Protein 2FCA (pdb70)

Nearest PDB structures (foldseek):
  7nzj-assembly3_E  TM=9.958E-01  e=4.881E-43  Bacillus subtilis subsp. subtilis str. 168
  1yzh-assembly1_A  TM=9.698E-01  e=4.481E-30  Streptococcus pneumoniae
  3dxy-assembly1_A  TM=8.442E-01  e=4.266E-18  Escherichia coli K-12
  3dxz-assembly1_A  TM=8.562E-01  e=1.202E-17  Escherichia coli K-12
  8cti-assembly1_A  TM=8.166E-01  e=6.138E-12  Homo sapiens

CATH classification: 3.40.50.150

Sequence (408 aa):
WDDFLAENADIAISNPADYKGKWNTVFGNDNPIHIEVGTGKGQFISGMAKQNPDINYIGIELFKSVIVTAVQKVKDSEAQNVKLLNIDADTLTDVFEPGEVKRVYLNFSDPWPKKRHEKRRLTYSHFLKKYEEVMGKGGSIHFKTDNRGLFEYSLKSFSEYGLLLTYVSLDLHNSNLEGNIMTEYEEKFSALGQPIYRAEVEWRTDFLAENADIAISNPADYKGKWNTVFGNDNPIHIEVGTGKGQFISGMAKQNPDINYIGIELFKSVIVTAVQKVKDSEAQNVKLLNIDADTLTDVFEPGEVKRVYLNFSDPWPKKRHEKRRLTYSHFLKKYEEVMGKGGSIHFKTDNRGLFEYSLKSFSEYGLLLTYVSLDLHNSNLEGNIMTEYEEKFSALGQPIYRAEVEWRT

GO terms:
  GO:0008176 tRNA (guanine(46)-N7)-methyltransferase activity (F, EXP)

Solvent-accessible surface area: 19656 Å² total; per-residue (Å²): 211,88,105,52,26,77,145,8,43,97,17,11,16,98,59,13,56,90,63,85,35,107,0,63,94,41,23,67,56,122,51,61,9,14,1,3,7,36,7,20,100,0,51,9,2,21,17,17,3,172,81,37,95,100,38,1,5,0,0,2,22,116,130,94,65,24,1,30,51,0,0,65,67,4,93,94,70,132,33,143,17,2,26,0,0,65,24,54,7,61,42,0,26,79,0,1,83,103,26,31,0,92,69,0,10,0,13,34,11,94,47,76,109,123,190,182,47,60,143,132,21,34,1,45,48,79,20,0,97,32,0,40,65,0,4,22,126,62,5,16,1,16,0,5,1,34,50,64,45,5,0,22,37,0,6,68,10,5,14,138,62,24,5,37,17,58,48,7,3,2,35,6,62,112,38,139,60,152,47,42,35,68,13,68,102,0,91,122,17,78,104,101,68,113,35,2,12,18,0,37,2,66,12,100,157,148,67,38,72,154,7,56,94,18,10,17,109,60,11,59,103,68,78,32,126,0,61,98,42,28,63,54,127,45,55,8,9,0,2,8,37,8,20,105,0,51,8,1,11,23,17,1,117,88,39,88,110,38,3,1,0,0,3,16,98,128,112,103,33,1,52,45,0,2,74,57,5,111,110,29,151,13,150,14,2,27,0,0,58,27,61,6,60,51,0,26,77,2,1,76,93,31,26,1,97,67,0,14,0,14,37,10,94,47,97,108,118,182,165,45,59,136,133,17,30,1,43,51,87,21,0,113,36,0,52,61,0,5,14,135,75,5,16,0,16,1,8,1,38,55,67,44,5,0,22,39,0,6,68,10,4,13,138,67,25,4,38,16,59,57,7,3,2,32,3,33,90,36,108,93,158,32,42,29,56,13,62,101,2,118,159,43,43,77,174,53,113,50,1,11,37,0,39,1,66,23,93,181

Radius of gyration: 25.86 Å; Cα contacts (8 Å, |Δi|>4): 798; chains: 2; bounding box: 81×46×46 Å

B-factor: mean 42.4, std 13.37, range [21.97, 92.51]

InterPro domains:
  IPR003358 tRNA (guanine-N-7) methyltransferase, Trmb type [PF02390] (38-207)
  IPR003358 tRNA (guanine-N-7) methyltransferase, Trmb type [PS51625] (1-213)
  IPR003358 tRNA (guanine-N-7) methyltransferase, Trmb type [PTHR23417] (21-208)
  IPR003358 tRNA (guanine-N-7) methyltransferase, Trmb type [TIGR00091] (25-212)
  IPR029063 S-adenosyl-L-methionine-dependent methyltransferase superfamily [G3DSA:3.40.50.150] (1-213)
  IPR029063 S-adenosyl-L-methionine-dependent methyltransferase superfamily [SSF53335] (26-209)
  IPR055361 tRNA (guanine-N(7)-)-methyltransferase TrmB, bacteria [MF_01057] (1-212)

Secondary structure (DSSP, 8-state):
-HHHHHHTTTTB-S-GGGGTT-HHHHHTS---EEEEE--TTSHHHHHHHHH-TTSEEEEE-S-HHHHHHHHHHHHHS--SSEEEE---GGGHHHH--TTS--EEEEES-----SGGGGGGSTTSHHHHHHHHHHHTTS-EEEEEES-HHHHHHHHHHHHHHT-EEEEEESSGGGSS-TTPPP-TTGGGSSSSS---EEEEEE---/-TTTTTTTTB-S-GGGGTT-HHHHHTS-PPEEEEE--TT-HHHHHHHHH-TTSEEEEE-S-HHHHHHHHHHHHHS---SEEEE---GGGGGGT--TTS--EEEEES-----SGGGGGGSTTSHHHHHHHHHHHTTS-EEEEEES-HHHHHHHHHHHHHHT-EEEEEESSGGGS--SSPPP-TTTTTS-SSSS--EEEEEE---

Foldseek 3Di:
DVVLCVVLCLQAPPCLLVCAVPVCVSLVHDAAEAEEAACFLPQQVLLVCVVCVRYAYEYEHQPPVRVSNNSVSCVVVVRSRHHYYNDHLVCLLSRYAAQRHAEYEYEAFDQQLDPVCQVVTCLAPVNVVSVCRRRPQRHKYKYKHLDPNSVVVNVVRCVVNPKDWDDKDFAVLPDPDDSDRDDPVRVVVNPPPRGMIITMIGGDD/DLCVVLCLAEPACLLVCAVPVCVSLVHLAAEAEEEACFLPQQVLLVQVVCVRHAYEYEHQDPVRVSNNSVSCVVDVRSRHHYYNDHLVCVLSRYAQQRHAEYEYEAFDQPPDPVCLVVGCLAPVNVVSVCRRRPQRHKYKYKHLDPNSVVVNVVRCVVNPKDWPDKDFAVLPDDPVPHGDDPVRVPDDSPDGGMIITMIGGDD

Structure (mmCIF, N/CA/C/O backbone):
data_2FCA
#
_entry.id   2FCA
#
_cell.length_a   178.83
_cell.length_b   178.83
_cell.length_c   41.95
_cell.angle_alpha   90
_cell.angle_beta   90
_cell.angle_gamma   120
#
_symmetry.space_group_name_H-M   'H 3'
#
loop_
_entity.id
_entity.type
_entity.pdbx_description
1 polymer 'tRNA (guanine-N(7)-)-methyltransferase'
2 non-polymer 'POTASSIUM ION'
3 water water
#
loop_
_atom_site.group_PDB
_atom_site.id
_atom_site.type_symbol
_atom_site.label_atom_id
_atom_site.label_alt_id
_atom_site.label_comp_id
_atom_site.label_asym_id
_atom_site.label_entity_id
_atom_site.label_seq_id
_atom_site.pdbx_PDB_ins_code
_atom_site.Cartn_x
_atom_site.Cartn_y
_atom_site.Cartn_z
_atom_site.occupancy
_atom_site.B_iso_or_equiv
_atom_site.auth_seq_id
_atom_site.auth_comp_id
_atom_site.auth_asym_id
_atom_site.auth_atom_id
_atom_site.pdbx_PDB_model_num
ATOM 1 N N . TRP A 1 9 ? -48.631 92.834 -0.998 1.00 71.08 9 TRP A N 1
ATOM 2 C CA . TRP A 1 9 ? -49.430 93.857 -0.266 1.00 70.90 9 TRP A CA 1
ATOM 3 C C . TRP A 1 9 ? -49.232 93.797 1.240 1.00 69.69 9 TRP A C 1
ATOM 4 O O . TRP A 1 9 ? -48.879 92.754 1.795 1.00 69.54 9 TRP A O 1
ATOM 15 N N . ASP A 1 10 ? -49.497 94.927 1.890 1.00 68.48 10 ASP A N 1
ATOM 16 C CA . ASP A 1 10 ? -49.385 95.068 3.340 1.00 67.09 10 ASP A CA 1
ATOM 17 C C . ASP A 1 10 ? -50.671 94.576 4.008 1.00 65.76 10 ASP A C 1
ATOM 18 O O . ASP A 1 10 ? -50.669 94.197 5.184 1.00 64.96 10 ASP A O 1
ATOM 23 N N . ASP A 1 11 ? -51.754 94.559 3.224 1.00 64.15 11 ASP A N 1
ATOM 24 C CA . ASP A 1 11 ? -53.077 94.108 3.668 1.00 63.00 11 ASP A CA 1
ATOM 25 C C . ASP A 1 11 ? -53.117 92.585 3.785 1.00 61.21 11 ASP A C 1
ATOM 26 O O . ASP A 1 11 ? -53.769 92.049 4.682 1.00 60.66 11 ASP A O 1
ATOM 31 N N . PHE A 1 12 ? -52.401 91.911 2.879 1.00 59.56 12 PHE A N 1
ATOM 32 C CA . PHE A 1 12 ? -52.316 90.448 2.831 1.00 58.09 12 PHE A CA 1
ATOM 33 C C . PHE A 1 12 ? -51.545 89.899 4.034 1.00 56.42 12 PHE A C 1
ATOM 34 O O . PHE A 1 12 ? -51.965 88.909 4.634 1.00 56.40 12 PHE A O 1
ATOM 42 N N . LEU A 1 13 ? -50.440 90.562 4.385 1.00 54.68 13 LEU A N 1
ATOM 43 C CA . LEU A 1 13 ? -49.591 90.160 5.510 1.00 53.59 13 LEU A CA 1
ATOM 44 C C . LEU A 1 13 ? -50.254 90.379 6.870 1.00 53.22 13 LEU A C 1
ATOM 45 O O . LEU A 1 13 ? -49.982 89.644 7.821 1.00 52.68 13 LEU A O 1
ATOM 50 N N . ALA A 1 14 ? -51.142 91.375 6.937 1.00 52.84 14 ALA A N 1
ATOM 51 C CA . ALA A 1 14 ? -51.884 91.704 8.157 1.00 52.16 14 ALA A CA 1
ATOM 52 C C . ALA A 1 14 ? -53.047 90.724 8.340 1.00 51.44 14 ALA A C 1
ATOM 53 O O . ALA A 1 14 ? -53.449 90.426 9.467 1.00 50.79 14 ALA A O 1
ATOM 55 N N . GLU A 1 15 ? -53.539 90.206 7.211 1.00 51.31 15 GLU A N 1
ATOM 56 C CA . GLU A 1 15 ? -54.638 89.234 7.142 1.00 51.78 15 GLU A CA 1
ATOM 57 C C . GLU A 1 15 ? -54.104 87.841 7.498 1.00 50.15 15 GLU A C 1
ATOM 58 O O . GLU A 1 15 ? -54.826 87.015 8.063 1.00 50.18 15 GLU A O 1
ATOM 64 N N . ASN A 1 16 ? -52.837 87.600 7.152 1.00 47.96 16 ASN A N 1
ATOM 65 C CA . ASN A 1 16 ? -52.174 86.323 7.406 1.00 45.00 16 ASN A CA 1
ATOM 66 C C . ASN A 1 16 ? -51.045 86.459 8.430 1.00 43.46 16 ASN A C 1
ATOM 67 O O . ASN A 1 16 ? -49.958 85.885 8.268 1.00 42.72 16 ASN A O 1
ATOM 72 N N . ALA A 1 17 ? -51.354 87.149 9.527 1.00 41.60 17 ALA A N 1
ATOM 73 C CA . ALA A 1 17 ? -50.402 87.400 10.610 1.00 40.54 17 ALA A CA 1
ATOM 74 C C . ALA A 1 17 ? -50.039 86.170 11.463 1.00 39.72 17 ALA A C 1
ATOM 75 O O . ALA A 1 17 ? -49.165 86.247 12.333 1.00 39.70 17 ALA A O 1
ATOM 77 N N . ASP A 1 18 ? -50.730 85.052 11.225 1.00 38.73 18 ASP A N 1
ATOM 78 C CA . ASP A 1 18 ? -50.467 83.790 11.932 1.00 38.34 18 ASP A CA 1
ATOM 79 C C . ASP A 1 18 ? -49.239 83.079 11.341 1.00 36.73 18 ASP A C 1
ATOM 80 O O . ASP A 1 18 ? -48.616 82.243 11.997 1.00 36.92 18 ASP A O 1
ATOM 85 N N . ILE A 1 19 ? -48.937 83.412 10.084 1.00 34.86 19 ILE A N 1
ATOM 86 C CA . ILE A 1 19 ? -47.791 82.882 9.349 1.00 33.07 19 ILE A CA 1
ATOM 87 C C . ILE A 1 19 ? -46.718 83.979 9.337 1.00 33.95 19 ILE A C 1
ATOM 88 O O . ILE A 1 19 ? -45.575 83.733 9.730 1.00 33.19 19 ILE A O 1
ATOM 93 N N . ALA A 1 20 ? -47.098 85.173 8.877 1.00 32.68 20 ALA A N 1
ATOM 94 C CA . ALA A 1 20 ? -46.193 86.321 8.816 1.00 34.26 20 ALA A CA 1
ATOM 95 C C . ALA A 1 20 ? -46.263 87.108 10.128 1.00 34.82 20 ALA A C 1
ATOM 96 O O . ALA A 1 20 ? -47.011 88.081 10.238 1.00 35.50 20 ALA A O 1
ATOM 98 N N . ILE A 1 21 ? -45.469 86.676 11.112 1.00 35.23 21 ILE A N 1
ATOM 99 C CA . ILE A 1 21 ? -45.419 87.292 12.444 1.00 37.00 21 ILE A CA 1
ATOM 100 C C . ILE A 1 21 ? -44.919 88.748 12.376 1.00 37.59 21 ILE A C 1
ATOM 101 O O . ILE A 1 21 ? -43.752 89.006 12.073 1.00 37.69 21 ILE A O 1
ATOM 106 N N . SER A 1 22 ? -45.823 89.677 12.685 1.00 39.03 22 SER A N 1
ATOM 107 C CA . SER A 1 22 ? -45.563 91.119 12.656 1.00 40.26 22 SER A CA 1
ATOM 108 C C . SER A 1 22 ? -44.718 91.648 13.819 1.00 40.50 22 SER A C 1
ATOM 109 O O . SER A 1 22 ? -44.011 92.653 13.670 1.00 40.95 22 SER A O 1
ATOM 112 N N . ASN A 1 23 ? -44.738 90.920 14.931 1.00 40.23 23 ASN A N 1
ATOM 113 C CA . ASN A 1 23 ? -44.024 91.281 16.161 1.00 40.81 23 ASN A CA 1
ATOM 114 C C . ASN A 1 23 ? -43.081 90.158 16.630 1.00 38.97 23 ASN A C 1
ATOM 115 O O . ASN A 1 23 ? -43.202 89.697 17.777 1.00 39.59 23 ASN A O 1
ATOM 120 N N . PRO A 1 24 ? -42.084 89.786 15.799 1.00 37.48 24 PRO A N 1
ATOM 121 C CA . PRO A 1 24 ? -41.184 88.686 16.223 1.00 36.45 24 PRO A CA 1
ATOM 122 C C . PRO A 1 24 ? -40.375 88.834 17.513 1.00 35.29 24 PRO A C 1
ATOM 123 O O . PRO A 1 24 ? -40.133 87.841 18.213 1.00 33.95 24 PRO A O 1
ATOM 127 N N . ALA A 1 25 ? -40.033 90.081 17.856 1.00 35.15 25 ALA A N 1
ATOM 128 C CA . ALA A 1 25 ? -39.259 90.388 19.059 1.00 36.19 25 ALA A CA 1
ATOM 129 C C . ALA A 1 25 ? -39.972 89.974 20.349 1.00 36.11 25 ALA A C 1
ATOM 130 O O . ALA A 1 25 ? -39.318 89.591 21.315 1.00 36.88 25 ALA A O 1
ATOM 132 N N . ASP A 1 26 ? -41.308 89.991 20.328 1.00 36.86 26 ASP A N 1
ATOM 133 C CA . ASP A 1 26 ? -42.138 89.608 21.479 1.00 37.85 26 ASP A CA 1
ATOM 134 C C . ASP A 1 26 ? -41.991 88.142 21.875 1.00 38.28 26 ASP A C 1
ATOM 135 O O . ASP A 1 26 ? -42.197 87.788 23.044 1.00 37.96 26 ASP A O 1
ATOM 140 N N . TYR A 1 27 ? -41.588 87.308 20.914 1.00 37.07 27 TYR A N 1
ATOM 141 C CA . TYR A 1 27 ? -41.422 85.879 21.175 1.00 36.40 27 TYR A CA 1
ATOM 142 C C . TYR A 1 27 ? -39.997 85.405 21.459 1.00 36.28 27 TYR A C 1
ATOM 143 O O . TYR A 1 27 ? -39.746 84.196 21.481 1.00 35.37 27 TYR A O 1
ATOM 152 N N . LYS A 1 28 ? -39.085 86.345 21.736 1.00 36.80 28 LYS A N 1
ATOM 153 C CA . LYS A 1 28 ? -37.685 86.021 22.051 1.00 37.18 28 LYS A CA 1
ATOM 154 C C . LYS A 1 28 ? -37.607 85.142 23.308 1.00 37.67 28 LYS A C 1
ATOM 155 O O . LYS A 1 28 ? -38.065 85.540 24.379 1.00 37.53 28 LYS A O 1
ATOM 161 N N . GLY A 1 29 ? -37.104 83.918 23.125 1.00 38.01 29 GLY A N 1
ATOM 162 C CA . GLY A 1 29 ? -36.988 82.959 24.216 1.00 37.97 29 GLY A CA 1
ATOM 163 C C . GLY A 1 29 ? -38.243 82.125 24.422 1.00 37.89 29 GLY A C 1
ATOM 164 O O . GLY A 1 29 ? -38.249 81.187 25.221 1.00 38.94 29 GLY A O 1
ATOM 165 N N . LYS A 1 30 ? -39.289 82.451 23.663 1.00 36.56 30 LYS A N 1
ATOM 166 C CA . LYS A 1 30 ? -40.592 81.784 23.750 1.00 36.84 30 LYS A CA 1
ATOM 167 C C . LYS A 1 30 ? -41.054 81.179 22.418 1.00 34.62 30 LYS A C 1
ATOM 168 O O . LYS A 1 30 ? -42.244 80.880 22.268 1.00 34.60 30 LYS A O 1
ATOM 174 N N . TRP A 1 31 ? -40.143 80.972 21.463 1.00 32.30 31 TRP A N 1
ATOM 175 C CA . TRP A 1 31 ? -40.539 80.418 20.158 1.00 31.48 31 TRP A CA 1
ATOM 176 C C . TRP A 1 31 ? -41.137 79.023 20.145 1.00 31.31 31 TRP A C 1
ATOM 177 O O . TRP A 1 31 ? -41.870 78.676 19.216 1.00 31.06 31 TRP A O 1
ATOM 188 N N . ASN A 1 32 ? -40.851 78.242 21.189 1.00 31.24 32 ASN A N 1
ATOM 189 C CA . ASN A 1 32 ? -41.407 76.899 21.321 1.00 32.35 32 ASN A CA 1
ATOM 190 C C . ASN A 1 32 ? -42.929 76.978 21.572 1.00 32.90 32 ASN A C 1
ATOM 191 O O . ASN A 1 32 ? -43.680 76.124 21.099 1.00 32.94 32 ASN A O 1
ATOM 196 N N . THR A 1 33 ? -43.371 78.057 22.230 1.00 33.62 33 THR A N 1
ATOM 197 C CA . THR A 1 33 ? -44.797 78.275 22.521 1.00 34.83 33 THR A CA 1
ATOM 198 C C . THR A 1 33 ? -45.594 78.697 21.275 1.00 34.97 33 THR A C 1
ATOM 199 O O . THR A 1 33 ? -46.812 78.522 21.234 1.00 35.95 33 THR A O 1
ATOM 203 N N . VAL A 1 34 ? -44.897 79.239 20.270 1.00 34.69 34 VAL A N 1
ATOM 204 C CA . VAL A 1 34 ? -45.512 79.654 18.997 1.00 35.62 34 VAL A CA 1
ATOM 205 C C . VAL A 1 34 ? -45.825 78.405 18.162 1.00 34.92 34 VAL A C 1
ATOM 206 O O . VAL A 1 34 ? -46.905 78.282 17.585 1.00 35.77 34 VAL A O 1
ATOM 210 N N . PHE A 1 35 ? -44.874 77.479 18.134 1.00 35.84 35 PHE A N 1
ATOM 211 C CA . PHE A 1 35 ? -45.016 76.227 17.394 1.00 36.35 35 PHE A CA 1
ATOM 212 C C . PHE A 1 35 ? -45.767 75.163 18.174 1.00 35.74 35 PHE A C 1
ATOM 213 O O . PHE A 1 35 ? -46.269 74.203 17.594 1.00 36.38 35 PHE A O 1
ATOM 221 N N . GLY A 1 36 ? -45.821 75.340 19.494 1.00 36.96 36 GLY A N 1
ATOM 222 C CA . GLY A 1 36 ? -46.512 74.406 20.370 1.00 36.54 36 GLY A CA 1
ATOM 223 C C . GLY A 1 36 ? -45.766 73.111 20.645 1.00 36.72 36 GLY A C 1
ATOM 224 O O . GLY A 1 36 ? -46.359 72.134 21.121 1.00 36.65 36 GLY A O 1
ATOM 225 N N . ASN A 1 37 ? -44.467 73.110 20.351 1.00 36.03 37 ASN A N 1
ATOM 226 C CA . ASN A 1 37 ? -43.607 71.942 20.555 1.00 36.94 37 ASN A CA 1
ATOM 227 C C . ASN A 1 37 ? -42.162 72.374 20.804 1.00 37.09 37 ASN A C 1
ATOM 228 O O . ASN A 1 37 ? -41.805 73.532 20.568 1.00 36.44 37 ASN A O 1
ATOM 233 N N . ASP A 1 38 ? -41.335 71.420 21.233 1.00 37.04 38 ASP A N 1
ATOM 234 C CA . ASP A 1 38 ? -39.917 71.661 21.516 1.00 36.95 38 ASP A CA 1
ATOM 235 C C . ASP A 1 38 ? -38.943 71.150 20.453 1.00 36.89 38 ASP A C 1
ATOM 236 O O . ASP A 1 38 ? -37.736 70.981 20.714 1.00 36.92 38 ASP A O 1
ATOM 241 N N . ASN A 1 39 ? -39.454 70.967 19.236 1.00 36.01 39 ASN A N 1
ATOM 242 C CA . ASN A 1 39 ? -38.649 70.502 18.110 1.00 34.77 39 ASN A CA 1
ATOM 243 C C . ASN A 1 39 ? -37.578 71.550 17.728 1.00 34.49 39 ASN A C 1
ATOM 244 O O . ASN A 1 39 ? -37.724 72.734 18.076 1.00 33.75 39 ASN A O 1
ATOM 249 N N . PRO A 1 40 ? -36.450 71.117 17.106 1.00 34.41 40 PRO A N 1
ATOM 250 C CA . PRO A 1 40 ? -35.414 72.091 16.731 1.00 33.18 40 PRO A CA 1
ATOM 251 C C . PRO A 1 40 ? -35.928 73.163 15.769 1.00 32.25 40 PRO A C 1
ATOM 252 O O . PRO A 1 40 ? -36.816 72.900 14.953 1.00 31.98 40 PRO A O 1
ATOM 256 N N . ILE A 1 41 ? -35.422 74.380 15.939 1.00 29.65 41 ILE A N 1
ATOM 257 C CA . ILE A 1 41 ? -35.797 75.507 15.101 1.00 28.97 41 ILE A CA 1
ATOM 258 C C . ILE A 1 41 ? -34.649 75.781 14.132 1.00 29.33 41 ILE A C 1
ATOM 259 O O . ILE A 1 41 ? -33.515 76.001 14.553 1.00 29.20 41 ILE A O 1
ATOM 264 N N . HIS A 1 42 ? -34.946 75.681 12.837 1.00 29.35 42 HIS A N 1
ATOM 265 C CA . HIS A 1 42 ? -33.976 75.933 11.771 1.00 29.39 42 HIS A CA 1
ATOM 266 C C . HIS A 1 42 ? -34.438 77.171 11.006 1.00 30.73 42 HIS A C 1
ATOM 267 O O . HIS A 1 42 ? -35.622 77.310 10.710 1.00 30.68 42 HIS A O 1
ATOM 274 N N . ILE A 1 43 ? -33.517 78.092 10.730 1.00 30.24 43 ILE A N 1
ATOM 275 C CA . ILE A 1 43 ? -33.870 79.306 10.011 1.00 30.08 43 ILE A CA 1
ATOM 276 C C . ILE A 1 43 ? -33.230 79.426 8.626 1.00 30.43 43 ILE A C 1
ATOM 277 O O . ILE A 1 43 ? -32.242 78.748 8.322 1.00 30.80 43 ILE A O 1
ATOM 282 N N . GLU A 1 44 ? -33.846 80.243 7.780 1.00 29.62 44 GLU A N 1
ATOM 283 C CA . GLU A 1 44 ? -33.312 80.535 6.457 1.00 30.04 44 GLU A CA 1
ATOM 284 C C . GLU A 1 44 ? -33.258 82.051 6.334 1.00 29.79 44 GLU A C 1
ATOM 285 O O . GLU A 1 44 ? -34.240 82.743 6.633 1.00 28.99 44 GLU A O 1
ATOM 291 N N . VAL A 1 45 ? -32.086 82.554 5.949 1.00 29.57 45 VAL A N 1
ATOM 292 C CA . VAL A 1 45 ? -31.883 83.983 5.749 1.00 28.30 45 VAL A CA 1
ATOM 293 C C . VAL A 1 45 ? -31.968 84.235 4.245 1.00 28.92 45 VAL A C 1
ATOM 294 O O . VAL A 1 45 ? -31.143 83.733 3.478 1.00 28.20 45 VAL A O 1
ATOM 298 N N . GLY A 1 46 ? -32.989 84.995 3.843 1.00 29.45 46 GLY A N 1
ATOM 299 C CA . GLY A 1 46 ? -33.211 85.307 2.438 1.00 31.16 46 GLY A CA 1
ATOM 300 C C . GLY A 1 46 ? -34.063 84.221 1.803 1.00 32.54 46 GLY A C 1
ATOM 301 O O . GLY A 1 46 ? -33.619 83.534 0.885 1.00 32.54 46 GLY A O 1
ATOM 302 N N . THR A 1 47 ? -35.285 84.075 2.319 1.00 33.63 47 THR A N 1
ATOM 303 C CA . THR A 1 47 ? -36.273 83.086 1.874 1.00 35.43 47 THR A CA 1
ATOM 304 C C . THR A 1 47 ? -36.748 83.219 0.412 1.00 35.40 47 THR A C 1
ATOM 305 O O . THR A 1 47 ? -37.014 82.204 -0.256 1.00 35.04 47 THR A O 1
ATOM 309 N N . GLY A 1 48 ? -36.829 84.458 -0.078 1.00 35.10 48 GLY A N 1
ATOM 310 C CA . GLY A 1 48 ? -37.285 84.702 -1.441 1.00 35.66 48 GLY A CA 1
ATOM 311 C C . GLY A 1 48 ? -38.750 84.327 -1.611 1.00 36.20 48 GLY A C 1
ATOM 312 O O . GLY A 1 48 ? -39.559 84.615 -0.723 1.00 35.87 48 GLY A O 1
ATOM 313 N N . LYS A 1 49 ? -39.060 83.606 -2.693 1.00 37.10 49 LYS A N 1
ATOM 314 C CA . LYS A 1 49 ? -40.430 83.155 -3.005 1.00 38.37 49 LYS A CA 1
ATOM 315 C C . LYS A 1 49 ? -40.897 82.024 -2.082 1.00 37.18 49 LYS A C 1
ATOM 316 O O . LYS A 1 49 ? -42.070 81.645 -2.104 1.00 36.80 49 LYS A O 1
ATOM 322 N N . GLY A 1 50 ? -39.957 81.452 -1.329 1.00 35.83 50 GLY A N 1
ATOM 323 C CA . GLY A 1 50 ? -40.273 80.413 -0.364 1.00 35.18 50 GLY A CA 1
ATOM 324 C C . GLY A 1 50 ? -40.416 78.956 -0.745 1.00 35.55 50 GLY A C 1
ATOM 325 O O . GLY A 1 50 ? -41.001 78.202 0.034 1.00 34.68 50 GLY A O 1
ATOM 326 N N . GLN A 1 51 ? -39.880 78.548 -1.897 1.00 35.84 51 GLN A N 1
ATOM 327 C CA . GLN A 1 51 ? -39.970 77.149 -2.337 1.00 36.64 51 GLN A CA 1
ATOM 328 C C . GLN A 1 51 ? -39.102 76.234 -1.466 1.00 36.09 51 GLN A C 1
ATOM 329 O O . GLN A 1 51 ? -39.536 75.142 -1.086 1.00 36.18 51 GLN A O 1
ATOM 335 N N . PHE A 1 52 ? -37.904 76.711 -1.117 1.00 35.25 52 PHE A N 1
ATOM 336 C CA . PHE A 1 52 ? -36.972 75.952 -0.284 1.00 34.68 52 PHE A CA 1
ATOM 337 C C . PHE A 1 52 ? -37.559 75.659 1.098 1.00 33.81 52 PHE A C 1
ATOM 338 O O . PHE A 1 52 ? -37.587 74.511 1.523 1.00 34.15 52 PHE A O 1
ATOM 346 N N . ILE A 1 53 ? -38.021 76.703 1.781 1.00 34.14 53 ILE A N 1
ATOM 347 C CA . ILE A 1 53 ? -38.555 76.548 3.124 1.00 34.09 53 ILE A CA 1
ATOM 348 C C . ILE A 1 53 ? -39.847 75.723 3.238 1.00 33.66 53 ILE A C 1
ATOM 349 O O . ILE A 1 53 ? -39.981 74.944 4.177 1.00 31.72 53 ILE A O 1
ATOM 354 N N . SER A 1 54 ? -40.745 75.856 2.253 1.00 33.98 54 SER A N 1
ATOM 355 C CA . SER A 1 54 ? -42.004 75.094 2.208 1.00 34.54 54 SER A CA 1
ATOM 356 C C . SER A 1 54 ? -41.691 73.623 1.932 1.00 34.10 54 SER A C 1
ATOM 357 O O . SER A 1 54 ? -42.269 72.734 2.557 1.00 34.63 54 SER A O 1
ATOM 360 N N . GLY A 1 55 ? -40.722 73.391 1.041 1.00 34.47 55 GLY A N 1
ATOM 361 C CA . GLY A 1 55 ? -40.299 72.043 0.686 1.00 35.85 55 GLY A CA 1
ATOM 362 C C . GLY A 1 55 ? -39.628 71.313 1.836 1.00 36.37 55 GLY A C 1
ATOM 363 O O . GLY A 1 55 ? -39.863 70.123 2.039 1.00 36.19 55 GLY A O 1
ATOM 364 N N . MET A 1 56 ? -38.815 72.049 2.599 1.00 35.99 56 MET A N 1
ATOM 365 C CA . MET A 1 56 ? -38.107 71.521 3.765 1.00 36.14 56 MET A CA 1
ATOM 366 C C . MET A 1 56 ? -39.086 71.234 4.905 1.00 35.78 56 MET A C 1
ATOM 367 O O . MET A 1 56 ? -38.907 70.279 5.657 1.00 36.46 56 MET A O 1
ATOM 372 N N . ALA A 1 57 ? -40.114 72.073 5.018 1.00 36.52 57 ALA A N 1
ATOM 373 C CA . ALA A 1 57 ? -41.160 71.947 6.042 1.00 37.25 57 ALA A CA 1
ATOM 374 C C . ALA A 1 57 ? -42.042 70.732 5.809 1.00 38.29 57 ALA A C 1
ATOM 375 O O . ALA A 1 57 ? -42.460 70.055 6.755 1.00 38.11 57 ALA A O 1
ATOM 377 N N . LYS A 1 58 ? -42.288 70.463 4.530 1.00 39.17 58 LYS A N 1
ATOM 378 C CA . LYS A 1 58 ? -43.092 69.335 4.075 1.00 40.87 58 LYS A CA 1
ATOM 379 C C . LYS A 1 58 ? -42.324 68.037 4.318 1.00 39.95 58 LYS A C 1
ATOM 380 O O . LYS A 1 58 ? -42.862 67.086 4.880 1.00 40.01 58 LYS A O 1
ATOM 386 N N . GLN A 1 59 ? -41.042 68.055 3.955 1.00 39.73 59 GLN A N 1
ATOM 387 C CA . GLN A 1 59 ? -40.138 66.918 4.099 1.00 39.97 59 GLN A CA 1
ATOM 388 C C . GLN A 1 59 ? -39.839 66.591 5.564 1.00 38.85 59 GLN A C 1
ATOM 389 O O . GLN A 1 59 ? -39.736 65.421 5.932 1.00 38.21 59 GLN A O 1
ATOM 395 N N . ASN A 1 60 ? -39.709 67.628 6.393 1.00 38.11 60 ASN A N 1
ATOM 396 C CA . ASN A 1 60 ? -39.386 67.451 7.812 1.00 39.18 60 ASN A CA 1
ATOM 397 C C . ASN A 1 60 ? -40.441 68.040 8.747 1.00 39.58 60 ASN A C 1
ATOM 398 O O . ASN A 1 60 ? -40.265 69.159 9.252 1.00 40.34 60 ASN A O 1
ATOM 403 N N . PRO A 1 61 ? -41.537 67.287 9.030 1.00 39.87 61 PRO A N 1
ATOM 404 C CA . PRO A 1 61 ? -42.597 67.782 9.922 1.00 39.70 61 PRO A CA 1
ATOM 405 C C . PRO A 1 61 ? -42.166 67.960 11.379 1.00 39.43 61 PRO A C 1
ATOM 406 O O . PRO A 1 61 ? -42.721 68.799 12.097 1.00 40.00 61 PRO A O 1
ATOM 410 N N . ASP A 1 62 ? -41.141 67.205 11.778 1.00 38.34 62 ASP A N 1
ATOM 411 C CA . ASP A 1 62 ? -40.614 67.245 13.139 1.00 39.02 62 ASP A CA 1
ATOM 412 C C . ASP A 1 62 ? -39.576 68.339 13.385 1.00 37.55 62 ASP A C 1
ATOM 413 O O . ASP A 1 62 ? -38.883 68.320 14.399 1.00 36.34 62 ASP A O 1
ATOM 418 N N . ILE A 1 63 ? -39.421 69.249 12.420 1.00 36.84 63 ILE A N 1
ATOM 419 C CA . ILE A 1 63 ? -38.510 70.384 12.566 1.00 36.42 63 ILE A CA 1
ATOM 420 C C . ILE A 1 63 ? -39.319 71.664 12.319 1.00 35.63 63 ILE A C 1
ATOM 421 O O . ILE A 1 63 ? -40.184 71.705 11.441 1.00 35.73 63 ILE A O 1
ATOM 426 N N . ASN A 1 64 ? -39.061 72.676 13.148 1.00 34.11 64 ASN A N 1
ATOM 427 C CA . ASN A 1 64 ? -39.714 73.980 13.061 1.00 34.37 64 ASN A CA 1
ATOM 428 C C . ASN A 1 64 ? -38.866 74.923 12.210 1.00 33.89 64 ASN A C 1
ATOM 429 O O . ASN A 1 64 ? -37.669 75.076 12.453 1.00 32.96 64 ASN A O 1
ATOM 434 N N . TYR A 1 65 ? -39.498 75.558 11.225 1.00 32.80 65 TYR A N 1
ATOM 435 C CA . TYR A 1 65 ? -38.804 76.461 10.313 1.00 31.44 65 TYR A CA 1
ATOM 436 C C . TYR A 1 65 ? -39.245 77.915 10.377 1.00 31.43 65 TYR A C 1
ATOM 437 O O . TYR A 1 65 ? -40.432 78.215 10.515 1.00 31.63 65 TYR A O 1
ATOM 446 N N . ILE A 1 66 ? -38.267 78.818 10.339 1.00 30.52 66 ILE A N 1
ATOM 447 C CA . ILE A 1 66 ? -38.536 80.253 10.346 1.00 29.88 66 ILE A CA 1
ATOM 448 C C . ILE A 1 66 ? -37.736 80.882 9.215 1.00 29.96 66 ILE A C 1
ATOM 449 O O . ILE A 1 66 ? -36.514 80.806 9.189 1.00 31.19 66 ILE A O 1
ATOM 454 N N . GLY A 1 67 ? -38.436 81.488 8.265 1.00 30.87 67 GLY A N 1
ATOM 455 C CA . GLY A 1 67 ? -37.747 82.126 7.160 1.00 29.53 67 GLY A CA 1
ATOM 456 C C . GLY A 1 67 ? -37.805 83.623 7.272 1.00 30.10 67 GLY A C 1
ATOM 457 O O . GLY A 1 67 ? -38.845 84.169 7.637 1.00 29.14 67 GLY A O 1
ATOM 458 N N . ILE A 1 68 ? -36.659 84.276 7.088 1.00 29.74 68 ILE A N 1
ATOM 459 C CA . ILE A 1 68 ? -36.626 85.728 7.129 1.00 30.39 68 ILE A CA 1
ATOM 460 C C . ILE A 1 68 ? -36.369 86.249 5.715 1.00 30.80 68 ILE A C 1
ATOM 461 O O . ILE A 1 68 ? -35.650 85.622 4.932 1.00 31.42 68 ILE A O 1
ATOM 466 N N . GLU A 1 69 ? -37.049 87.337 5.364 1.00 31.35 69 GLU A N 1
ATOM 467 C CA . GLU A 1 69 ? -36.913 87.941 4.044 1.00 31.99 69 GLU A CA 1
ATOM 468 C C . GLU A 1 69 ? -37.288 89.411 4.149 1.00 32.81 69 GLU A C 1
ATOM 469 O O . GLU A 1 69 ? -38.401 89.743 4.569 1.00 31.80 69 GLU A O 1
ATOM 475 N N . LEU A 1 70 ? -36.351 90.276 3.752 1.00 33.82 70 LEU A N 1
ATOM 476 C CA . LEU A 1 70 ? -36.539 91.725 3.795 1.00 36.22 70 LEU A CA 1
ATOM 477 C C . LEU A 1 70 ? -37.524 92.257 2.772 1.00 37.13 70 LEU A C 1
ATOM 478 O O . LEU A 1 70 ? -38.377 93.061 3.121 1.00 39.39 70 LEU A O 1
ATOM 483 N N . PHE A 1 71 ? -37.424 91.780 1.529 1.00 38.26 71 PHE A N 1
ATOM 484 C CA . PHE A 1 71 ? -38.292 92.210 0.422 1.00 39.48 71 PHE A CA 1
ATOM 485 C C . PHE A 1 71 ? -39.737 91.805 0.671 1.00 40.29 71 PHE A C 1
ATOM 486 O O . PHE A 1 71 ? -40.082 90.635 0.502 1.00 41.54 71 PHE A O 1
ATOM 494 N N . LYS A 1 72 ? -40.552 92.779 1.097 1.00 41.54 72 LYS A N 1
ATOM 495 C CA . LYS A 1 72 ? -41.970 92.545 1.397 1.00 43.13 72 LYS A CA 1
ATOM 496 C C . LYS A 1 72 ? -42.767 92.031 0.194 1.00 43.11 72 LYS A C 1
ATOM 497 O O . LYS A 1 72 ? -43.658 91.203 0.351 1.00 43.57 72 LYS A O 1
ATOM 503 N N . SER A 1 73 ? -42.374 92.465 -1.008 1.00 43.31 73 SER A N 1
ATOM 504 C CA . SER A 1 73 ? -43.029 92.073 -2.261 1.00 43.25 73 SER A CA 1
ATOM 505 C C . SER A 1 73 ? -42.888 90.579 -2.560 1.00 42.31 73 SER A C 1
ATOM 506 O O . SER A 1 73 ? -43.807 89.961 -3.099 1.00 43.44 73 SER A O 1
ATOM 509 N N . VAL A 1 74 ? -41.758 89.997 -2.167 1.00 40.98 74 VAL A N 1
ATOM 510 C CA . VAL A 1 74 ? -41.520 88.583 -2.413 1.00 40.62 74 VAL A CA 1
ATOM 511 C C . VAL A 1 74 ? -41.914 87.671 -1.236 1.00 39.51 74 VAL A C 1
ATOM 512 O O . VAL A 1 74 ? -42.186 86.485 -1.444 1.00 39.42 74 VAL A O 1
ATOM 516 N N . ILE A 1 75 ? -41.978 88.226 -0.019 1.00 37.65 75 ILE A N 1
ATOM 517 C CA . ILE A 1 75 ? -42.370 87.436 1.154 1.00 37.78 75 ILE A CA 1
ATOM 518 C C . ILE A 1 75 ? -43.871 87.090 1.099 1.00 38.17 75 ILE A C 1
ATOM 519 O O . ILE A 1 75 ? -44.299 86.087 1.670 1.00 37.53 75 ILE A O 1
ATOM 524 N N . VAL A 1 76 ? -44.637 87.920 0.376 1.00 38.20 76 VAL A N 1
ATOM 525 C CA . VAL A 1 76 ? -46.081 87.749 0.169 1.00 38.29 76 VAL A CA 1
ATOM 526 C C . VAL A 1 76 ? -46.323 86.409 -0.545 1.00 37.66 76 VAL A C 1
ATOM 527 O O . VAL A 1 76 ? -47.242 85.670 -0.184 1.00 36.92 76 VAL A O 1
ATOM 531 N N . THR A 1 77 ? -45.432 86.084 -1.488 1.00 36.58 77 THR A N 1
ATOM 532 C CA . THR A 1 77 ? -45.484 84.841 -2.267 1.00 37.53 77 THR A CA 1
ATOM 533 C C . THR A 1 77 ? -45.103 83.650 -1.380 1.00 37.20 77 THR A C 1
ATOM 534 O O . THR A 1 77 ? -45.678 82.567 -1.517 1.00 36.32 77 THR A O 1
ATOM 538 N N . ALA A 1 78 ? -44.170 83.878 -0.448 1.00 36.39 78 ALA A N 1
ATOM 539 C CA . ALA A 1 78 ? -43.723 82.839 0.486 1.00 35.96 78 ALA A CA 1
ATOM 540 C C . ALA A 1 78 ? -44.848 82.458 1.440 1.00 35.32 78 ALA A C 1
ATOM 541 O O . ALA A 1 78 ? -45.053 81.268 1.710 1.00 34.56 78 ALA A O 1
ATOM 543 N N . VAL A 1 79 ? -45.600 83.470 1.892 1.00 34.75 79 VAL A N 1
ATOM 544 C CA . VAL A 1 79 ? -46.747 83.292 2.798 1.00 36.45 79 VAL A CA 1
ATOM 545 C C . VAL A 1 79 ? -47.876 82.517 2.105 1.00 37.93 79 VAL A C 1
ATOM 546 O O . VAL A 1 79 ? -48.520 81.679 2.739 1.00 36.93 79 VAL A O 1
ATOM 550 N N . GLN A 1 80 ? -48.050 82.753 0.799 1.00 40.31 80 GLN A N 1
ATOM 551 C CA . GLN A 1 80 ? -49.088 82.083 0.006 1.00 43.47 80 GLN A CA 1
ATOM 552 C C . GLN A 1 80 ? -48.828 80.577 -0.109 1.00 44.29 80 GLN A C 1
ATOM 553 O O . GLN A 1 80 ? -49.766 79.784 -0.061 1.00 44.18 80 GLN A O 1
ATOM 559 N N . LYS A 1 81 ? -47.552 80.194 -0.182 1.00 45.86 81 LYS A N 1
ATOM 560 C CA . LYS A 1 81 ? -47.155 78.784 -0.268 1.00 48.20 81 LYS A CA 1
ATOM 561 C C . LYS A 1 81 ? -47.422 78.027 1.033 1.00 49.41 81 LYS A C 1
ATOM 562 O O . LYS A 1 81 ? -47.724 76.836 1.007 1.00 50.07 81 LYS A O 1
ATOM 568 N N . VA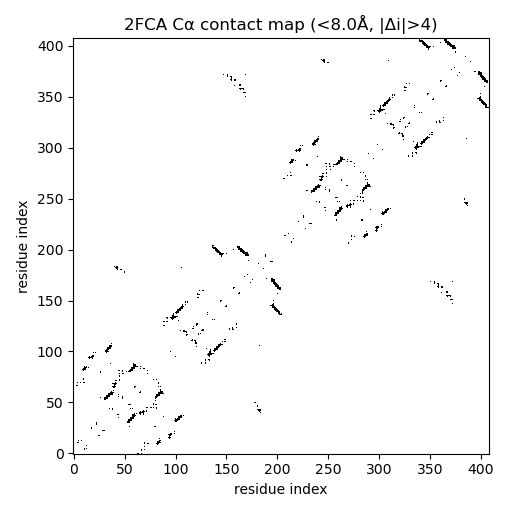L A 1 82 ? -47.333 78.740 2.155 1.00 50.15 82 VAL A N 1
ATOM 569 C CA . VAL A 1 82 ? -47.577 78.171 3.480 1.00 51.51 82 VAL A CA 1
ATOM 570 C C . VAL A 1 82 ? -49.092 78.150 3.742 1.00 53.01 82 VAL A C 1
ATOM 571 O O . VAL A 1 82 ? -49.596 77.217 4.369 1.00 54.20 82 VAL A O 1
ATOM 575 N N . LYS A 1 83 ? -49.805 79.150 3.212 1.00 54.16 83 LYS A N 1
ATOM 576 C CA . LYS A 1 83 ? -51.266 79.274 3.349 1.00 56.05 83 LYS A CA 1
ATOM 577 C C . LYS A 1 83 ? -51.993 78.149 2.604 1.00 57.37 83 LYS A C 1
ATOM 578 O O . LYS A 1 83 ? -52.960 77.582 3.121 1.00 57.58 83 LYS A O 1
ATOM 584 N N . ASP A 1 84 ? -51.485 77.817 1.413 1.00 58.05 84 ASP A N 1
ATOM 585 C CA . ASP A 1 84 ? -52.037 76.762 0.554 1.00 59.10 84 ASP A CA 1
ATOM 586 C C . ASP A 1 84 ? -51.635 75.389 1.069 1.00 60.53 84 ASP A C 1
ATOM 587 O O . ASP A 1 84 ? -52.498 74.575 1.409 1.00 61.07 84 ASP A O 1
ATOM 592 N N . SER A 1 85 ? -50.324 75.138 1.120 1.00 61.92 85 SER A N 1
ATOM 593 C CA . SER A 1 85 ? -49.776 73.872 1.622 1.00 63.10 85 SER A CA 1
ATOM 594 C C . SER A 1 85 ? -49.736 74.028 3.147 1.00 63.02 85 SER A C 1
ATOM 595 O O . SER A 1 85 ? -48.769 74.550 3.720 1.00 63.09 85 SER A O 1
ATOM 598 N N . GLU A 1 86 ? -50.873 73.663 3.745 1.00 62.42 86 GLU A N 1
ATOM 599 C CA . GLU A 1 86 ? -51.211 73.772 5.171 1.00 62.40 86 GLU A CA 1
ATOM 600 C C . GLU A 1 86 ? -50.234 73.466 6.318 1.00 60.62 86 GLU A C 1
ATOM 601 O O . GLU A 1 86 ? -50.673 73.378 7.472 1.00 60.14 86 GLU A O 1
ATOM 607 N N . ALA A 1 87 ? -48.933 73.412 6.026 1.00 58.47 87 ALA A N 1
ATOM 608 C CA . ALA A 1 87 ? -47.908 73.151 7.031 1.00 55.20 87 ALA A CA 1
ATOM 609 C C . ALA A 1 87 ? -47.966 74.120 8.232 1.00 52.61 87 ALA A C 1
ATOM 610 O O . ALA A 1 87 ? -48.098 75.347 8.070 1.00 51.69 87 ALA A O 1
ATOM 612 N N . GLN A 1 88 ? -47.936 73.548 9.435 1.00 50.09 88 GLN A N 1
ATOM 613 C CA . GLN A 1 88 ? -47.996 74.336 10.670 1.00 48.61 88 GLN A CA 1
ATOM 614 C C . GLN A 1 88 ? -46.617 74.584 11.298 1.00 45.61 88 GLN A C 1
ATOM 615 O O . GLN A 1 88 ? -46.506 75.249 12.338 1.00 46.39 88 GLN A O 1
ATOM 621 N N . ASN A 1 89 ? -45.569 74.101 10.635 1.00 41.94 89 ASN A N 1
ATOM 622 C CA . ASN A 1 89 ? -44.198 74.230 11.131 1.00 38.90 89 ASN A CA 1
ATOM 623 C C . ASN A 1 89 ? -43.330 75.263 10.398 1.00 37.55 89 ASN A C 1
ATOM 624 O O . ASN A 1 89 ? -42.111 75.101 10.307 1.00 37.30 89 ASN A O 1
ATOM 629 N N . VAL A 1 90 ? -43.974 76.295 9.840 1.00 36.93 90 VAL A N 1
ATOM 630 C CA . VAL A 1 90 ? -43.279 77.378 9.126 1.00 36.01 90 VAL A CA 1
ATOM 631 C C . VAL A 1 90 ? -43.855 78.748 9.456 1.00 34.51 90 VAL A C 1
ATOM 632 O O . VAL A 1 90 ? -45.060 78.966 9.328 1.00 34.48 90 VAL A O 1
ATOM 636 N N . LYS A 1 91 ? -42.987 79.668 9.875 1.00 33.47 91 LYS A N 1
ATOM 637 C CA . LYS A 1 91 ? -43.376 81.048 10.153 1.00 32.75 91 LYS A CA 1
ATOM 638 C C . LYS A 1 91 ? -42.440 81.895 9.302 1.00 33.57 91 LYS A C 1
ATOM 639 O O . LYS A 1 91 ? -41.335 81.451 8.962 1.00 33.83 91 LYS A O 1
ATOM 645 N N . LEU A 1 92 ? -42.914 83.064 8.865 1.00 31.56 92 LEU A N 1
ATOM 646 C CA . LEU A 1 92 ? -42.112 83.961 8.029 1.00 31.89 92 LEU A CA 1
ATOM 647 C C . LEU A 1 92 ? -41.989 85.358 8.636 1.00 31.81 92 LEU A C 1
ATOM 648 O O . LEU A 1 92 ? -42.958 85.894 9.166 1.00 31.99 92 LEU A O 1
ATOM 653 N N . LEU A 1 93 ? -40.770 85.905 8.639 1.00 31.29 93 LEU A N 1
ATOM 654 C CA . LEU A 1 93 ? -40.504 87.229 9.227 1.00 31.26 93 LEU A CA 1
ATOM 655 C C . LEU A 1 93 ? -39.953 88.228 8.219 1.00 31.89 93 LEU A C 1
ATOM 656 O O . LEU A 1 93 ? -38.998 87.932 7.505 1.00 32.86 93 LEU A O 1
ATOM 661 N N . ASN A 1 94 ? -40.524 89.432 8.209 1.00 32.20 94 ASN A N 1
ATOM 662 C CA . ASN A 1 94 ? -40.126 90.503 7.292 1.00 32.75 94 ASN A CA 1
ATOM 663 C C . ASN A 1 94 ? -39.058 91.390 7.957 1.00 32.66 94 ASN A C 1
ATOM 664 O O . ASN A 1 94 ? -39.284 92.574 8.232 1.00 32.45 94 ASN A O 1
ATOM 669 N N . ILE A 1 95 ? -37.898 90.788 8.230 1.00 31.21 95 ILE A N 1
ATOM 670 C CA . ILE A 1 95 ? -36.774 91.463 8.899 1.00 31.12 95 ILE A CA 1
ATOM 671 C C . ILE A 1 95 ? -35.421 91.154 8.233 1.00 30.27 95 ILE A C 1
ATOM 672 O O . ILE A 1 95 ? -35.339 90.287 7.352 1.00 31.04 95 ILE A O 1
ATOM 677 N N . ASP A 1 96 ? -34.368 91.855 8.663 1.00 29.49 96 ASP A N 1
ATOM 678 C CA . ASP A 1 96 ? -33.019 91.599 8.142 1.00 29.47 96 ASP A CA 1
ATOM 679 C C . ASP A 1 96 ? -32.226 90.685 9.070 1.00 29.26 96 ASP A C 1
ATOM 680 O O . ASP A 1 96 ? -32.679 90.379 10.178 1.00 30.81 96 ASP A O 1
ATOM 685 N N . ALA A 1 97 ? -31.036 90.284 8.630 1.00 29.80 97 ALA A N 1
ATOM 686 C CA . ALA A 1 97 ? -30.172 89.409 9.412 1.00 30.73 97 ALA A CA 1
ATOM 687 C C . ALA A 1 97 ? -29.685 90.036 10.724 1.00 31.71 97 ALA A C 1
ATOM 688 O O . ALA A 1 97 ? -29.496 89.325 11.709 1.00 30.86 97 ALA A O 1
ATOM 690 N N . ASP A 1 98 ? -29.565 91.368 10.752 1.00 32.69 98 ASP A N 1
ATOM 691 C CA . ASP A 1 98 ? -29.123 92.090 11.950 1.00 33.79 98 ASP A CA 1
ATOM 692 C C . ASP A 1 98 ? -30.123 92.040 13.107 1.00 34.65 98 ASP A C 1
ATOM 693 O O . ASP A 1 98 ? -29.732 92.100 14.274 1.00 37.45 98 ASP A O 1
ATOM 698 N N . THR A 1 99 ? -31.400 91.868 12.771 1.00 34.07 99 THR A N 1
ATOM 699 C CA . THR A 1 99 ? -32.484 91.819 13.752 1.00 34.07 99 THR A CA 1
ATOM 700 C C . THR A 1 99 ? -32.675 90.437 14.393 1.00 34.06 99 THR A C 1
ATOM 701 O O . THR A 1 99 ? -33.457 90.297 15.335 1.00 34.94 99 THR A O 1
ATOM 705 N N . LEU A 1 100 ? -31.902 89.443 13.944 1.00 34.05 100 LEU A N 1
ATOM 706 C CA . LEU A 1 100 ? -31.990 88.075 14.484 1.00 33.88 100 LEU A CA 1
ATOM 707 C C . LEU A 1 100 ? -31.723 87.986 15.985 1.00 33.36 100 LEU A C 1
ATOM 708 O O . LEU A 1 100 ? -32.366 87.204 16.685 1.00 32.76 100 LEU A O 1
ATOM 713 N N . THR A 1 101 ? -30.854 88.868 16.477 1.00 33.50 101 THR A N 1
ATOM 714 C CA . THR A 1 101 ? -30.499 88.927 17.893 1.00 34.20 101 THR A CA 1
ATOM 715 C C . THR A 1 101 ? -31.590 89.523 18.794 1.00 34.65 101 THR A C 1
ATOM 716 O O . THR A 1 101 ? -31.540 89.372 20.017 1.00 34.99 101 THR A O 1
ATOM 720 N N . ASP A 1 102 ? -32.569 90.195 18.183 1.00 34.24 102 ASP A N 1
ATOM 721 C CA . ASP A 1 102 ? -33.703 90.776 18.913 1.00 33.92 102 ASP A CA 1
ATOM 722 C C . ASP A 1 102 ? -34.869 89.785 18.940 1.00 33.66 102 ASP A C 1
ATOM 723 O O . ASP A 1 102 ? -35.781 89.897 19.761 1.00 33.57 102 ASP A O 1
ATOM 728 N N . VAL A 1 103 ? -34.812 88.810 18.039 1.00 32.93 103 VAL A N 1
ATOM 729 C CA . VAL A 1 103 ? -35.856 87.802 17.868 1.00 32.06 103 VAL A CA 1
ATOM 730 C C . VAL A 1 103 ? -35.574 86.466 18.563 1.00 32.96 103 VAL A C 1
ATOM 731 O O . VAL A 1 103 ? -36.513 85.799 19.018 1.00 31.31 103 VAL A O 1
ATOM 735 N N . PHE A 1 104 ? -34.299 86.072 18.624 1.00 32.60 104 PHE A N 1
ATOM 736 C CA . PHE A 1 104 ? -33.902 84.802 19.238 1.00 35.21 104 PHE A CA 1
ATOM 737 C C . PHE A 1 104 ? -32.872 84.923 20.360 1.00 36.84 104 PHE A C 1
ATOM 738 O O . PHE A 1 104 ? -32.006 85.797 20.340 1.00 37.85 104 PHE A O 1
ATOM 746 N N . GLU A 1 105 ? -32.974 84.016 21.327 1.00 38.49 105 GLU A N 1
ATOM 747 C CA . GLU A 1 105 ? -32.060 83.931 22.466 1.00 39.45 105 GLU A CA 1
ATOM 748 C C . GLU A 1 105 ? -30.925 82.961 22.080 1.00 39.50 105 GLU A C 1
ATOM 749 O O . GLU A 1 105 ? -31.088 82.199 21.118 1.00 38.58 105 GLU A O 1
ATOM 755 N N . PRO A 1 106 ? -29.739 83.035 22.754 1.00 39.15 106 PRO A N 1
ATOM 756 C CA . PRO A 1 106 ? -28.641 82.112 22.414 1.00 38.36 106 PRO A CA 1
ATOM 757 C C . PRO A 1 106 ? -29.050 80.658 22.630 1.00 37.53 106 PRO A C 1
ATOM 758 O O . PRO A 1 106 ? -29.525 80.293 23.706 1.00 37.51 106 PRO A O 1
ATOM 762 N N . GLY A 1 107 ? -28.973 79.875 21.555 1.00 36.18 107 GLY A N 1
ATOM 763 C CA . GLY A 1 107 ? -29.342 78.474 21.615 1.00 35.10 107 GLY A CA 1
ATOM 764 C C . GLY A 1 107 ? -30.752 78.158 21.160 1.00 34.66 107 GLY A C 1
ATOM 765 O O . GLY A 1 107 ? -31.122 76.987 21.102 1.00 34.38 107 GLY A O 1
ATOM 766 N N . GLU A 1 108 ? -31.528 79.184 20.804 1.00 34.41 108 GLU A N 1
ATOM 767 C CA . GLU A 1 108 ? -32.905 78.978 20.352 1.00 34.30 108 GLU A CA 1
ATOM 768 C C . GLU A 1 108 ? -32.976 78.462 18.908 1.00 33.55 108 GLU A C 1
ATOM 769 O O . GLU A 1 108 ? -33.935 77.798 18.528 1.00 32.95 108 GLU A O 1
ATOM 775 N N . VAL A 1 109 ? -31.957 78.786 18.116 1.00 33.18 109 VAL A N 1
ATOM 776 C CA . VAL A 1 109 ? -31.869 78.342 16.721 1.00 31.87 109 VAL A CA 1
ATOM 777 C C . VAL A 1 109 ? -30.804 77.242 16.660 1.00 32.12 109 VAL A C 1
ATOM 778 O O . VAL A 1 109 ? -29.769 77.346 17.308 1.00 31.77 109 VAL A O 1
ATOM 782 N N . LYS A 1 110 ? -31.086 76.181 15.908 1.00 32.13 110 LYS A N 1
ATOM 783 C CA . LYS A 1 110 ? -30.160 75.061 15.777 1.00 33.42 110 LYS A CA 1
ATOM 784 C C . LYS A 1 110 ? -29.433 75.013 14.439 1.00 33.10 110 LYS A C 1
ATOM 785 O O . LYS A 1 110 ? -28.397 74.356 14.326 1.00 32.9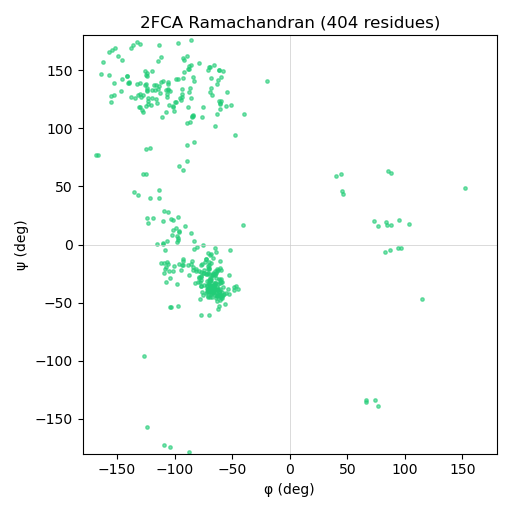7 110 LYS A O 1
ATOM 791 N N . ARG A 1 111 ? -29.947 75.741 13.443 1.00 32.02 111 ARG A N 1
ATOM 792 C CA . ARG A 1 111 ? -29.346 75.746 12.107 1.00 31.32 111 ARG A CA 1
ATOM 793 C C . ARG A 1 111 ? -29.704 76.990 11.309 1.00 30.17 111 ARG A C 1
ATOM 794 O O . ARG A 1 111 ? -30.791 77.547 11.460 1.00 29.68 111 ARG A O 1
ATOM 802 N N . VAL A 1 112 ? -28.751 77.441 10.496 1.00 29.36 112 VAL A N 1
ATOM 803 C CA . VAL A 1 112 ? -28.946 78.589 9.624 1.00 29.70 112 VAL A CA 1
ATOM 804 C C . VAL A 1 112 ? -28.746 78.104 8.189 1.00 30.01 112 VAL A C 1
ATOM 805 O O . VAL A 1 112 ? -27.730 77.479 7.882 1.00 29.81 112 VAL A O 1
ATOM 809 N N . TYR A 1 113 ? -29.742 78.365 7.339 1.00 29.99 113 TYR A N 1
ATOM 810 C CA . TYR A 1 113 ? -29.688 78.003 5.922 1.00 29.43 113 TYR A CA 1
ATOM 811 C C . TYR A 1 113 ? -29.450 79.252 5.090 1.00 29.19 113 TYR A C 1
ATOM 812 O O . TYR A 1 113 ? -30.100 80.284 5.285 1.00 28.62 113 TYR A O 1
ATOM 821 N N . LEU A 1 114 ? -28.502 79.148 4.166 1.00 29.35 114 LEU A N 1
ATOM 822 C CA . LEU A 1 114 ? -28.148 80.244 3.276 1.00 30.63 114 LEU A CA 1
ATOM 823 C C . LEU A 1 114 ? -28.186 79.678 1.861 1.00 30.37 114 LEU A C 1
ATOM 824 O O . LEU A 1 114 ? -27.447 78.749 1.535 1.00 29.43 114 LEU A O 1
ATOM 829 N N . ASN A 1 115 ? -29.101 80.195 1.044 1.00 30.40 115 ASN A N 1
ATOM 830 C CA . ASN A 1 115 ? -29.254 79.711 -0.325 1.00 31.64 115 ASN A CA 1
ATOM 831 C C . ASN A 1 115 ? -29.112 80.809 -1.349 1.00 32.18 115 ASN A C 1
ATOM 832 O O . ASN A 1 115 ? -29.886 81.769 -1.341 1.00 32.89 115 ASN A O 1
ATOM 837 N N . PHE A 1 116 ? -28.130 80.644 -2.241 1.00 32.39 116 PHE A N 1
ATOM 838 C CA . PHE A 1 116 ? -27.844 81.569 -3.353 1.00 32.84 116 PHE A CA 1
ATOM 839 C C . PHE A 1 116 ? -27.854 83.049 -2.948 1.00 32.82 116 PHE A C 1
ATOM 840 O O . PHE A 1 116 ? -28.442 83.903 -3.621 1.00 32.51 116 PHE A O 1
ATOM 848 N N . SER A 1 117 ? -27.190 83.323 -1.824 1.00 32.72 117 SER A N 1
ATOM 849 C CA . SER A 1 117 ? -27.087 84.657 -1.239 1.00 33.39 117 SER A CA 1
ATOM 850 C C . SER A 1 117 ? -26.383 85.649 -2.164 1.00 34.41 117 SER A C 1
ATOM 851 O O . SER A 1 117 ? -25.567 85.242 -2.996 1.00 34.26 117 SER A O 1
ATOM 854 N N . ASP A 1 118 ? -26.755 86.929 -2.052 1.00 35.21 118 ASP A N 1
ATOM 855 C CA . ASP A 1 118 ? -26.184 88.012 -2.862 1.00 36.00 118 ASP A CA 1
ATOM 856 C C . ASP A 1 118 ? -24.655 87.965 -2.800 1.00 35.65 118 ASP A C 1
ATOM 857 O O . ASP A 1 118 ? -24.074 87.990 -1.709 1.00 35.15 118 ASP A O 1
ATOM 862 N N . PRO A 1 119 ? -23.996 87.795 -3.965 1.00 35.32 119 PRO A N 1
ATOM 863 C CA . PRO A 1 119 ? -22.535 87.721 -4.020 1.00 35.15 119 PRO A CA 1
ATOM 864 C C . PRO A 1 119 ? -21.699 88.912 -3.592 1.00 34.90 119 PRO A C 1
ATOM 865 O O . PRO A 1 119 ? -20.655 88.715 -2.965 1.00 33.94 119 PRO A O 1
ATOM 869 N N . TRP A 1 120 ? -22.175 90.128 -3.898 1.00 35.14 120 TRP A N 1
ATOM 870 C CA . TRP A 1 120 ? -21.481 91.402 -3.612 1.00 35.41 120 TRP A CA 1
ATOM 871 C C . TRP A 1 120 ? -19.973 91.288 -3.980 1.00 36.40 120 TRP A C 1
ATOM 872 O O . TRP A 1 120 ? -19.114 91.437 -3.105 1.00 34.24 120 TRP A O 1
ATOM 883 N N . PRO A 1 121 ? -19.647 91.026 -5.278 1.00 38.22 121 PRO A N 1
ATOM 884 C CA . PRO A 1 121 ? -18.277 90.862 -5.809 1.00 40.13 121 PRO A CA 1
ATOM 885 C C . PRO A 1 121 ? -17.222 91.901 -5.450 1.00 41.48 121 PRO A C 1
ATOM 886 O O . PRO A 1 121 ? -16.069 91.548 -5.197 1.00 42.14 121 PRO A O 1
ATOM 890 N N . LYS A 1 122 ? -17.629 93.171 -5.421 1.00 43.02 122 LYS A N 1
ATOM 891 C CA . LYS A 1 122 ? -16.739 94.293 -5.106 1.00 45.13 122 LYS A CA 1
ATOM 892 C C . LYS A 1 122 ? -16.177 94.226 -3.683 1.00 45.57 122 LYS A C 1
ATOM 893 O O . LYS A 1 122 ? -16.903 93.887 -2.742 1.00 44.66 122 LYS A O 1
ATOM 899 N N . LYS A 1 123 ? -14.880 94.530 -3.553 1.00 46.20 123 LYS A N 1
ATOM 900 C CA . LYS A 1 123 ? -14.145 94.501 -2.272 1.00 48.11 123 LYS A CA 1
ATOM 901 C C . LYS A 1 123 ? -14.733 95.407 -1.195 1.00 47.78 123 LYS A C 1
ATOM 902 O O . LYS A 1 123 ? -14.751 95.048 -0.015 1.00 48.30 123 LYS A O 1
ATOM 908 N N . ARG A 1 124 ? -15.238 96.563 -1.628 1.00 47.37 124 ARG A N 1
ATOM 909 C CA . ARG A 1 124 ? -15.858 97.561 -0.753 1.00 47.07 124 ARG A CA 1
ATOM 910 C C . ARG A 1 124 ? -17.208 97.107 -0.185 1.00 45.21 124 ARG A C 1
ATOM 911 O O . ARG A 1 124 ? -17.712 97.694 0.775 1.00 45.62 124 ARG A O 1
ATOM 919 N N . HIS A 1 125 ? -17.768 96.049 -0.776 1.00 43.49 125 HIS A N 1
ATOM 920 C CA . HIS A 1 125 ? -19.051 95.484 -0.350 1.00 42.25 125 HIS A CA 1
ATOM 921 C C . HIS A 1 125 ? -18.916 94.108 0.319 1.00 41.60 125 HIS A C 1
ATOM 922 O O . HIS A 1 125 ? -19.896 93.358 0.429 1.00 41.04 125 HIS A O 1
ATOM 929 N N . GLU A 1 126 ? -17.707 93.805 0.800 1.00 40.86 126 GLU A N 1
ATOM 930 C CA . GLU A 1 126 ? -17.392 92.545 1.486 1.00 39.96 126 GLU A CA 1
ATOM 931 C C . GLU A 1 126 ? -18.250 92.337 2.736 1.00 39.52 126 GLU A C 1
ATOM 932 O O . GLU A 1 126 ? -18.762 91.240 2.980 1.00 37.72 126 GLU A O 1
ATOM 938 N N . LYS A 1 127 ? -18.442 93.427 3.475 1.00 39.42 127 LYS A N 1
ATOM 939 C CA . LYS A 1 127 ? -19.205 93.440 4.717 1.00 40.91 127 LYS A CA 1
ATOM 940 C C . LYS A 1 127 ? -20.704 93.162 4.583 1.00 39.74 127 LYS A C 1
ATOM 941 O O . LYS A 1 127 ? -21.377 92.894 5.573 1.00 39.61 127 LYS A O 1
ATOM 947 N N . ARG A 1 128 ? -21.199 93.175 3.348 1.00 39.19 128 ARG A N 1
ATOM 948 C CA . ARG A 1 128 ? -22.613 92.938 3.051 1.00 39.09 128 ARG A CA 1
ATOM 949 C C . ARG A 1 128 ? -22.928 91.455 2.752 1.00 37.67 128 ARG A C 1
ATOM 950 O O . ARG A 1 128 ? -24.098 91.051 2.742 1.00 37.51 128 ARG A O 1
ATOM 958 N N . ARG A 1 129 ? -21.883 90.657 2.515 1.00 35.18 129 ARG A N 1
ATOM 959 C CA . ARG A 1 129 ? -22.015 89.220 2.228 1.00 33.99 129 ARG A CA 1
ATOM 960 C C . ARG A 1 129 ? -22.466 88.491 3.487 1.00 33.23 129 ARG A C 1
ATOM 961 O O . ARG A 1 129 ? -21.897 88.700 4.565 1.00 31.93 129 ARG A O 1
ATOM 969 N N . LEU A 1 130 ? -23.489 87.644 3.347 1.00 31.45 130 LEU A N 1
ATOM 970 C CA . LEU A 1 130 ? -24.047 86.910 4.481 1.00 30.23 130 LEU A CA 1
ATOM 971 C C . LEU A 1 130 ? -23.120 85.908 5.175 1.00 29.52 130 LEU A C 1
ATOM 972 O O . LEU A 1 130 ? -23.447 85.390 6.244 1.00 28.17 130 LEU A O 1
ATOM 977 N N . THR A 1 131 ? -21.940 85.701 4.594 1.00 29.50 131 THR A N 1
ATOM 978 C CA . THR A 1 131 ? -20.938 84.800 5.157 1.00 30.64 131 THR A CA 1
ATOM 979 C C . THR A 1 131 ? -19.755 85.561 5.783 1.00 30.74 131 THR A C 1
ATOM 980 O O . THR A 1 131 ? -18.799 84.942 6.262 1.00 31.22 131 THR A O 1
ATOM 984 N N . TYR A 1 132 ? -19.822 86.893 5.781 1.00 30.25 132 TYR A N 1
ATOM 985 C CA . TYR A 1 132 ? -18.775 87.744 6.382 1.00 31.90 132 TYR A CA 1
ATOM 986 C C . TYR A 1 132 ? -18.826 87.572 7.914 1.00 30.72 132 TYR A C 1
ATOM 987 O O . TYR A 1 132 ? -19.887 87.257 8.461 1.00 31.08 132 TYR A O 1
ATOM 996 N N . SER A 1 133 ? -17.686 87.780 8.581 1.00 31.55 133 SER A N 1
ATOM 997 C CA . SER A 1 133 ? -17.550 87.633 10.041 1.00 32.28 133 SER A CA 1
ATOM 998 C C . SER A 1 133 ? -18.654 88.242 10.918 1.00 32.01 133 SER A C 1
ATOM 999 O O . SER A 1 133 ? -19.047 87.623 11.905 1.00 33.08 133 SER A O 1
ATOM 1002 N N . HIS A 1 134 ? -19.176 89.413 10.531 1.00 31.59 134 HIS A N 1
ATOM 1003 C CA . HIS A 1 134 ? -20.256 90.091 11.274 1.00 32.18 134 HIS A CA 1
ATOM 1004 C C . HIS A 1 134 ? -21.523 89.242 11.349 1.00 30.80 134 HIS A C 1
ATOM 1005 O O . HIS A 1 134 ? -22.158 89.169 12.400 1.00 30.67 134 HIS A O 1
ATOM 1012 N N . PHE A 1 135 ? -21.891 88.626 10.228 1.00 30.84 135 PHE A N 1
ATOM 1013 C CA . PHE A 1 135 ? -23.088 87.789 10.176 1.00 30.45 135 PHE A CA 1
ATOM 1014 C C . PHE A 1 135 ? -22.857 86.426 10.806 1.00 30.53 135 PHE A C 1
ATOM 1015 O O . PHE A 1 135 ? -23.769 85.857 11.401 1.00 30.71 135 PHE A O 1
ATOM 1023 N N . LEU A 1 136 ? -21.609 85.959 10.765 1.00 29.16 136 LEU A N 1
ATOM 1024 C CA . LEU A 1 136 ? -21.222 84.691 11.386 1.00 30.12 136 LEU A CA 1
ATOM 1025 C C . LEU A 1 136 ? -21.370 84.839 12.904 1.00 31.05 136 LEU A C 1
ATOM 1026 O O . LEU A 1 136 ? -21.814 83.908 13.581 1.00 30.77 136 LEU A O 1
ATOM 1031 N N . LYS A 1 137 ? -21.087 86.051 13.398 1.00 31.12 137 LYS A N 1
ATOM 1032 C CA . LYS A 1 137 ? -21.207 86.392 14.817 1.00 33.26 137 LYS A CA 1
ATOM 1033 C C . LYS A 1 137 ? -22.689 86.459 15.203 1.00 31.94 137 LYS A C 1
ATOM 1034 O O . LYS A 1 137 ? -23.073 85.958 16.256 1.00 32.45 137 LYS A O 1
ATOM 1040 N N . LYS A 1 138 ? -23.514 87.022 14.317 1.00 31.06 138 LYS A N 1
ATOM 1041 C CA . LYS A 1 138 ? -24.965 87.111 14.531 1.00 31.29 138 LYS A CA 1
ATOM 1042 C C . LYS A 1 138 ? -25.563 85.703 14.620 1.00 30.83 138 LYS A C 1
ATOM 1043 O O . LYS A 1 138 ? -26.401 85.443 15.487 1.00 31.51 138 LYS A O 1
ATOM 1049 N N . TYR A 1 139 ? -25.045 84.784 13.792 1.00 30.25 139 TYR A N 1
ATOM 1050 C CA . TYR A 1 139 ? -25.494 83.382 13.777 1.00 30.94 139 TYR A CA 1
ATOM 1051 C C . TYR A 1 139 ? -25.078 82.664 15.064 1.00 32.54 139 TYR A C 1
ATOM 1052 O O . TYR A 1 139 ? -25.833 81.847 15.587 1.00 32.10 139 TYR A O 1
ATOM 1061 N N . GLU A 1 140 ? -23.900 83.011 15.589 1.00 33.35 140 GLU A N 1
ATOM 1062 C CA . GLU A 1 140 ? -23.391 82.430 16.840 1.00 35.53 140 GLU A CA 1
ATOM 1063 C C . GLU A 1 140 ? -24.217 82.944 18.026 1.00 35.22 140 GLU A C 1
ATOM 1064 O O . GLU A 1 140 ? -24.467 82.206 18.975 1.00 35.77 140 GLU A O 1
ATOM 1070 N N . GLU A 1 141 ? -24.668 84.196 17.937 1.00 36.23 141 GLU A N 1
ATOM 1071 C CA . GLU A 1 141 ? -25.468 84.815 18.997 1.00 37.52 141 GLU A CA 1
ATOM 1072 C C . GLU A 1 141 ? -26.878 84.239 19.121 1.00 36.05 141 GLU A C 1
ATOM 1073 O O . GLU A 1 141 ? -27.528 84.434 20.143 1.00 36.26 141 GLU A O 1
ATOM 1079 N N . VAL A 1 142 ? -27.345 83.541 18.082 1.00 35.33 142 VAL A N 1
ATOM 1080 C CA . VAL A 1 142 ? -28.672 82.915 18.114 1.00 33.96 142 VAL A CA 1
ATOM 1081 C C . VAL A 1 142 ? -28.589 81.385 18.242 1.00 33.42 142 VAL A C 1
ATOM 1082 O O . VAL A 1 142 ? -29.552 80.740 18.664 1.00 32.68 142 VAL A O 1
ATOM 1086 N N . MET A 1 143 ? -27.424 80.820 17.918 1.00 33.36 143 MET A N 1
ATOM 1087 C CA . MET A 1 143 ? -27.216 79.366 17.980 1.00 33.65 143 MET A CA 1
ATOM 1088 C C . MET A 1 143 ? -26.326 78.880 19.110 1.00 34.84 143 MET A C 1
ATOM 1089 O O . MET A 1 143 ? -26.391 77.713 19.495 1.00 34.83 143 MET A O 1
ATOM 1094 N N . GLY A 1 144 ? -25.499 79.774 19.640 1.00 37.55 144 GLY A N 1
ATOM 1095 C CA . GLY A 1 144 ? -24.550 79.390 20.674 1.00 40.52 144 GLY A CA 1
ATOM 1096 C C . GLY A 1 144 ? -23.437 78.670 19.928 1.00 41.87 144 GLY A C 1
ATOM 1097 O O . GLY A 1 144 ? -23.087 79.066 18.807 1.00 42.67 144 GLY A O 1
ATOM 1098 N N . LYS A 1 145 ? -22.943 77.572 20.493 1.00 42.97 145 LYS A N 1
ATOM 1099 C CA . LYS A 1 145 ? -21.887 76.792 19.853 1.00 44.09 145 LYS A CA 1
ATOM 1100 C C . LYS A 1 145 ? -22.385 75.437 19.340 1.00 43.24 145 LYS A C 1
ATOM 1101 O O . LYS A 1 145 ? -21.621 74.683 18.731 1.00 43.02 145 LYS A O 1
ATOM 1107 N N . GLY A 1 146 ? -23.678 75.166 19.513 1.00 42.65 146 GLY A N 1
ATOM 1108 C CA . GLY A 1 146 ? -24.238 73.887 19.085 1.00 42.32 146 GLY A CA 1
ATOM 1109 C C . GLY A 1 146 ? -24.924 73.798 17.732 1.00 40.90 146 GLY A C 1
ATOM 1110 O O . GLY A 1 146 ? -25.527 72.764 17.431 1.00 40.96 146 GLY A O 1
ATOM 1111 N N . GLY A 1 147 ? -24.797 74.838 16.905 1.00 39.50 147 GLY A N 1
ATOM 1112 C CA . GLY A 1 147 ? -25.444 74.839 15.598 1.00 37.63 147 GLY A CA 1
ATOM 1113 C C . GLY A 1 147 ? -24.543 74.713 14.386 1.00 36.60 147 GLY A C 1
ATOM 1114 O O . GLY A 1 147 ? -23.341 74.448 14.516 1.00 36.80 147 GLY A O 1
ATOM 1115 N N . SER A 1 148 ? -25.140 74.881 13.203 1.00 35.13 148 SER A N 1
ATOM 1116 C CA . SER A 1 148 ? -24.420 74.802 11.932 1.00 33.12 148 SER A CA 1
ATOM 1117 C C . SER A 1 148 ? -24.995 75.693 10.838 1.00 32.00 148 SER A C 1
ATOM 1118 O O . SER A 1 148 ? -26.122 76.172 10.947 1.00 31.25 148 SER A O 1
ATOM 1121 N N . ILE A 1 149 ? -24.184 75.943 9.808 1.00 30.70 149 ILE A N 1
ATOM 1122 C CA . ILE A 1 149 ? -24.593 76.743 8.652 1.00 30.98 149 ILE A CA 1
ATOM 1123 C C . ILE A 1 149 ? -24.556 75.823 7.428 1.00 30.62 149 ILE A C 1
ATOM 1124 O O . ILE A 1 149 ? -23.549 75.156 7.184 1.00 30.80 149 ILE A O 1
ATOM 1129 N N . HIS A 1 150 ? -25.679 75.742 6.716 1.00 29.61 150 HIS A N 1
ATOM 1130 C CA . HIS A 1 150 ? -25.792 74.936 5.493 1.00 28.87 150 HIS A CA 1
ATOM 1131 C C . HIS A 1 150 ? -25.935 75.950 4.361 1.00 29.00 150 HIS A C 1
ATOM 1132 O O . HIS A 1 150 ? -26.962 76.617 4.232 1.00 27.94 150 HIS A O 1
ATOM 1139 N N . PHE A 1 151 ? -24.888 76.042 3.546 1.00 29.45 151 PHE A N 1
ATOM 1140 C CA . PHE A 1 151 ? -24.788 77.015 2.460 1.00 30.80 151 PHE A CA 1
ATOM 1141 C C . PHE A 1 151 ? -24.708 76.401 1.059 1.00 30.46 151 PHE A C 1
ATOM 1142 O O . PHE A 1 151 ? -23.918 75.498 0.829 1.00 30.15 151 PHE A O 1
ATOM 1150 N N . LYS A 1 152 ? -25.513 76.934 0.134 1.00 31.23 152 LYS A N 1
ATOM 1151 C CA . LYS A 1 152 ? -25.548 76.496 -1.272 1.00 32.33 152 LYS A CA 1
ATOM 1152 C C . LYS A 1 152 ? -25.497 77.719 -2.169 1.00 32.85 152 LYS A C 1
ATOM 1153 O O . LYS A 1 152 ? -26.190 78.701 -1.906 1.00 33.79 152 LYS A O 1
ATOM 1159 N N . THR A 1 153 ? -24.706 77.634 -3.241 1.00 33.88 153 THR A N 1
ATOM 1160 C CA . THR A 1 153 ? -24.577 78.705 -4.236 1.00 33.46 153 THR A CA 1
ATOM 1161 C C . THR A 1 153 ? -23.978 78.211 -5.551 1.00 33.52 153 THR A C 1
ATOM 1162 O O . THR A 1 153 ? -23.277 77.200 -5.585 1.00 33.76 153 THR A O 1
ATOM 1166 N N . ASP A 1 154 ? -24.250 78.954 -6.621 1.00 33.21 154 ASP A N 1
ATOM 1167 C CA . ASP A 1 154 ? -23.720 78.661 -7.955 1.00 33.89 154 ASP A CA 1
ATOM 1168 C C . ASP A 1 154 ? -22.521 79.585 -8.230 1.00 33.70 154 ASP A C 1
ATOM 1169 O O . ASP A 1 154 ? -21.723 79.340 -9.137 1.00 34.45 154 ASP A O 1
ATOM 1174 N N . ASN A 1 155 ? -22.439 80.663 -7.445 1.00 34.40 155 ASN A N 1
ATOM 1175 C CA . ASN A 1 155 ? -21.398 81.682 -7.563 1.00 34.73 155 ASN A CA 1
ATOM 1176 C C . ASN A 1 155 ? -20.073 81.197 -6.988 1.00 34.64 155 ASN A C 1
ATOM 1177 O O . ASN A 1 155 ? -19.905 81.055 -5.768 1.00 34.90 155 ASN A O 1
ATOM 1182 N N . ARG A 1 156 ? -19.137 80.976 -7.902 1.00 33.95 156 ARG A N 1
ATOM 1183 C CA . ARG A 1 156 ? -17.793 80.500 -7.595 1.00 36.09 156 ARG A CA 1
ATOM 1184 C C . ARG A 1 156 ? -17.034 81.461 -6.666 1.00 34.07 156 ARG A C 1
ATOM 1185 O O . ARG A 1 156 ? -16.470 81.034 -5.651 1.00 33.60 156 ARG A O 1
ATOM 1193 N N . GLY A 1 157 ? -17.108 82.753 -6.990 1.00 32.68 157 GLY A N 1
ATOM 1194 C CA . GLY A 1 157 ? -16.456 83.801 -6.212 1.00 32.96 157 GLY A CA 1
ATOM 1195 C C . GLY A 1 157 ? -16.947 83.910 -4.777 1.00 33.04 157 GLY A C 1
ATOM 1196 O O . GLY A 1 157 ? -16.130 84.051 -3.865 1.00 34.89 157 GLY A O 1
ATOM 1197 N N . LEU A 1 158 ? -18.260 83.782 -4.565 1.00 31.41 158 LEU A N 1
ATOM 1198 C CA . LEU A 1 158 ? -18.832 83.847 -3.216 1.00 32.00 158 LEU A CA 1
ATOM 1199 C C . LEU A 1 158 ? -18.494 82.598 -2.416 1.00 31.75 158 LEU A C 1
ATOM 1200 O O . LEU A 1 158 ? -18.210 82.710 -1.228 1.00 32.71 158 LEU A O 1
ATOM 1205 N N . PHE A 1 159 ? -18.552 81.421 -3.050 1.00 31.67 159 PHE A N 1
ATOM 1206 C CA . PHE A 1 159 ? -18.241 80.164 -2.361 1.00 31.91 159 PHE A CA 1
ATOM 1207 C C . PHE A 1 159 ? -16.798 80.125 -1.882 1.00 31.66 159 PHE A C 1
ATOM 1208 O O . PHE A 1 159 ? -16.538 79.729 -0.743 1.00 32.17 159 PHE A O 1
ATOM 1216 N N . GLU A 1 160 ? -15.882 80.556 -2.753 1.00 31.31 160 GLU A N 1
ATOM 1217 C CA . GLU A 1 160 ? -14.452 80.629 -2.449 1.00 31.13 160 GLU A CA 1
ATOM 1218 C C . GLU A 1 160 ? -14.180 81.553 -1.276 1.00 31.78 160 GLU A C 1
ATOM 1219 O O . GLU A 1 160 ? -13.451 81.183 -0.348 1.00 32.28 160 GLU A O 1
ATOM 1225 N N . TYR A 1 161 ? -14.843 82.712 -1.283 1.00 31.12 161 TYR A N 1
ATOM 1226 C CA . TYR A 1 161 ? -14.714 83.690 -0.206 1.00 31.21 161 TYR A CA 1
ATOM 1227 C C . TYR A 1 161 ? -15.257 83.094 1.095 1.00 30.96 161 TYR A C 1
ATOM 1228 O O . TYR A 1 161 ? -14.636 83.238 2.149 1.00 29.98 161 TYR A O 1
ATOM 1237 N N . SER A 1 162 ? -16.432 82.467 0.998 1.00 30.08 162 SER A N 1
ATOM 1238 C CA . SER A 1 162 ? -17.121 81.866 2.140 1.00 30.86 162 SER A CA 1
ATOM 1239 C C . SER A 1 162 ? -16.302 80.815 2.863 1.00 30.20 162 SER A C 1
ATOM 1240 O O . SER A 1 162 ? -16.238 80.821 4.087 1.00 30.06 162 SER A O 1
ATOM 1243 N N . LEU A 1 163 ? -15.645 79.958 2.083 1.00 30.22 163 LEU A N 1
ATOM 1244 C CA . LEU A 1 163 ? -14.777 78.892 2.582 1.00 31.98 163 LEU A CA 1
ATOM 1245 C C . LEU A 1 163 ? -13.635 79.473 3.429 1.00 32.67 163 LEU A C 1
ATOM 1246 O O . LEU A 1 163 ? -13.380 78.998 4.537 1.00 33.16 163 LEU A O 1
ATOM 1251 N N . LYS A 1 164 ? -13.029 80.556 2.932 1.00 33.06 164 LYS A N 1
ATOM 1252 C CA . LYS A 1 164 ? -11.946 81.260 3.624 1.00 33.94 164 LYS A CA 1
ATOM 1253 C C . LYS A 1 164 ? -12.471 82.010 4.852 1.00 33.20 164 LYS A C 1
ATOM 1254 O O . LYS A 1 164 ? -11.821 82.015 5.895 1.00 34.04 164 LYS A O 1
ATOM 1260 N N . SER A 1 165 ? -13.665 82.595 4.729 1.00 31.56 165 SER A N 1
ATOM 1261 C CA . SER A 1 165 ? -14.300 83.333 5.826 1.00 31.35 165 SER A CA 1
ATOM 1262 C C . SER A 1 165 ? -14.709 82.396 6.963 1.00 30.36 165 SER A C 1
ATOM 1263 O O . SER A 1 165 ? -14.549 82.752 8.128 1.00 29.80 165 SER A O 1
ATOM 1266 N N . PHE A 1 166 ? -15.201 81.200 6.608 1.00 29.75 166 PHE A N 1
ATOM 1267 C CA . PHE A 1 166 ? -15.587 80.158 7.572 1.00 31.15 166 PHE A CA 1
ATOM 1268 C C . PHE A 1 166 ? -14.327 79.647 8.291 1.00 31.13 166 PHE A C 1
ATOM 1269 O O . PHE A 1 166 ? -14.346 79.425 9.507 1.00 30.57 166 PHE A O 1
ATOM 1277 N N . SER A 1 167 ? -13.230 79.521 7.536 1.00 30.98 167 SER A N 1
ATOM 1278 C CA . SER A 1 167 ? -11.942 79.048 8.065 1.00 31.66 167 SER A CA 1
ATOM 1279 C C . SER A 1 167 ? -11.327 80.092 9.008 1.00 32.28 167 SER A C 1
ATOM 1280 O O . SER A 1 167 ? -10.931 79.757 10.124 1.00 32.03 167 SER A O 1
ATOM 1283 N N . GLU A 1 168 ? -11.351 81.360 8.588 1.00 33.02 168 GLU A N 1
ATOM 1284 C CA . GLU A 1 168 ? -10.823 82.489 9.378 1.00 35.49 168 GLU A CA 1
ATOM 1285 C C . GLU A 1 168 ? -11.534 82.648 10.728 1.00 35.51 168 GLU A C 1
ATOM 1286 O O . GLU A 1 168 ? -10.902 82.973 11.736 1.00 35.47 168 GLU A O 1
ATOM 1292 N N . TYR A 1 169 ? -12.826 82.315 10.743 1.00 34.58 169 TYR A N 1
ATOM 1293 C CA . TYR A 1 169 ? -13.660 82.399 11.938 1.00 33.63 169 TYR A CA 1
ATOM 1294 C C . TYR A 1 169 ? -13.396 81.227 12.907 1.00 33.87 169 TYR A C 1
ATOM 1295 O O . TYR A 1 169 ? -13.746 81.301 14.088 1.00 33.72 169 TYR A O 1
ATOM 1304 N N . GLY A 1 170 ? -12.775 80.158 12.401 1.00 34.66 170 GLY A N 1
ATOM 1305 C CA . GLY A 1 170 ? -12.439 79.000 13.223 1.00 33.29 170 GLY A CA 1
ATOM 1306 C C . GLY A 1 170 ? -13.467 77.894 13.187 1.00 33.91 170 GLY A C 1
ATOM 1307 O O . GLY A 1 170 ? -13.522 77.040 14.073 1.00 33.68 170 GLY A O 1
ATOM 1308 N N . LEU A 1 171 ? -14.277 77.900 12.137 1.00 33.45 171 LEU A N 1
ATOM 1309 C CA . LEU A 1 171 ? -15.324 76.908 11.966 1.00 33.41 171 LEU A CA 1
ATOM 1310 C C . LEU A 1 171 ? -14.826 75.630 11.297 1.00 32.29 171 LEU A C 1
ATOM 1311 O O . LEU A 1 171 ? -13.847 75.649 10.556 1.00 33.09 171 LEU A O 1
ATOM 1316 N N . LEU A 1 172 ? -15.523 74.531 11.570 1.00 32.38 172 LEU A N 1
ATOM 1317 C CA . LEU A 1 172 ? -15.196 73.210 11.038 1.00 31.14 172 LEU A CA 1
ATOM 1318 C C . LEU A 1 172 ? -16.048 72.828 9.813 1.00 30.05 172 LEU A C 1
ATOM 1319 O O . LEU A 1 172 ? -17.274 72.768 9.902 1.00 27.78 172 LEU A O 1
ATOM 1324 N N . LEU A 1 173 ? -15.379 72.526 8.697 1.00 29.67 173 LEU A N 1
ATOM 1325 C CA . LEU A 1 173 ? -16.046 72.107 7.457 1.00 29.33 173 LEU A CA 1
ATOM 1326 C C . LEU A 1 173 ? -16.311 70.601 7.549 1.00 29.23 173 LEU A C 1
ATOM 1327 O O . LEU A 1 173 ? -15.374 69.805 7.555 1.00 28.92 173 LEU A O 1
ATOM 1332 N N . THR A 1 174 ? -17.589 70.222 7.646 1.00 29.95 174 THR A N 1
ATOM 1333 C CA . THR A 1 174 ? -17.985 68.810 7.777 1.00 29.69 174 THR A CA 1
ATOM 1334 C C . THR A 1 174 ? -18.485 68.164 6.487 1.00 30.88 174 THR A C 1
ATOM 1335 O O . THR A 1 174 ? -18.475 66.938 6.353 1.00 30.07 174 THR A O 1
ATOM 1339 N N . TYR A 1 175 ? -18.956 68.997 5.563 1.00 30.40 175 TYR A N 1
ATOM 1340 C CA . TYR A 1 175 ? -19.455 68.542 4.266 1.00 31.77 175 TYR A CA 1
ATOM 1341 C C . TYR A 1 175 ? -19.098 69.622 3.257 1.00 31.49 175 TYR A C 1
ATOM 1342 O O . TYR A 1 175 ? -19.205 70.817 3.548 1.00 31.88 175 TYR A O 1
ATOM 1351 N N . VAL A 1 176 ? -18.725 69.175 2.062 1.00 31.38 176 VAL A N 1
ATOM 1352 C CA . VAL A 1 176 ? -18.408 70.048 0.944 1.00 31.33 176 VAL A CA 1
ATOM 1353 C C . VAL A 1 176 ? -18.606 69.314 -0.383 1.00 31.78 176 VAL A C 1
ATOM 1354 O O . VAL A 1 176 ? -18.160 68.183 -0.551 1.00 32.57 176 VAL A O 1
ATOM 1358 N N . SER A 1 177 ? -19.370 69.942 -1.272 1.00 32.64 177 SER A N 1
ATOM 1359 C CA . SER A 1 177 ? -19.635 69.404 -2.602 1.00 32.88 177 SER A CA 1
ATOM 1360 C C . SER A 1 177 ? -19.343 70.513 -3.595 1.00 32.93 177 SER A C 1
ATOM 1361 O O . SER A 1 177 ? -19.805 71.645 -3.425 1.00 31.78 177 SER A O 1
ATOM 1364 N N . LEU A 1 178 ? -18.550 70.185 -4.610 1.00 33.80 178 LEU A N 1
ATOM 1365 C CA . LEU A 1 178 ? -18.175 71.146 -5.634 1.00 34.54 178 LEU A CA 1
ATOM 1366 C C . LEU A 1 178 ? -18.948 70.971 -6.945 1.00 35.34 178 LEU A C 1
ATOM 1367 O O . LEU A 1 178 ? -18.656 71.636 -7.944 1.00 35.89 178 LEU A O 1
ATOM 1372 N N . ASP A 1 179 ? -19.954 70.094 -6.903 1.00 36.49 179 ASP A N 1
ATOM 1373 C CA . ASP A 1 179 ? -20.865 69.776 -8.017 1.00 36.71 179 ASP A CA 1
ATOM 1374 C C . ASP A 1 179 ? -22.013 68.992 -7.361 1.00 36.74 179 ASP A C 1
ATOM 1375 O O . ASP A 1 179 ? -22.089 67.762 -7.474 1.00 36.22 179 ASP A O 1
ATOM 1380 N N . LEU A 1 180 ? -22.903 69.724 -6.680 1.00 37.32 180 LEU A N 1
ATOM 1381 C CA . LEU A 1 180 ? -24.041 69.145 -5.944 1.00 37.71 180 LEU A CA 1
ATOM 1382 C C . LEU A 1 180 ? -25.006 68.249 -6.717 1.00 39.72 180 LEU A C 1
ATOM 1383 O O . LEU A 1 180 ? -25.408 67.194 -6.215 1.00 38.18 180 LEU A O 1
ATOM 1388 N N . HIS A 1 181 ? -25.339 68.644 -7.944 1.00 42.73 181 HIS A N 1
ATOM 1389 C CA . HIS A 1 181 ? -26.278 67.880 -8.760 1.00 46.32 181 HIS A CA 1
ATOM 1390 C C . HIS A 1 181 ? -25.780 66.524 -9.269 1.00 48.22 181 HIS A C 1
ATOM 1391 O O . HIS A 1 181 ? -26.569 65.703 -9.747 1.00 49.08 181 HIS A O 1
ATOM 1398 N N . ASN A 1 182 ? -24.484 66.272 -9.073 1.00 49.41 182 ASN A N 1
ATOM 1399 C CA . ASN A 1 182 ? -23.844 65.013 -9.453 1.00 50.81 182 ASN A CA 1
ATOM 1400 C C . ASN A 1 182 ? -23.275 64.328 -8.201 1.00 51.84 182 ASN A C 1
ATOM 1401 O O . ASN A 1 182 ? -22.374 63.488 -8.290 1.00 51.38 182 ASN A O 1
ATOM 1406 N N . SER A 1 183 ? -23.840 64.678 -7.040 1.00 53.10 183 SER A N 1
ATOM 1407 C CA . SER A 1 183 ? -23.427 64.131 -5.743 1.00 55.12 183 SER A CA 1
ATOM 1408 C C . SER A 1 183 ? -24.486 63.254 -5.061 1.00 57.22 183 SER A C 1
ATOM 1409 O O . SER A 1 183 ? -25.649 63.205 -5.483 1.00 57.13 183 SER A O 1
ATOM 1412 N N . ASN A 1 184 ? -24.068 62.611 -3.970 1.00 59.43 184 ASN A N 1
ATOM 1413 C CA . ASN A 1 184 ? -24.885 61.685 -3.173 1.00 62.58 184 ASN A CA 1
ATOM 1414 C C . ASN A 1 184 ? -26.131 62.260 -2.471 1.00 63.00 184 ASN A C 1
ATOM 1415 O O . ASN A 1 184 ? -27.082 61.518 -2.210 1.00 63.47 184 ASN A O 1
ATOM 1420 N N . LEU A 1 185 ? -26.138 63.576 -2.237 1.00 64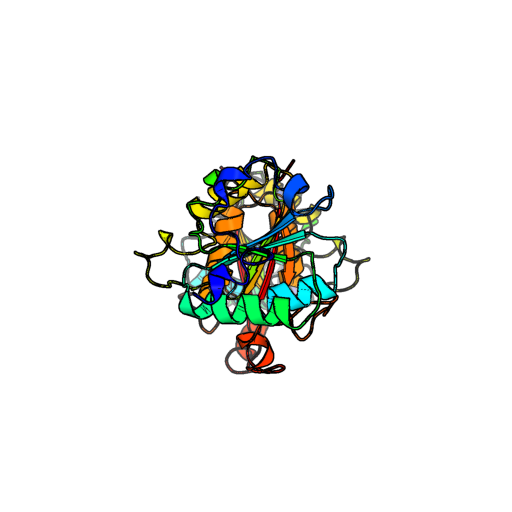.04 185 LEU A N 1
ATOM 1421 C CA . LEU A 1 185 ? -27.212 64.277 -1.516 1.00 64.21 185 LEU A CA 1
ATOM 1422 C C . LEU A 1 185 ? -28.681 64.036 -1.862 1.00 64.20 185 LEU A C 1
ATOM 1423 O O . LEU A 1 185 ? -29.253 64.668 -2.758 1.00 64.61 185 LEU A O 1
ATOM 1428 N N . GLU A 1 186 ? -29.271 63.109 -1.109 1.00 63.90 186 GLU A N 1
ATOM 1429 C CA . GLU A 1 186 ? -30.677 62.739 -1.238 1.00 63.78 186 GLU A CA 1
ATOM 1430 C C . GLU A 1 186 ? -31.484 63.594 -0.258 1.00 62.31 186 GLU A C 1
ATOM 1431 O O . GLU A 1 186 ? -30.995 63.944 0.827 1.00 61.60 186 GLU A O 1
ATOM 1437 N N . GLY A 1 187 ? -32.686 63.982 -0.679 1.00 60.28 187 GLY A N 1
ATOM 1438 C CA . GLY A 1 187 ? -33.538 64.823 0.147 1.00 58.19 187 GLY A CA 1
ATOM 1439 C C . GLY A 1 187 ? -33.190 66.298 -0.017 1.00 56.39 187 GLY A C 1
ATOM 1440 O O . GLY A 1 187 ? -33.553 67.125 0.826 1.00 55.95 187 GLY A O 1
ATOM 1441 N N . ASN A 1 188 ? -32.462 66.611 -1.092 1.00 54.18 188 ASN A N 1
ATOM 1442 C CA . ASN A 1 188 ? -32.049 67.976 -1.420 1.00 52.60 188 ASN A CA 1
ATOM 1443 C C . ASN A 1 188 ? -33.253 68.738 -1.966 1.00 51.34 188 ASN A C 1
ATOM 1444 O O . ASN A 1 188 ? -33.854 68.329 -2.963 1.00 52.37 188 ASN A O 1
ATOM 1449 N N . ILE A 1 189 ? -33.636 69.801 -1.266 1.00 49.77 189 ILE A N 1
ATOM 1450 C CA . ILE A 1 189 ? -34.752 70.633 -1.695 1.00 48.44 189 ILE A CA 1
ATOM 1451 C C . ILE A 1 189 ? -34.162 71.803 -2.478 1.00 48.32 189 ILE A C 1
ATOM 1452 O O . ILE A 1 189 ? -33.258 72.505 -2.010 1.00 47.57 189 ILE A O 1
ATOM 1457 N N . MET A 1 190 ? -34.665 71.966 -3.695 1.00 47.58 190 MET A N 1
ATOM 1458 C CA . MET A 1 190 ? -34.209 73.009 -4.595 1.00 47.31 190 MET A CA 1
ATOM 1459 C C . MET A 1 190 ? -35.005 74.301 -4.501 1.00 46.93 190 MET A C 1
ATOM 1460 O O . MET A 1 190 ? -36.205 74.282 -4.207 1.00 47.07 190 MET A O 1
ATOM 1465 N N . THR A 1 191 ? -34.325 75.425 -4.740 1.00 46.67 191 THR A N 1
ATOM 1466 C CA . THR A 1 191 ? -34.976 76.740 -4.764 1.00 46.85 191 THR A CA 1
ATOM 1467 C C . THR A 1 191 ? -35.505 76.896 -6.201 1.00 48.42 191 THR A C 1
ATOM 1468 O O . THR A 1 191 ? -35.241 76.042 -7.052 1.00 47.86 191 THR A O 1
ATOM 1472 N N . GLU A 1 192 ? -36.219 77.986 -6.474 1.00 50.63 192 GLU A N 1
ATOM 1473 C CA . GLU A 1 192 ? -36.786 78.254 -7.805 1.00 53.23 192 GLU A CA 1
ATOM 1474 C C . GLU A 1 192 ? -35.655 78.414 -8.829 1.00 53.89 192 GLU A C 1
ATOM 1475 O O . GLU A 1 192 ? -35.679 77.808 -9.903 1.00 54.13 192 GLU A O 1
ATOM 1481 N N . TYR A 1 193 ? -34.623 79.147 -8.411 1.00 54.71 193 TYR A N 1
ATOM 1482 C CA . TYR A 1 193 ? -33.431 79.448 -9.202 1.00 56.10 193 TYR A CA 1
ATOM 1483 C C . TYR A 1 193 ? -32.538 78.215 -9.451 1.00 56.92 193 TYR A C 1
ATOM 1484 O O . TYR A 1 193 ? -31.886 78.123 -10.493 1.00 56.88 193 TYR A O 1
ATOM 1493 N N . GLU A 1 194 ? -32.547 77.271 -8.507 1.00 57.50 194 GLU A N 1
ATOM 1494 C CA . GLU A 1 194 ? -31.744 76.044 -8.583 1.00 58.59 194 GLU A CA 1
ATOM 1495 C C . GLU A 1 194 ? -32.216 75.042 -9.648 1.00 61.03 194 GLU A C 1
ATOM 1496 O O . GLU A 1 194 ? -31.394 74.344 -10.258 1.00 60.70 194 GLU A O 1
ATOM 1502 N N . GLU A 1 195 ? -33.528 75.017 -9.893 1.00 64.26 195 GLU A N 1
ATOM 1503 C CA . GLU A 1 195 ? -34.157 74.107 -10.861 1.00 67.81 195 GLU A CA 1
ATOM 1504 C C . GLU A 1 195 ? -33.712 74.220 -12.327 1.00 69.79 195 GLU A C 1
ATOM 1505 O O . GLU A 1 195 ? -33.974 73.310 -13.123 1.00 70.29 195 GLU A O 1
ATOM 1511 N N . LYS A 1 196 ? -33.012 75.306 -12.666 1.00 71.90 196 LYS A N 1
ATOM 1512 C CA . LYS A 1 196 ? -32.528 75.519 -14.031 1.00 74.53 196 LYS A CA 1
ATOM 1513 C C . LYS A 1 196 ? -31.093 75.015 -14.246 1.00 76.01 196 LYS A C 1
ATOM 1514 O O . LYS A 1 196 ? -30.667 74.801 -15.388 1.00 76.43 196 LYS A O 1
ATOM 1520 N N . PHE A 1 197 ? -30.371 74.806 -13.143 1.00 77.89 197 PHE A N 1
ATOM 1521 C CA . PHE A 1 197 ? -28.978 74.344 -13.172 1.00 79.61 197 PHE A CA 1
ATOM 1522 C C . PHE A 1 197 ? -28.777 72.838 -13.311 1.00 80.73 197 PHE A C 1
ATOM 1523 O O . PHE A 1 197 ? -27.638 72.359 -13.302 1.00 81.35 197 PHE A O 1
ATOM 1531 N N . SER A 1 198 ? -29.881 72.104 -13.449 1.00 81.91 198 SER A N 1
ATOM 1532 C CA . SER A 1 198 ? -29.868 70.647 -13.592 1.00 82.82 198 SER A CA 1
ATOM 1533 C C . SER A 1 198 ? -29.101 70.170 -14.826 1.00 83.20 198 SER A C 1
ATOM 1534 O O . SER A 1 198 ? -28.235 69.294 -14.727 1.00 83.64 198 SER A O 1
ATOM 1537 N N . ALA A 1 199 ? -29.389 70.802 -15.965 1.00 83.11 199 ALA A N 1
ATOM 1538 C CA . ALA A 1 199 ? -28.753 70.469 -17.234 1.00 82.81 199 ALA A CA 1
ATOM 1539 C C . ALA A 1 199 ? -28.302 71.708 -18.030 1.00 82.34 199 ALA A C 1
ATOM 1540 O O . ALA A 1 199 ? -28.548 71.817 -19.239 1.00 82.74 199 ALA A O 1
ATOM 1542 N N . LEU A 1 200 ? -27.668 72.646 -17.324 1.00 81.13 200 LEU A N 1
ATOM 1543 C CA . LEU A 1 200 ? -27.117 73.873 -17.915 1.00 79.43 200 LEU A CA 1
ATOM 1544 C C . LEU A 1 200 ? -25.595 73.681 -18.000 1.00 77.71 200 LEU A C 1
ATOM 1545 O O . LEU A 1 200 ? -24.934 74.212 -18.905 1.00 78.41 200 LEU A O 1
ATOM 1550 N N . GLY A 1 201 ? -25.065 72.885 -17.072 1.00 74.90 201 GLY A N 1
ATOM 1551 C CA . GLY A 1 201 ? -23.643 72.601 -17.038 1.00 70.97 201 GLY A CA 1
ATOM 1552 C C . GLY A 1 201 ? -22.945 73.134 -15.803 1.00 67.61 201 GLY A C 1
ATOM 1553 O O . GLY A 1 201 ? -22.190 72.398 -15.160 1.00 68.08 201 GLY A O 1
ATOM 1554 N N . GLN A 1 202 ? -23.226 74.394 -15.461 1.00 63.54 202 GLN A N 1
ATOM 1555 C CA . GLN A 1 202 ? -22.626 75.081 -14.314 1.00 59.16 202 GLN A CA 1
ATOM 1556 C C . GLN A 1 202 ? -22.926 74.433 -12.952 1.00 54.56 202 GLN A C 1
ATOM 1557 O O . GLN A 1 202 ? -24.089 74.204 -12.611 1.00 54.99 202 GLN A O 1
ATOM 1563 N N . PRO A 1 203 ? -21.867 74.079 -12.184 1.00 50.27 203 PRO A N 1
ATOM 1564 C CA . PRO A 1 203 ? -22.017 73.443 -10.869 1.00 46.12 203 PRO A CA 1
ATOM 1565 C C . PRO A 1 203 ? -22.535 74.293 -9.718 1.00 42.91 203 PRO A C 1
ATOM 1566 O O . PRO A 1 203 ? -22.374 75.519 -9.696 1.00 41.52 203 PRO A O 1
ATOM 1570 N N . ILE A 1 204 ? -23.216 73.615 -8.798 1.00 39.34 204 ILE A N 1
ATOM 1571 C CA . ILE A 1 204 ? -23.724 74.229 -7.583 1.00 35.97 204 ILE A CA 1
ATOM 1572 C C . ILE A 1 204 ? -22.825 73.714 -6.469 1.00 34.39 204 ILE A C 1
ATOM 1573 O O . ILE A 1 204 ? -22.565 72.513 -6.348 1.00 32.09 204 ILE A O 1
ATOM 1578 N N . TYR A 1 205 ? -22.330 74.655 -5.682 1.00 32.25 205 TYR A N 1
ATOM 1579 C CA . TYR A 1 205 ? -21.438 74.359 -4.583 1.00 31.18 205 TYR A CA 1
ATOM 1580 C C . TYR A 1 205 ? -22.212 74.335 -3.274 1.00 30.51 205 TYR A C 1
ATOM 1581 O O . TYR A 1 205 ? -23.133 75.129 -3.094 1.00 30.10 205 TYR A O 1
ATOM 1590 N N . ARG A 1 206 ? -21.848 73.412 -2.379 1.00 29.83 206 ARG A N 1
ATOM 1591 C CA . ARG A 1 206 ? -22.507 73.271 -1.080 1.00 30.13 206 ARG A CA 1
ATOM 1592 C C . ARG A 1 206 ? -21.532 72.993 0.069 1.00 30.67 206 ARG A C 1
ATOM 1593 O O . ARG A 1 206 ? -20.589 72.232 -0.087 1.00 31.51 206 ARG A O 1
ATOM 1601 N N . ALA A 1 207 ? -21.783 73.622 1.218 1.00 30.28 207 ALA A N 1
ATOM 1602 C CA . ALA A 1 207 ? -20.961 73.434 2.402 1.00 30.81 207 ALA A CA 1
ATOM 1603 C C . ALA A 1 207 ? -21.794 73.400 3.662 1.00 30.73 207 ALA A C 1
ATOM 1604 O O . ALA A 1 207 ? -22.852 74.026 3.737 1.00 29.73 207 ALA A O 1
ATOM 1606 N N . GLU A 1 208 ? -21.341 72.575 4.603 1.00 30.57 208 GLU A N 1
ATOM 1607 C CA . GLU A 1 208 ? -21.933 72.466 5.928 1.00 31.49 208 GLU A CA 1
ATOM 1608 C C . GLU A 1 208 ? -20.775 72.767 6.847 1.00 32.16 208 GLU A C 1
ATOM 1609 O O . GLU A 1 208 ? -19.713 72.124 6.782 1.00 32.17 208 GLU A O 1
ATOM 1615 N N . VAL A 1 209 ? -20.976 73.772 7.684 1.00 31.86 209 VAL A N 1
ATOM 1616 C CA . VAL A 1 209 ? -19.959 74.213 8.614 1.00 33.52 209 VAL A CA 1
ATOM 1617 C C . VAL A 1 209 ? -20.544 74.332 10.033 1.00 34.58 209 VAL A C 1
ATOM 1618 O O . VAL A 1 209 ? -21.667 74.794 10.199 1.00 35.25 209 VAL A O 1
ATOM 1622 N N . GLU A 1 210 ? -19.779 73.904 11.042 1.00 35.82 210 GLU A N 1
ATOM 1623 C CA . GLU A 1 210 ? -20.210 73.985 12.441 1.00 36.99 210 GLU A CA 1
ATOM 1624 C C . GLU A 1 210 ? -19.136 74.559 13.375 1.00 38.40 210 GLU A C 1
ATOM 1625 O O . GLU A 1 210 ? -18.013 74.834 12.949 1.00 37.57 210 GLU A O 1
ATOM 1631 N N . TRP A 1 211 ? -19.511 74.776 14.636 1.00 40.54 211 TRP A N 1
ATOM 1632 C CA . TRP A 1 211 ? -18.600 75.289 15.660 1.00 44.24 211 TRP A CA 1
ATOM 1633 C C . TRP A 1 211 ? -17.888 74.116 16.325 1.00 46.86 211 TRP A C 1
ATOM 1634 O O . TRP A 1 211 ? -18.419 73.005 16.370 1.00 48.18 211 TRP A O 1
ATOM 1645 N N . ARG A 1 212 ? -16.676 74.362 16.810 1.00 50.33 212 ARG A N 1
ATOM 1646 C CA . ARG A 1 212 ? -15.879 73.327 17.461 1.00 54.62 212 ARG A CA 1
ATOM 1647 C C . ARG A 1 212 ? -16.268 73.180 18.940 1.00 57.83 212 ARG A C 1
ATOM 1648 O O . ARG A 1 212 ? -16.076 74.103 19.740 1.00 58.89 212 ARG A O 1
ATOM 1656 N N . THR A 1 213 ? -16.894 72.044 19.257 1.00 61.11 213 THR A N 1
ATOM 1657 C CA . THR A 1 213 ? -17.357 71.714 20.613 1.00 63.67 213 THR A CA 1
ATOM 1658 C C . THR A 1 213 ? -16.718 70.441 21.172 1.00 65.01 213 THR A C 1
ATOM 1659 O O . THR A 1 213 ? -16.582 69.458 20.411 1.00 65.64 213 THR A O 1
ATOM 1664 N N . ASP B 1 11 ? 24.803 52.849 -12.860 1.00 69.97 11 ASP B N 1
ATOM 1665 C CA . ASP B 1 11 ? 23.500 53.572 -12.773 1.00 69.54 11 ASP B CA 1
ATOM 1666 C C . ASP B 1 11 ? 23.645 55.017 -13.249 1.00 68.97 11 ASP B C 1
ATOM 1667 O O . ASP B 1 11 ? 24.691 55.650 -13.055 1.00 69.27 11 ASP B O 1
ATOM 1672 N N . PHE B 1 12 ? 22.572 55.525 -13.860 1.00 67.49 12 PHE B N 1
ATOM 1673 C CA . PHE B 1 12 ? 22.478 56.893 -14.385 1.00 65.19 12 PHE B CA 1
ATOM 1674 C C . PHE B 1 12 ? 22.357 57.894 -13.221 1.00 63.91 12 PHE B C 1
ATOM 1675 O O . PHE B 1 12 ? 22.749 59.060 -13.345 1.00 62.80 12 PHE B O 1
ATOM 1683 N N . LEU B 1 13 ? 21.838 57.401 -12.096 1.00 62.23 13 LEU B N 1
ATOM 1684 C CA . LEU B 1 13 ? 21.646 58.178 -10.874 1.00 61.19 13 LEU B CA 1
ATOM 1685 C C . LEU B 1 13 ? 22.957 58.445 -10.124 1.00 61.12 13 LEU B C 1
ATOM 1686 O O . LEU B 1 13 ? 23.068 59.432 -9.390 1.00 61.05 13 LEU B O 1
ATOM 1691 N N . ALA B 1 14 ? 23.947 57.574 -10.340 1.00 60.52 14 ALA B N 1
ATOM 1692 C CA . ALA B 1 14 ? 25.265 57.684 -9.709 1.00 60.05 14 ALA B CA 1
ATOM 1693 C C . ALA B 1 14 ? 26.126 58.757 -10.377 1.00 59.56 14 ALA B C 1
ATOM 1694 O O . ALA B 1 14 ? 26.872 59.471 -9.700 1.00 59.82 14 ALA B O 1
ATOM 1696 N N . GLU B 1 15 ? 25.987 58.885 -11.698 1.00 59.07 15 GLU B N 1
ATOM 1697 C CA . GLU B 1 15 ? 26.726 59.877 -12.485 1.00 58.57 15 GLU B CA 1
ATOM 1698 C C . GLU B 1 15 ? 26.162 61.287 -12.312 1.00 57.34 15 GLU B C 1
ATOM 1699 O O . GLU B 1 15 ? 26.814 62.277 -12.655 1.00 56.83 15 GLU B O 1
ATOM 1705 N N . ASN B 1 16 ? 24.939 61.358 -11.786 1.00 55.95 16 ASN B N 1
ATOM 1706 C CA . ASN B 1 16 ? 24.256 62.620 -11.525 1.00 53.87 16 ASN B CA 1
ATOM 1707 C C . ASN B 1 16 ? 23.905 62.719 -10.036 1.00 53.14 16 ASN B C 1
ATOM 1708 O O . ASN B 1 16 ? 22.842 63.229 -9.659 1.00 52.53 16 ASN B O 1
ATOM 1713 N N . ALA B 1 17 ? 24.844 62.273 -9.197 1.00 52.14 17 ALA B N 1
ATOM 1714 C CA . ALA B 1 17 ? 24.706 62.274 -7.736 1.00 51.90 17 ALA B CA 1
ATOM 1715 C C . ALA B 1 17 ? 24.709 63.668 -7.098 1.00 51.67 17 ALA B C 1
ATOM 1716 O O . ALA B 1 17 ? 24.456 63.811 -5.896 1.00 52.44 17 ALA B O 1
ATOM 1718 N N . ASP B 1 18 ? 24.998 64.682 -7.914 1.00 50.68 18 ASP B N 1
ATOM 1719 C CA . ASP B 1 18 ? 25.007 66.080 -7.483 1.00 50.03 18 ASP B CA 1
ATOM 1720 C C . ASP B 1 18 ? 23.572 66.643 -7.472 1.00 48.61 18 ASP B C 1
ATOM 1721 O O . ASP B 1 18 ? 23.294 67.641 -6.802 1.00 48.20 18 ASP B O 1
ATOM 1726 N N . ILE B 1 19 ? 22.684 65.992 -8.231 1.00 45.97 19 ILE B N 1
ATOM 1727 C CA . ILE B 1 19 ? 21.266 66.359 -8.322 1.00 43.66 19 ILE B CA 1
ATOM 1728 C C . ILE B 1 19 ? 20.458 65.346 -7.496 1.00 43.00 19 ILE B C 1
ATOM 1729 O O . ILE B 1 19 ? 19.678 65.737 -6.625 1.00 42.52 19 ILE B O 1
ATOM 1734 N N . ALA B 1 20 ? 20.647 64.055 -7.778 1.00 41.88 20 ALA B N 1
ATOM 1735 C CA . ALA B 1 20 ? 19.958 62.978 -7.060 1.00 41.30 20 ALA B CA 1
ATOM 1736 C C . ALA B 1 20 ? 20.779 62.546 -5.841 1.00 40.94 20 ALA B C 1
ATOM 1737 O O . ALA B 1 20 ? 21.817 61.906 -5.981 1.00 42.77 20 ALA B O 1
ATOM 1739 N N . ILE B 1 21 ? 20.339 62.948 -4.649 1.00 40.93 21 ILE B N 1
ATOM 1740 C CA . ILE B 1 21 ? 21.049 62.616 -3.412 1.00 40.92 21 ILE B CA 1
ATOM 1741 C C . ILE B 1 21 ? 20.575 61.270 -2.860 1.00 40.91 21 ILE B C 1
ATOM 1742 O O . ILE B 1 21 ? 19.399 61.102 -2.535 1.00 40.39 21 ILE B O 1
ATOM 1747 N N . SER B 1 22 ? 21.515 60.325 -2.777 1.00 40.70 22 SER B N 1
ATOM 1748 C CA . SER B 1 22 ? 21.265 58.960 -2.302 1.00 41.37 22 SER B CA 1
ATOM 1749 C C . SER B 1 22 ? 21.322 58.788 -0.785 1.00 41.48 22 SER B C 1
ATOM 1750 O O . SER B 1 22 ? 20.839 57.785 -0.252 1.00 41.50 22 SER B O 1
ATOM 1753 N N . ASN B 1 23 ? 21.866 59.790 -0.093 1.00 40.73 23 ASN B N 1
ATOM 1754 C CA . ASN B 1 23 ? 21.996 59.771 1.368 1.00 41.38 23 ASN B CA 1
ATOM 1755 C C . ASN B 1 23 ? 21.405 61.049 2.023 1.00 40.65 23 ASN B C 1
ATOM 1756 O O . ASN B 1 23 ? 22.109 61.750 2.759 1.00 41.37 23 ASN B O 1
ATOM 1761 N N . PRO B 1 24 ? 20.084 61.321 1.836 1.00 40.37 24 PRO B N 1
ATOM 1762 C CA . PRO B 1 24 ? 19.489 62.529 2.425 1.00 39.38 24 PRO B CA 1
ATOM 1763 C C . PRO B 1 24 ? 19.424 62.663 3.943 1.00 39.31 24 PRO B C 1
ATOM 1764 O O . PRO B 1 24 ? 19.429 63.787 4.467 1.00 38.03 24 PRO B O 1
ATOM 1768 N N . ALA B 1 25 ? 19.416 61.522 4.638 1.00 39.29 25 ALA B N 1
ATOM 1769 C CA . ALA B 1 25 ? 19.366 61.482 6.104 1.00 40.42 25 ALA B CA 1
ATOM 1770 C C . ALA B 1 25 ? 20.609 62.090 6.756 1.00 40.41 25 ALA B C 1
ATOM 1771 O O . ALA B 1 25 ? 20.529 62.621 7.865 1.00 41.01 25 ALA B O 1
ATOM 1773 N N . ASP B 1 26 ? 21.730 62.060 6.030 1.00 39.98 26 ASP B N 1
ATOM 1774 C CA . ASP B 1 26 ? 23.013 62.599 6.495 1.00 41.32 26 ASP B CA 1
ATOM 1775 C C . ASP B 1 26 ? 23.015 64.117 6.565 1.00 41.29 26 ASP B C 1
ATOM 1776 O O . ASP B 1 26 ? 23.821 64.711 7.285 1.00 41.60 26 ASP B O 1
ATOM 1781 N N . TYR B 1 27 ? 22.095 64.730 5.821 1.00 40.89 27 TYR B N 1
ATOM 1782 C CA . TYR B 1 27 ? 21.994 66.176 5.756 1.00 40.53 27 TYR B CA 1
ATOM 1783 C C . TYR B 1 27 ? 20.886 66.808 6.593 1.00 40.44 27 TYR B C 1
ATOM 1784 O O . TYR B 1 27 ? 20.617 68.004 6.456 1.00 40.34 27 TYR B O 1
ATOM 1793 N N . LYS B 1 28 ? 20.289 66.029 7.501 1.00 40.87 28 LYS B N 1
ATOM 1794 C CA . LYS B 1 28 ? 19.223 66.522 8.391 1.00 40.13 28 LYS B CA 1
ATOM 1795 C C . LYS B 1 28 ? 19.757 67.665 9.261 1.00 39.91 28 LYS B C 1
ATOM 1796 O O . LYS B 1 28 ? 20.781 67.512 9.931 1.00 39.46 28 LYS B O 1
ATOM 1802 N N . GLY B 1 29 ? 19.116 68.829 9.139 1.00 39.06 29 GLY B N 1
ATOM 1803 C CA . GLY B 1 29 ? 19.521 70.013 9.885 1.00 39.43 29 GLY B CA 1
ATOM 1804 C C . GLY B 1 29 ? 20.667 70.792 9.250 1.00 39.95 29 GLY B C 1
ATOM 1805 O O . GLY B 1 29 ? 21.029 71.869 9.738 1.00 40.30 29 GLY B O 1
ATOM 1806 N N . LYS B 1 30 ? 21.248 70.234 8.182 1.00 39.84 30 LYS B N 1
ATOM 1807 C CA . LYS B 1 30 ? 22.378 70.841 7.466 1.00 40.36 30 LYS B CA 1
ATOM 1808 C C . LYS B 1 30 ? 22.088 71.035 5.967 1.00 38.51 30 LYS B C 1
ATOM 1809 O O . LYS B 1 30 ? 23.029 71.129 5.177 1.00 37.45 30 LYS B O 1
ATOM 1815 N N . TRP B 1 31 ? 20.816 71.103 5.554 1.00 36.88 31 TRP B N 1
ATOM 1816 C CA . TRP B 1 31 ? 20.513 71.279 4.121 1.00 35.26 31 TRP B CA 1
ATOM 1817 C C . TRP B 1 31 ? 21.008 72.584 3.502 1.00 35.22 31 TRP B C 1
ATOM 1818 O O . TRP B 1 31 ? 21.234 72.655 2.290 1.00 35.29 31 TRP B O 1
ATOM 1829 N N . ASN B 1 32 ? 21.251 73.587 4.349 1.00 33.72 32 ASN B N 1
ATOM 1830 C CA . ASN B 1 32 ? 21.797 74.857 3.885 1.00 33.36 32 ASN B CA 1
ATOM 1831 C C . ASN B 1 32 ? 23.270 74.702 3.434 1.00 33.43 32 ASN B C 1
ATOM 1832 O O . ASN B 1 32 ? 23.760 75.500 2.638 1.00 33.91 32 ASN B O 1
ATOM 1837 N N . THR B 1 33 ? 23.936 73.632 3.889 1.00 32.79 33 THR B N 1
ATOM 1838 C CA . THR B 1 33 ? 25.324 73.359 3.494 1.00 33.57 33 THR B CA 1
ATOM 1839 C C . THR B 1 33 ? 25.402 72.682 2.119 1.00 33.96 33 THR B C 1
ATOM 1840 O O . THR B 1 33 ? 26.414 72.797 1.420 1.00 35.00 33 THR B O 1
ATOM 1844 N N . VAL B 1 34 ? 24.303 72.035 1.720 1.00 34.05 34 VAL B N 1
ATOM 1845 C CA . VAL B 1 34 ? 24.188 71.335 0.430 1.00 34.49 34 VAL B CA 1
ATOM 1846 C C . VAL B 1 34 ? 23.955 72.346 -0.701 1.00 34.72 34 VAL B C 1
ATOM 1847 O O . VAL B 1 34 ? 24.596 72.285 -1.755 1.00 35.38 34 VAL B O 1
ATOM 1851 N N . PHE B 1 35 ? 23.023 73.264 -0.469 1.00 34.68 35 PHE B N 1
ATOM 1852 C CA . PHE B 1 35 ? 22.687 74.309 -1.432 1.00 34.35 35 PHE B CA 1
ATOM 1853 C C . PHE B 1 35 ? 23.700 75.444 -1.378 1.00 36.12 35 PHE B C 1
ATOM 1854 O O . PHE B 1 35 ? 23.995 76.072 -2.398 1.00 37.57 35 PHE B O 1
ATOM 1862 N N . GLY B 1 36 ? 24.239 75.678 -0.183 1.00 36.84 36 GLY B N 1
ATOM 1863 C CA . GLY B 1 36 ? 25.214 76.733 0.015 1.00 38.61 36 GLY B CA 1
ATOM 1864 C C . GLY B 1 36 ? 24.705 78.109 0.349 1.00 39.44 36 GLY B C 1
ATOM 1865 O O . GLY B 1 36 ? 25.440 79.097 0.243 1.00 40.55 36 GLY B O 1
ATOM 1866 N N . ASN B 1 37 ? 23.443 78.162 0.764 1.00 38.84 37 ASN B N 1
ATOM 1867 C CA . ASN B 1 37 ? 22.782 79.412 1.117 1.00 38.57 37 ASN B CA 1
ATOM 1868 C C . ASN B 1 37 ? 21.644 79.145 2.102 1.00 37.45 37 ASN B C 1
ATOM 1869 O O . ASN B 1 37 ? 21.248 77.984 2.302 1.00 36.52 37 ASN B O 1
ATOM 1874 N N . ASP B 1 38 ? 21.125 80.213 2.707 1.00 35.86 38 ASP B N 1
ATOM 1875 C CA . ASP B 1 38 ? 20.024 80.120 3.663 1.00 36.49 38 ASP B CA 1
ATOM 1876 C C . ASP B 1 38 ? 18.654 80.403 3.044 1.00 35.83 38 ASP B C 1
ATOM 1877 O O . ASP B 1 38 ? 17.715 80.775 3.756 1.00 36.73 38 ASP B O 1
ATOM 1882 N N . ASN B 1 39 ? 18.538 80.215 1.722 1.00 35.94 39 ASN B N 1
ATOM 1883 C CA . ASN B 1 39 ? 17.268 80.421 0.995 1.00 34.87 39 ASN B CA 1
ATOM 1884 C C . ASN B 1 39 ? 16.180 79.455 1.520 1.00 32.91 39 ASN B C 1
ATOM 1885 O O . ASN B 1 39 ? 16.516 78.369 2.005 1.00 33.58 39 ASN B O 1
ATOM 1890 N N . PRO B 1 40 ? 14.883 79.846 1.476 1.00 31.67 40 PRO B N 1
ATOM 1891 C CA . PRO B 1 40 ? 13.832 78.940 1.968 1.00 31.35 40 PRO B CA 1
ATOM 1892 C C . PRO B 1 40 ? 13.764 77.644 1.156 1.00 30.85 40 PRO B C 1
ATOM 1893 O O . PRO B 1 40 ? 14.003 77.652 -0.058 1.00 30.53 40 PRO B O 1
ATOM 1897 N N . ILE B 1 41 ? 13.521 76.534 1.853 1.00 30.14 41 ILE B N 1
ATOM 1898 C CA . ILE B 1 41 ? 13.424 75.221 1.223 1.00 30.47 41 ILE B CA 1
ATOM 1899 C C . ILE B 1 41 ? 11.962 74.820 1.061 1.00 30.70 41 ILE B C 1
ATOM 1900 O O . ILE B 1 41 ? 11.211 74.741 2.039 1.00 29.57 41 ILE B O 1
ATOM 1905 N N . HIS B 1 42 ? 11.567 74.629 -0.196 1.00 29.93 42 HIS B N 1
ATOM 1906 C CA . HIS B 1 42 ? 10.214 74.226 -0.555 1.00 30.45 42 HIS B CA 1
ATOM 1907 C C . HIS B 1 42 ? 10.306 72.816 -1.129 1.00 30.14 42 HIS B C 1
ATOM 1908 O O . HIS B 1 42 ? 11.163 72.539 -1.964 1.00 29.29 42 HIS B O 1
ATOM 1915 N N . ILE B 1 43 ? 9.461 71.910 -0.645 1.00 30.85 43 ILE B N 1
ATOM 1916 C CA . ILE B 1 43 ? 9.476 70.537 -1.130 1.00 30.69 43 ILE B CA 1
ATOM 1917 C C . ILE B 1 43 ? 8.236 70.132 -1.927 1.00 30.49 43 ILE B C 1
ATOM 1918 O O . ILE B 1 43 ? 7.210 70.813 -1.894 1.00 30.52 43 ILE B O 1
ATOM 1923 N N . GLU B 1 44 ? 8.379 69.056 -2.694 1.00 30.62 44 GLU B N 1
ATOM 1924 C CA . GLU B 1 44 ? 7.278 68.494 -3.460 1.00 31.40 44 GLU B CA 1
ATOM 1925 C C . GLU B 1 44 ? 7.249 66.995 -3.210 1.00 31.10 44 GLU B C 1
ATOM 1926 O O . GLU B 1 44 ? 8.284 66.324 -3.281 1.00 30.58 44 GLU B O 1
ATOM 1932 N N . VAL B 1 45 ? 6.069 66.495 -2.846 1.00 31.44 45 VAL B N 1
ATOM 1933 C CA . VAL B 1 45 ? 5.875 65.067 -2.611 1.00 31.91 45 VAL B CA 1
ATOM 1934 C C . VAL B 1 45 ? 5.181 64.512 -3.861 1.00 31.30 45 VAL B C 1
ATOM 1935 O O . VAL B 1 45 ? 4.093 64.963 -4.221 1.00 31.15 45 VAL B O 1
ATOM 1939 N N . GLY B 1 46 ? 5.856 63.577 -4.535 1.00 33.07 46 GLY B N 1
ATOM 1940 C CA . GLY B 1 46 ? 5.339 62.968 -5.756 1.00 32.98 46 GLY B CA 1
ATOM 1941 C C . GLY B 1 46 ? 5.690 63.822 -6.961 1.00 33.36 46 GLY B C 1
ATOM 1942 O O . GLY B 1 46 ? 4.813 64.343 -7.646 1.00 34.13 46 GLY B O 1
ATOM 1943 N N . THR B 1 47 ? 6.990 63.953 -7.210 1.00 34.25 47 THR B N 1
ATOM 1944 C CA . THR B 1 47 ? 7.538 64.756 -8.300 1.00 34.84 47 THR B CA 1
ATOM 1945 C C . THR B 1 47 ? 7.248 64.239 -9.711 1.00 34.64 47 THR B C 1
ATOM 1946 O O . THR B 1 47 ? 7.007 65.033 -10.628 1.00 33.20 47 THR B O 1
ATOM 1950 N N . GLY B 1 48 ? 7.243 62.913 -9.864 1.00 35.39 48 GLY B N 1
ATOM 1951 C CA . GLY B 1 48 ? 7.001 62.302 -11.162 1.00 36.36 48 GLY B CA 1
ATOM 1952 C C . GLY B 1 48 ? 8.136 62.612 -12.123 1.00 36.37 48 GLY B C 1
ATOM 1953 O O . GLY B 1 48 ? 9.305 62.606 -11.718 1.00 36.40 48 GLY B O 1
ATOM 1954 N N . LYS B 1 49 ? 7.787 62.975 -13.359 1.00 37.09 49 LYS B N 1
ATOM 1955 C CA . LYS B 1 49 ? 8.777 63.293 -14.389 1.00 37.81 49 LYS B CA 1
ATOM 1956 C C . LYS B 1 49 ? 9.454 64.661 -14.232 1.00 37.14 49 LYS B C 1
ATOM 1957 O O . LYS B 1 49 ? 10.316 65.032 -15.031 1.00 36.60 49 LYS B O 1
ATOM 1963 N N . GLY B 1 50 ? 9.053 65.393 -13.193 1.00 36.61 50 GLY B N 1
ATOM 1964 C CA . GLY B 1 50 ? 9.653 66.675 -12.862 1.00 35.96 50 GLY B CA 1
ATOM 1965 C C . GLY B 1 50 ? 9.453 67.977 -13.614 1.00 36.70 50 GLY B C 1
ATOM 1966 O O . GLY B 1 50 ? 10.268 68.881 -13.421 1.00 35.84 50 GLY B O 1
ATOM 1967 N N . GLN B 1 51 ? 8.387 68.116 -14.411 1.00 37.43 51 GLN B N 1
ATOM 1968 C CA . GLN B 1 51 ? 8.142 69.365 -15.153 1.00 38.30 51 GLN B CA 1
ATOM 1969 C C . GLN B 1 51 ? 7.817 70.504 -14.193 1.00 37.67 51 GLN B C 1
ATOM 1970 O O . GLN B 1 51 ? 8.318 71.621 -14.359 1.00 36.72 51 GLN B O 1
ATOM 1976 N N . PHE B 1 52 ? 7.042 70.180 -13.153 1.00 37.92 52 PHE B N 1
ATOM 1977 C CA . PHE B 1 52 ? 6.641 71.143 -12.134 1.00 37.08 52 PHE B CA 1
ATOM 1978 C C . PHE B 1 52 ? 7.825 71.717 -11.354 1.00 36.64 52 PHE B C 1
ATOM 1979 O O . PHE B 1 52 ? 7.979 72.934 -11.291 1.00 37.29 52 PHE B O 1
ATOM 1987 N N . ILE B 1 53 ? 8.630 70.835 -10.758 1.00 36.79 53 ILE B N 1
ATOM 1988 C CA . ILE B 1 53 ? 9.782 71.216 -9.938 1.00 38.16 53 ILE B CA 1
ATOM 1989 C C . ILE B 1 53 ? 10.857 72.007 -10.705 1.00 38.72 53 ILE B C 1
ATOM 1990 O O . ILE B 1 53 ? 11.340 73.035 -10.209 1.00 37.16 53 ILE B O 1
ATOM 1995 N N . SER B 1 54 ? 11.134 71.581 -11.944 1.00 39.79 54 SER B N 1
ATOM 1996 C CA . SER B 1 54 ? 12.121 72.227 -12.818 1.00 40.79 54 SER B CA 1
ATOM 1997 C C . SER B 1 54 ? 11.637 73.605 -13.239 1.00 40.89 54 SER B C 1
ATOM 1998 O O . SER B 1 54 ? 12.406 74.572 -13.222 1.00 40.97 54 SER B O 1
ATOM 2001 N N . GLY B 1 55 ? 10.342 73.685 -13.552 1.00 40.73 55 GLY B N 1
ATOM 2002 C CA . GLY B 1 55 ? 9.722 74.936 -13.954 1.00 41.45 55 GLY B CA 1
ATOM 2003 C C . GLY B 1 55 ? 9.685 75.950 -12.821 1.00 41.82 55 GLY B C 1
ATOM 2004 O O . GLY B 1 55 ? 9.889 77.142 -13.053 1.00 41.57 55 GLY B O 1
ATOM 2005 N N . MET B 1 56 ? 9.427 75.471 -11.600 1.00 41.46 56 MET B N 1
ATOM 2006 C CA . MET B 1 56 ? 9.384 76.319 -10.405 1.00 41.92 56 MET B CA 1
ATOM 2007 C C . MET B 1 56 ? 10.785 76.828 -10.045 1.00 41.98 56 MET B C 1
ATOM 2008 O O . MET B 1 56 ? 10.938 77.941 -9.533 1.00 40.29 56 MET B O 1
ATOM 2013 N N . ALA B 1 57 ? 11.789 76.003 -10.352 1.00 42.65 57 ALA B N 1
ATOM 2014 C CA . ALA B 1 57 ? 13.202 76.304 -10.112 1.00 44.97 57 ALA B CA 1
ATOM 2015 C C . ALA B 1 57 ? 13.703 77.476 -10.937 1.00 45.91 57 ALA B C 1
ATOM 2016 O O . ALA B 1 57 ? 14.393 78.351 -10.414 1.00 45.76 57 ALA B O 1
ATOM 2018 N N . LYS B 1 58 ? 13.321 77.488 -12.218 1.00 47.47 58 LYS B N 1
ATOM 2019 C CA . LYS B 1 58 ? 13.703 78.538 -13.161 1.00 48.76 58 LYS B CA 1
ATOM 2020 C C . LYS B 1 58 ? 12.985 79.856 -12.896 1.00 48.54 58 LYS B C 1
ATOM 2021 O O . LYS B 1 58 ? 13.547 80.931 -13.129 1.00 49.35 58 LYS B O 1
ATOM 2027 N N . GLN B 1 59 ? 11.758 79.763 -12.382 1.00 47.30 59 GLN B N 1
ATOM 2028 C CA . GLN B 1 59 ? 10.949 80.935 -12.058 1.00 46.77 59 GLN B CA 1
ATOM 2029 C C . GLN B 1 59 ? 11.406 81.590 -10.754 1.00 45.59 59 GLN B C 1
ATOM 2030 O O . GLN B 1 59 ? 11.357 82.813 -10.619 1.00 45.54 59 GLN B O 1
ATOM 2036 N N . ASN B 1 60 ? 11.828 80.766 -9.795 1.00 44.24 60 ASN B N 1
ATOM 2037 C CA . ASN B 1 60 ? 12.275 81.248 -8.488 1.00 43.55 60 ASN B CA 1
ATOM 2038 C C . ASN B 1 60 ? 13.697 80.744 -8.164 1.00 43.34 60 ASN B C 1
ATOM 2039 O O . ASN B 1 60 ? 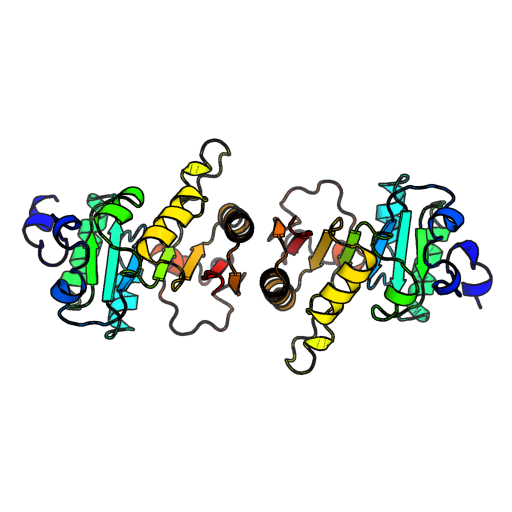13.854 79.759 -7.428 1.00 43.47 60 ASN B O 1
ATOM 2044 N N . PRO B 1 61 ? 14.754 81.429 -8.686 1.00 43.32 61 PRO B N 1
ATOM 2045 C CA . PRO B 1 61 ? 16.157 81.037 -8.448 1.00 42.71 61 PRO B CA 1
ATOM 2046 C C . PRO B 1 61 ? 16.616 81.184 -7.003 1.00 42.46 61 PRO B C 1
ATOM 2047 O O . PRO B 1 61 ? 17.544 80.498 -6.566 1.00 42.38 61 PRO B O 1
ATOM 2051 N N . ASP B 1 62 ? 15.939 82.067 -6.269 1.00 42.14 62 ASP B N 1
ATOM 2052 C CA . ASP B 1 62 ? 16.258 82.349 -4.872 1.00 41.70 62 ASP B CA 1
ATOM 2053 C C . ASP B 1 62 ? 15.503 81.485 -3.849 1.00 39.49 62 ASP B C 1
ATOM 2054 O O . ASP B 1 62 ? 15.417 81.830 -2.666 1.00 39.62 62 ASP B O 1
ATOM 2059 N N . ILE B 1 63 ? 14.923 80.384 -4.327 1.00 36.92 63 ILE B N 1
ATOM 2060 C CA . ILE B 1 63 ? 14.224 79.417 -3.477 1.00 34.71 63 ILE B CA 1
ATOM 2061 C C . ILE B 1 63 ? 14.859 78.056 -3.782 1.00 33.80 63 ILE B C 1
ATOM 2062 O O . ILE B 1 63 ? 15.156 77.744 -4.938 1.00 32.99 63 ILE B O 1
ATOM 2067 N N . ASN B 1 64 ? 15.114 77.283 -2.729 1.00 32.02 64 ASN B N 1
ATOM 2068 C CA . ASN B 1 64 ? 15.700 75.950 -2.848 1.00 32.71 64 ASN B CA 1
ATOM 2069 C C . ASN B 1 64 ? 14.586 74.904 -2.910 1.00 32.24 64 ASN B C 1
ATOM 2070 O O . ASN B 1 64 ? 13.704 74.882 -2.050 1.00 33.14 64 ASN B O 1
ATOM 2075 N N . TYR B 1 65 ? 14.625 74.057 -3.936 1.00 31.11 65 TYR B N 1
ATOM 2076 C CA . TYR B 1 65 ? 13.612 73.027 -4.137 1.00 31.42 65 TYR B CA 1
ATOM 2077 C C . TYR B 1 65 ? 14.128 71.612 -3.988 1.00 31.45 65 TYR B C 1
ATOM 2078 O O . TYR B 1 65 ? 15.227 71.292 -4.436 1.00 31.34 65 TYR B O 1
ATOM 2087 N N . ILE B 1 66 ? 13.355 70.785 -3.289 1.00 30.67 66 ILE B N 1
ATOM 2088 C CA . ILE B 1 66 ? 13.691 69.379 -3.101 1.00 31.37 66 ILE B CA 1
ATOM 2089 C C . ILE B 1 66 ? 12.458 68.570 -3.473 1.00 32.38 66 ILE B C 1
ATOM 2090 O O . ILE B 1 66 ? 11.399 68.720 -2.865 1.00 32.95 66 ILE B O 1
ATOM 2095 N N . GLY B 1 67 ? 12.598 67.732 -4.494 1.00 32.79 67 GLY B N 1
ATOM 2096 C CA . GLY B 1 67 ? 11.484 66.910 -4.921 1.00 33.56 67 GLY B CA 1
ATOM 2097 C C . GLY B 1 67 ? 11.659 65.466 -4.517 1.00 34.76 67 GLY B C 1
ATOM 2098 O O . GLY B 1 67 ? 12.759 64.928 -4.625 1.00 34.27 67 GLY B O 1
ATOM 2099 N N . ILE B 1 68 ? 10.612 64.859 -3.962 1.00 35.50 68 ILE B N 1
ATOM 2100 C CA . ILE B 1 68 ? 10.702 63.457 -3.582 1.00 36.56 68 ILE B CA 1
ATOM 2101 C C . ILE B 1 68 ? 9.798 62.592 -4.461 1.00 36.70 68 ILE B C 1
ATOM 2102 O O . ILE B 1 68 ? 8.681 62.987 -4.832 1.00 35.26 68 ILE B O 1
ATOM 2107 N N . GLU B 1 69 ? 10.321 61.426 -4.824 1.00 36.93 69 GLU B N 1
ATOM 2108 C CA . GLU B 1 69 ? 9.617 60.491 -5.688 1.00 36.69 69 GLU B CA 1
ATOM 2109 C C . GLU B 1 69 ? 9.969 59.068 -5.283 1.00 37.76 69 GLU B C 1
ATOM 2110 O O . GLU B 1 69 ? 11.145 58.732 -5.146 1.00 37.03 69 GLU B O 1
ATOM 2116 N N . LEU B 1 70 ? 8.938 58.235 -5.140 1.00 38.31 70 LEU B N 1
ATOM 2117 C CA . LEU B 1 70 ? 9.102 56.841 -4.736 1.00 39.78 70 LEU B CA 1
ATOM 2118 C C . LEU B 1 70 ? 9.732 55.927 -5.776 1.00 39.72 70 LEU B C 1
ATOM 2119 O O . LEU B 1 70 ? 10.537 55.052 -5.434 1.00 39.80 70 LEU B O 1
ATOM 2124 N N . PHE B 1 71 ? 9.378 56.141 -7.040 1.00 39.24 71 PHE B N 1
ATOM 2125 C CA . PHE B 1 71 ? 9.875 55.300 -8.118 1.00 39.57 71 PHE B CA 1
ATOM 2126 C C . PHE B 1 71 ? 11.112 55.816 -8.834 1.00 40.23 71 PHE B C 1
ATOM 2127 O O . PHE B 1 71 ? 11.151 56.939 -9.347 1.00 38.32 71 PHE B O 1
ATOM 2135 N N . LYS B 1 72 ? 12.118 54.945 -8.845 1.00 40.94 72 LYS B N 1
ATOM 2136 C CA . LYS B 1 72 ? 13.436 55.149 -9.446 1.00 42.63 72 LYS B CA 1
ATOM 2137 C C . LYS B 1 72 ? 13.319 55.382 -10.950 1.00 42.46 72 LYS B C 1
ATOM 2138 O O . LYS B 1 72 ? 13.906 56.317 -11.498 1.00 42.34 72 LYS B O 1
ATOM 2144 N N . SER B 1 73 ? 12.474 54.567 -11.573 1.00 41.95 73 SER B N 1
ATOM 2145 C CA . SER B 1 73 ? 12.204 54.573 -13.009 1.00 43.54 73 SER B CA 1
ATOM 2146 C C . SER B 1 73 ? 11.632 55.871 -13.577 1.00 43.20 73 SER B C 1
ATOM 2147 O O . SER B 1 73 ? 11.713 56.123 -14.786 1.00 42.92 73 SER B O 1
ATOM 2150 N N . VAL B 1 74 ? 11.051 56.685 -12.702 1.00 42.61 74 VAL B N 1
ATOM 2151 C CA . VAL B 1 74 ? 10.466 57.949 -13.125 1.00 43.44 74 VAL B CA 1
ATOM 2152 C C . VAL B 1 74 ?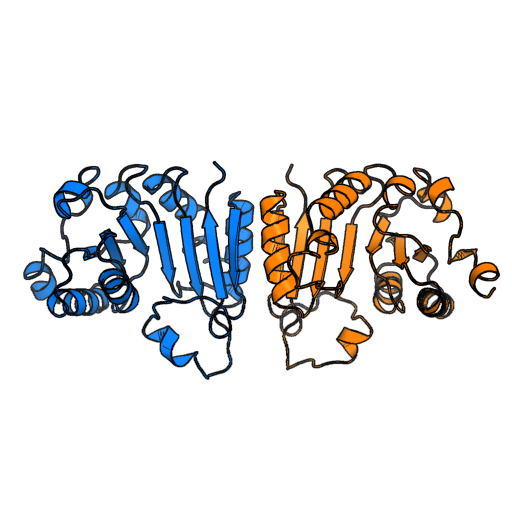 11.280 59.172 -12.652 1.00 42.45 74 VAL B C 1
ATOM 2153 O O . VAL B 1 74 ? 11.268 60.216 -13.319 1.00 42.24 74 VAL B O 1
ATOM 2157 N N . ILE B 1 75 ? 12.045 59.012 -11.563 1.00 41.04 75 ILE B N 1
ATOM 2158 C CA . ILE B 1 75 ? 12.891 60.097 -11.029 1.00 41.72 75 ILE B CA 1
ATOM 2159 C C . ILE B 1 75 ? 14.086 60.356 -11.973 1.00 42.15 75 ILE B C 1
ATOM 2160 O O . ILE B 1 75 ? 14.698 61.426 -11.954 1.00 41.94 75 ILE B O 1
ATOM 2165 N N . VAL B 1 76 ? 14.357 59.361 -12.821 1.00 43.31 76 VAL B N 1
ATOM 2166 C CA . VAL B 1 76 ? 15.410 59.385 -13.836 1.00 44.22 76 VAL B CA 1
ATOM 2167 C C . VAL B 1 76 ? 15.110 60.502 -14.850 1.00 44.16 76 VAL B C 1
ATOM 2168 O O . VAL B 1 76 ? 16.020 61.215 -15.277 1.00 44.39 76 VAL B O 1
ATOM 2172 N N . THR B 1 77 ? 13.827 60.679 -15.175 1.00 43.80 77 THR B N 1
ATOM 2173 C CA . THR B 1 77 ? 13.389 61.708 -16.120 1.00 43.83 77 THR B CA 1
ATOM 2174 C C . THR B 1 77 ? 13.405 63.084 -15.441 1.00 43.99 77 THR B C 1
ATOM 2175 O O . THR B 1 77 ? 13.684 64.099 -16.091 1.00 44.08 77 THR B O 1
ATOM 2179 N N . ALA B 1 78 ? 13.168 63.093 -14.128 1.00 43.42 78 ALA B N 1
ATOM 2180 C CA . ALA B 1 78 ? 13.183 64.321 -13.326 1.00 43.37 78 ALA B CA 1
ATOM 2181 C C . ALA B 1 78 ? 14.592 64.915 -13.243 1.00 43.11 78 ALA B C 1
ATOM 2182 O O . ALA B 1 78 ? 14.754 66.131 -13.368 1.00 42.30 78 ALA B O 1
ATOM 2184 N N . VAL B 1 79 ? 15.604 64.056 -13.076 1.00 44.27 79 VAL B N 1
ATOM 2185 C CA . VAL B 1 79 ? 16.996 64.513 -12.996 1.00 46.26 79 VAL B CA 1
ATOM 2186 C C . VAL B 1 79 ? 17.490 65.031 -14.349 1.00 47.01 79 VAL B C 1
ATOM 2187 O O . VAL B 1 79 ? 18.244 66.000 -14.399 1.00 47.53 79 VAL B O 1
ATOM 2191 N N . GLN B 1 80 ? 16.953 64.455 -15.428 1.00 48.18 80 GLN B N 1
ATOM 2192 C CA . GLN B 1 80 ? 17.294 64.840 -16.799 1.00 49.93 80 GLN B CA 1
ATOM 2193 C C . GLN B 1 80 ? 16.782 66.252 -17.108 1.00 51.49 80 GLN B C 1
ATOM 2194 O O . GLN B 1 80 ? 17.468 67.018 -17.779 1.00 50.53 80 GLN B O 1
ATOM 2200 N N . LYS B 1 81 ? 15.618 66.605 -16.554 1.00 53.28 81 LYS B N 1
ATOM 2201 C CA . LYS B 1 81 ? 15.027 67.935 -16.745 1.00 55.90 81 LYS B CA 1
ATOM 2202 C C . LYS B 1 81 ? 15.788 69.023 -15.979 1.00 57.38 81 LYS B C 1
ATOM 2203 O O . LYS B 1 81 ? 15.790 70.192 -16.380 1.00 57.88 81 LYS B O 1
ATOM 2209 N N . VAL B 1 82 ? 16.461 68.609 -14.903 1.00 58.78 82 VAL B N 1
ATOM 2210 C CA . VAL B 1 82 ? 17.276 69.493 -14.064 1.00 60.42 82 VAL B CA 1
ATOM 2211 C C . VAL B 1 82 ? 18.699 69.532 -14.650 1.00 62.06 82 VAL B C 1
ATOM 2212 O O . VAL B 1 82 ? 19.484 70.438 -14.354 1.00 62.49 82 VAL B O 1
ATOM 2216 N N . LYS B 1 83 ? 19.015 68.550 -15.496 1.00 63.91 83 LYS B N 1
ATOM 2217 C CA . LYS B 1 83 ? 20.316 68.482 -16.162 1.00 65.78 83 LYS B CA 1
ATOM 2218 C C . LYS B 1 83 ? 20.241 69.289 -17.465 1.00 67.08 83 LYS B C 1
ATOM 2219 O O . LYS B 1 83 ? 21.261 69.801 -17.940 1.00 68.09 83 LYS B O 1
ATOM 2225 N N . ASP B 1 84 ? 19.025 69.405 -18.017 1.00 67.72 84 ASP B N 1
ATOM 2226 C CA . ASP B 1 84 ? 18.759 70.170 -19.244 1.00 68.78 84 ASP B CA 1
ATOM 2227 C C . ASP B 1 84 ? 18.921 71.658 -18.917 1.00 69.39 84 ASP B C 1
ATOM 2228 O O . ASP B 1 84 ? 19.799 72.330 -19.468 1.00 70.09 84 ASP B O 1
ATOM 2233 N N . SER B 1 85 ? 18.096 72.138 -17.984 1.00 69.33 85 SER B N 1
ATOM 2234 C CA . SER B 1 85 ? 18.133 73.524 -17.516 1.00 69.09 85 SER B CA 1
ATOM 2235 C C . SER B 1 85 ? 19.184 73.587 -16.405 1.00 68.93 85 SER B C 1
ATOM 2236 O O . SER B 1 85 ? 19.114 72.822 -15.442 1.00 69.93 85 SER B O 1
ATOM 2239 N N . GLU B 1 86 ? 20.142 74.504 -16.550 1.00 67.91 86 GLU B N 1
ATOM 2240 C CA . GLU B 1 86 ? 21.262 74.696 -15.614 1.00 67.13 86 GLU B CA 1
ATOM 2241 C C . GLU B 1 86 ? 20.970 74.865 -14.107 1.00 65.22 86 GLU B C 1
ATOM 2242 O O . GLU B 1 86 ? 21.914 74.912 -13.303 1.00 65.23 86 GLU B O 1
ATOM 2248 N N . ALA B 1 87 ? 19.681 74.930 -13.749 1.00 62.36 87 ALA B N 1
ATOM 2249 C CA . ALA B 1 87 ? 19.185 75.112 -12.376 1.00 58.66 87 ALA B CA 1
ATOM 2250 C C . ALA B 1 87 ? 19.927 74.354 -11.271 1.00 56.19 87 ALA B C 1
ATOM 2251 O O . ALA B 1 87 ? 19.930 73.120 -11.232 1.00 56.14 87 ALA B O 1
ATOM 2253 N N . GLN B 1 88 ? 20.603 75.123 -10.418 1.00 53.36 88 GLN B N 1
ATOM 2254 C CA . GLN B 1 88 ? 21.383 74.588 -9.304 1.00 50.97 88 GLN B CA 1
ATOM 2255 C C . GLN B 1 88 ? 20.610 74.601 -7.982 1.00 47.78 88 GLN B C 1
ATOM 2256 O O . GLN B 1 88 ? 21.139 74.187 -6.945 1.00 47.04 88 GLN B O 1
ATOM 2262 N N . ASN B 1 89 ? 19.344 75.014 -8.043 1.00 44.06 89 ASN B N 1
ATOM 2263 C CA . ASN B 1 89 ? 18.495 75.108 -6.859 1.00 41.49 89 ASN B CA 1
ATOM 2264 C C . ASN B 1 89 ? 17.481 73.969 -6.661 1.00 41.04 89 ASN B C 1
ATOM 2265 O O . ASN B 1 89 ? 16.483 74.151 -5.963 1.00 40.41 89 ASN B O 1
ATOM 2270 N N . VAL B 1 90 ? 17.734 72.813 -7.285 1.00 39.99 90 VAL B N 1
ATOM 2271 C CA . VAL B 1 90 ? 16.863 71.630 -7.182 1.00 38.26 90 VAL B CA 1
ATOM 2272 C C . VAL B 1 90 ? 17.618 70.330 -6.929 1.00 36.27 90 VAL B C 1
ATOM 2273 O O . VAL B 1 90 ? 18.526 69.979 -7.680 1.00 36.50 90 VAL B O 1
ATOM 2277 N N . LYS B 1 91 ? 17.213 69.621 -5.876 1.00 35.18 91 LYS B N 1
ATOM 2278 C CA . LYS B 1 91 ? 17.762 68.304 -5.542 1.00 34.16 91 LYS B CA 1
ATOM 2279 C C . LYS B 1 91 ? 16.584 67.328 -5.585 1.00 34.14 91 LYS B C 1
ATOM 2280 O O . LYS B 1 91 ? 15.431 67.727 -5.395 1.00 33.25 91 LYS B O 1
ATOM 2286 N N . LEU B 1 92 ? 16.854 66.072 -5.935 1.00 33.43 92 LEU B N 1
ATOM 2287 C CA . LEU B 1 92 ? 15.805 65.055 -6.020 1.00 32.83 92 LEU B CA 1
ATOM 2288 C C . LEU B 1 92 ? 16.131 63.856 -5.144 1.00 33.27 92 LEU B C 1
ATOM 2289 O O . LEU B 1 92 ? 17.267 63.382 -5.124 1.00 33.60 92 LEU B O 1
ATOM 2294 N N . LEU B 1 93 ? 15.151 63.424 -4.348 1.00 32.64 93 LEU B N 1
ATOM 2295 C CA . LEU B 1 93 ? 15.339 62.297 -3.435 1.00 32.97 93 LEU B CA 1
ATOM 2296 C C . LEU B 1 93 ? 14.416 61.135 -3.749 1.00 34.27 93 LEU B C 1
ATOM 2297 O O . LEU B 1 93 ? 13.228 61.332 -4.025 1.00 34.44 93 LEU B O 1
ATOM 2302 N N . ASN B 1 94 ? 14.968 59.924 -3.690 1.00 34.93 94 ASN B N 1
ATOM 2303 C CA . ASN B 1 94 ? 14.201 58.706 -3.941 1.00 37.48 94 ASN B CA 1
ATOM 2304 C C . ASN B 1 94 ? 13.741 58.138 -2.594 1.00 37.85 94 ASN B C 1
ATOM 2305 O O . ASN B 1 94 ? 14.237 57.111 -2.127 1.00 38.53 94 ASN B O 1
ATOM 2310 N N . ILE B 1 95 ? 12.844 58.871 -1.935 1.00 39.10 95 ILE B N 1
ATOM 2311 C CA . ILE B 1 95 ? 12.318 58.455 -0.633 1.00 39.77 95 ILE B CA 1
ATOM 2312 C C . ILE B 1 95 ? 10.796 58.494 -0.559 1.00 40.42 95 ILE B C 1
ATOM 2313 O O . ILE B 1 95 ? 10.118 59.018 -1.450 1.00 39.82 95 ILE B O 1
ATOM 2318 N N . ASP B 1 96 ? 10.293 57.966 0.552 1.00 41.56 96 ASP B N 1
ATOM 2319 C CA . ASP B 1 96 ? 8.872 57.899 0.869 1.00 43.25 96 ASP B CA 1
ATOM 2320 C C . ASP B 1 96 ? 8.530 59.155 1.678 1.00 42.38 96 ASP B C 1
ATOM 2321 O O . ASP B 1 96 ? 9.422 59.782 2.263 1.00 42.89 96 ASP B O 1
ATOM 2326 N N . ALA B 1 97 ? 7.242 59.504 1.725 1.00 40.86 97 ALA B N 1
ATOM 2327 C CA . ALA B 1 97 ? 6.768 60.661 2.487 1.00 40.28 97 ALA B CA 1
ATOM 2328 C C . ALA B 1 97 ? 6.939 60.447 3.995 1.00 40.17 97 ALA B C 1
ATOM 2329 O O . ALA B 1 97 ? 7.123 61.406 4.750 1.00 39.66 97 ALA B O 1
ATOM 2331 N N . ASP B 1 98 ? 6.938 59.180 4.413 1.00 39.96 98 ASP B N 1
ATOM 2332 C CA . ASP B 1 98 ? 7.111 58.817 5.820 1.00 40.63 98 ASP B CA 1
ATOM 2333 C C . ASP B 1 98 ? 8.535 59.043 6.340 1.00 40.51 98 ASP B C 1
ATOM 2334 O O . ASP B 1 98 ? 8.740 59.204 7.545 1.00 41.90 98 ASP B O 1
ATOM 2339 N N . THR B 1 99 ? 9.500 59.110 5.424 1.00 39.73 99 THR B N 1
ATOM 2340 C CA . THR B 1 99 ? 10.899 59.325 5.788 1.00 40.89 99 THR B CA 1
ATOM 2341 C C . THR B 1 99 ? 11.376 60.787 5.713 1.00 39.41 99 THR B C 1
ATOM 2342 O O . THR B 1 99 ? 12.575 61.060 5.840 1.00 40.05 99 THR B O 1
ATOM 2346 N N . LEU B 1 100 ? 10.434 61.726 5.562 1.00 37.45 100 LEU B N 1
ATOM 2347 C CA . LEU B 1 100 ? 10.745 63.165 5.502 1.00 35.19 100 LEU B CA 1
ATOM 2348 C C . LEU B 1 100 ? 11.312 63.660 6.832 1.00 35.15 100 LEU B C 1
ATOM 2349 O O . LEU B 1 100 ? 12.173 64.543 6.853 1.00 33.54 100 LEU B O 1
ATOM 2354 N N . THR B 1 101 ? 10.833 63.064 7.929 1.00 34.90 101 THR B N 1
ATOM 2355 C CA . THR B 1 101 ? 11.284 63.403 9.281 1.00 36.76 101 THR B CA 1
ATOM 2356 C C . THR B 1 101 ? 12.697 62.891 9.594 1.00 36.93 101 THR B C 1
ATOM 2357 O O . THR B 1 101 ? 13.297 63.292 10.592 1.00 37.46 101 THR B O 1
ATOM 2361 N N . ASP B 1 102 ? 13.210 62.007 8.738 1.00 36.69 102 ASP B N 1
ATOM 2362 C CA . ASP B 1 102 ? 14.567 61.463 8.872 1.00 38.56 102 ASP B CA 1
ATOM 2363 C C . ASP B 1 102 ? 15.535 62.316 8.045 1.00 38.04 102 ASP B C 1
ATOM 2364 O O . ASP B 1 102 ? 16.751 62.220 8.200 1.00 38.88 102 ASP B O 1
ATOM 2369 N N . VAL B 1 103 ? 14.966 63.169 7.194 1.00 37.25 103 VAL B N 1
ATOM 2370 C CA . VAL B 1 103 ? 15.709 64.027 6.275 1.00 36.04 103 VAL B CA 1
ATOM 2371 C C . VAL B 1 103 ? 15.706 65.508 6.678 1.00 35.74 103 VAL B C 1
ATOM 2372 O O . VAL B 1 103 ? 16.664 66.232 6.395 1.00 34.36 103 VAL B O 1
ATOM 2376 N N . PHE B 1 104 ? 14.623 65.960 7.305 1.00 35.26 104 PHE B N 1
ATOM 2377 C CA . PHE B 1 104 ? 14.507 67.362 7.711 1.00 35.00 104 PHE B CA 1
ATOM 2378 C C . PHE B 1 104 ? 14.211 67.555 9.189 1.00 36.18 104 PHE B C 1
ATOM 2379 O O . PHE B 1 104 ? 13.481 66.774 9.802 1.00 35.53 104 PHE B O 1
ATOM 2387 N N . GLU B 1 105 ? 14.777 68.631 9.728 1.00 37.08 105 GLU B N 1
ATOM 2388 C CA . GLU B 1 105 ? 14.629 69.059 11.120 1.00 39.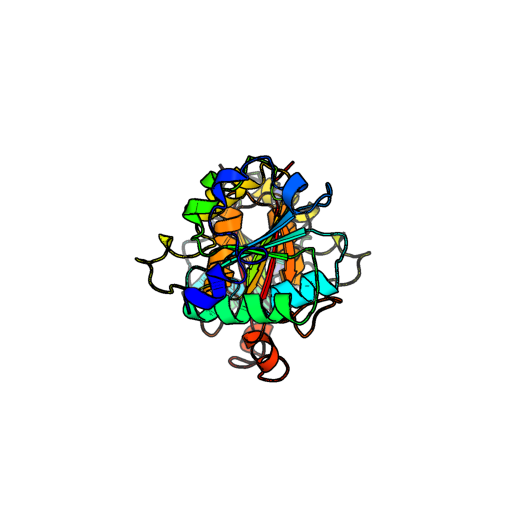21 105 GLU B CA 1
ATOM 2389 C C . GLU B 1 105 ? 13.364 69.938 11.173 1.00 38.77 105 GLU B C 1
ATOM 2390 O O . GLU B 1 105 ? 12.962 70.471 10.132 1.00 37.23 105 GLU B O 1
ATOM 2396 N N . PRO B 1 106 ? 12.677 70.038 12.346 1.00 38.70 106 PRO B N 1
ATOM 2397 C CA . PRO B 1 106 ? 11.479 70.891 12.411 1.00 38.94 106 PRO B CA 1
ATOM 2398 C C . PRO B 1 106 ? 11.809 72.348 12.064 1.00 39.38 106 PRO B C 1
ATOM 2399 O O . PRO B 1 106 ? 12.746 72.929 12.623 1.00 40.51 106 PRO B O 1
ATOM 2403 N N . GLY B 1 107 ? 11.108 72.878 11.061 1.00 38.02 107 GLY B N 1
ATOM 2404 C CA . GLY B 1 107 ? 11.336 74.247 10.626 1.00 37.08 107 GLY B CA 1
ATOM 2405 C C . GLY B 1 107 ? 12.312 74.412 9.472 1.00 36.44 107 GLY B C 1
ATOM 2406 O O . GLY B 1 107 ? 12.495 75.534 8.999 1.00 36.47 107 GLY B O 1
ATOM 2407 N N . GLU B 1 108 ? 12.925 73.318 9.003 1.00 35.70 108 GLU B N 1
ATOM 2408 C CA . GLU B 1 108 ? 13.890 73.388 7.890 1.00 34.89 108 GLU B CA 1
ATOM 2409 C C . GLU B 1 108 ? 13.207 73.542 6.520 1.00 34.78 108 GLU B C 1
ATOM 2410 O O . GLU B 1 108 ? 13.821 74.014 5.562 1.00 34.84 108 GLU B O 1
ATOM 2416 N N . VAL B 1 109 ? 11.947 73.122 6.439 1.00 34.29 109 VAL B N 1
ATOM 2417 C CA . VAL B 1 109 ? 11.145 73.237 5.221 1.00 33.99 109 VAL B CA 1
ATOM 2418 C C . VAL B 1 109 ? 10.139 74.379 5.444 1.00 34.27 109 VAL B C 1
ATOM 2419 O O . VAL B 1 109 ? 9.604 74.535 6.545 1.00 34.12 109 VAL B O 1
ATOM 2423 N N . LYS B 1 110 ? 9.924 75.190 4.408 1.00 34.15 110 LYS B N 1
ATOM 2424 C CA . LYS B 1 110 ? 8.999 76.318 4.474 1.00 35.02 110 LYS B CA 1
ATOM 2425 C C . LYS B 1 110 ? 7.689 76.100 3.713 1.00 35.21 110 LYS B C 1
ATOM 2426 O O . LYS B 1 110 ? 6.721 76.843 3.932 1.00 35.58 110 LYS B O 1
ATOM 2432 N N . ARG B 1 111 ? 7.646 75.081 2.846 1.00 33.74 111 ARG B N 1
ATOM 2433 C CA . ARG B 1 111 ? 6.448 74.787 2.051 1.00 33.46 111 ARG B CA 1
ATOM 2434 C C . ARG B 1 111 ? 6.467 73.394 1.434 1.00 33.11 111 ARG B C 1
ATOM 2435 O O . ARG B 1 111 ? 7.528 72.868 1.088 1.00 32.51 111 ARG B O 1
ATOM 2443 N N . VAL B 1 112 ? 5.279 72.804 1.329 1.00 32.64 112 VAL B N 1
ATOM 2444 C CA . VAL B 1 112 ? 5.087 71.496 0.713 1.00 32.33 112 VAL B CA 1
ATOM 2445 C C . VAL B 1 112 ? 4.080 71.611 -0.432 1.00 31.94 112 VAL B C 1
ATOM 2446 O O . VAL B 1 112 ? 2.992 72.176 -0.269 1.00 31.90 112 VAL B O 1
ATOM 2450 N N . TYR B 1 113 ? 4.499 71.137 -1.605 1.00 31.21 113 TYR B N 1
ATOM 2451 C CA . TYR B 1 113 ? 3.666 71.138 -2.801 1.00 30.92 113 TYR B CA 1
ATOM 2452 C C . TYR B 1 113 ? 3.142 69.741 -3.068 1.00 30.51 113 TYR B C 1
ATOM 2453 O O . TYR B 1 113 ? 3.884 68.757 -2.982 1.00 31.02 113 TYR B O 1
ATOM 2462 N N . LEU B 1 114 ? 1.839 69.660 -3.313 1.00 30.07 114 LEU B N 1
ATOM 2463 C CA . LEU B 1 114 ? 1.166 68.400 -3.627 1.00 29.08 114 LEU B CA 1
ATOM 2464 C C . LEU B 1 114 ? 0.416 68.667 -4.926 1.00 29.74 114 LEU B C 1
ATOM 2465 O O . LEU B 1 114 ? -0.454 69.542 -4.985 1.00 30.91 114 LEU B O 1
ATOM 2470 N N . ASN B 1 115 ? 0.832 67.984 -5.988 1.00 29.83 115 ASN B N 1
ATOM 2471 C CA . ASN B 1 115 ? 0.221 68.158 -7.304 1.00 31.08 115 ASN B CA 1
ATOM 2472 C C . ASN B 1 115 ? -0.358 66.877 -7.834 1.00 30.82 115 ASN B C 1
ATOM 2473 O O . ASN B 1 115 ? 0.367 65.899 -8.031 1.00 30.93 115 ASN B O 1
ATOM 2478 N N . PHE B 1 116 ? -1.667 66.902 -8.088 1.00 31.33 116 PHE B N 1
ATOM 2479 C CA . PHE B 1 116 ? -2.426 65.774 -8.648 1.00 32.53 116 PHE B CA 1
ATOM 2480 C C . PHE B 1 116 ? -2.110 64.445 -7.967 1.00 33.01 116 PHE B C 1
ATOM 2481 O O . PHE B 1 116 ? -1.916 63.413 -8.621 1.00 34.36 116 PHE B O 1
ATOM 2489 N N . SER B 1 117 ? -2.040 64.508 -6.636 1.00 32.04 117 SER B N 1
ATOM 2490 C CA . SER B 1 117 ? -1.743 63.369 -5.770 1.00 31.37 117 SER B CA 1
ATOM 2491 C C . SER B 1 117 ? -2.754 62.246 -5.969 1.00 31.83 117 SER B C 1
ATOM 2492 O O . SER B 1 117 ? -3.909 62.519 -6.304 1.00 32.32 117 SER B O 1
ATOM 2495 N N . ASP B 1 118 ? -2.310 60.999 -5.785 1.00 31.81 118 ASP B N 1
ATOM 2496 C CA . ASP B 1 118 ? -3.161 59.813 -5.937 1.00 32.98 118 ASP B CA 1
ATOM 2497 C C . ASP B 1 118 ? -4.389 59.947 -5.021 1.00 34.87 118 ASP B C 1
ATOM 2498 O O . ASP B 1 118 ? -4.241 60.128 -3.803 1.00 34.18 118 ASP B O 1
ATOM 2503 N N . PRO B 1 119 ? -5.606 59.951 -5.612 1.00 34.76 119 PRO B N 1
ATOM 2504 C CA . PRO B 1 119 ? -6.861 60.089 -4.869 1.00 34.95 119 PRO B CA 1
ATOM 2505 C C . PRO B 1 119 ? -7.297 59.025 -3.867 1.00 34.68 119 PRO B C 1
ATOM 2506 O O . PRO B 1 119 ? -7.951 59.366 -2.878 1.00 33.72 119 PRO B O 1
ATOM 2510 N N . TRP B 1 120 ? -6.957 57.756 -4.135 1.00 34.61 120 TRP B N 1
ATOM 2511 C CA . TRP B 1 120 ? -7.334 56.594 -3.301 1.00 35.32 120 TRP B CA 1
ATOM 2512 C C . TRP B 1 120 ? -8.788 56.684 -2.766 1.00 35.07 120 TRP B C 1
ATOM 2513 O O . TRP B 1 120 ? -8.995 56.677 -1.547 1.00 35.54 120 TRP B O 1
ATOM 2524 N N . PRO B 1 121 ? -9.806 56.770 -3.665 1.00 35.09 121 PRO B N 1
ATOM 2525 C CA . PRO B 1 121 ? -11.213 56.879 -3.252 1.00 36.09 121 PRO B CA 1
ATOM 2526 C C . PRO B 1 121 ? -11.818 55.858 -2.278 1.00 36.45 121 PRO B C 1
ATOM 2527 O O . PRO B 1 121 ? -12.758 56.195 -1.553 1.00 36.89 121 PRO B O 1
ATOM 2531 N N . LYS B 1 122 ? -11.274 54.639 -2.246 1.00 36.65 122 LYS B N 1
ATOM 2532 C CA . LYS B 1 122 ? -11.773 53.594 -1.343 1.00 38.83 122 LYS B CA 1
ATOM 2533 C C . LYS B 1 122 ? -11.468 53.944 0.115 1.00 38.73 122 LYS B C 1
ATOM 2534 O O . LYS B 1 122 ? -10.358 54.385 0.425 1.00 36.95 122 LYS B O 1
ATOM 2540 N N . LYS B 1 123 ? -12.472 53.776 0.982 1.00 38.78 123 LYS B N 1
ATOM 2541 C CA . LYS B 1 123 ? -12.380 54.087 2.418 1.00 40.75 123 LYS B CA 1
ATOM 2542 C C . LYS B 1 123 ? -11.211 53.431 3.149 1.00 40.65 123 LYS B C 1
ATOM 2543 O O . LYS B 1 123 ? -10.567 54.074 3.979 1.00 41.27 123 LYS B O 1
ATOM 2549 N N . ARG B 1 124 ? -10.900 52.182 2.785 1.00 39.70 124 ARG B N 1
ATOM 2550 C CA . ARG B 1 124 ? -9.793 51.426 3.393 1.00 40.81 124 ARG B CA 1
ATOM 2551 C C . ARG B 1 124 ? -8.415 52.050 3.098 1.00 38.85 124 ARG B C 1
ATOM 2552 O O . ARG B 1 124 ? -7.452 51.816 3.828 1.00 38.54 124 ARG B O 1
ATOM 2560 N N . HIS B 1 125 ? -8.343 52.828 2.018 1.00 37.51 125 HIS B N 1
ATOM 2561 C CA . HIS B 1 125 ? -7.105 53.482 1.612 1.00 37.33 125 HIS B CA 1
ATOM 2562 C C . HIS B 1 125 ? -7.072 55.003 1.799 1.00 36.48 125 HIS B C 1
ATOM 2563 O O . HIS B 1 125 ? -6.348 55.719 1.096 1.00 35.07 125 HIS B O 1
ATOM 2570 N N . GLU B 1 126 ? -7.823 55.479 2.797 1.00 35.34 126 GLU B N 1
ATOM 2571 C CA . GLU B 1 126 ? -7.873 56.894 3.170 1.00 34.69 126 GLU B CA 1
ATOM 2572 C C . GLU B 1 126 ? -6.491 57.274 3.718 1.00 35.73 126 GLU B C 1
ATOM 2573 O O . GLU B 1 126 ? -5.958 58.348 3.412 1.00 34.80 126 GLU B O 1
ATOM 2579 N N . LYS B 1 127 ? -5.899 56.323 4.444 1.00 35.59 127 LYS B N 1
ATOM 2580 C CA . LYS B 1 127 ? -4.584 56.449 5.063 1.00 37.56 127 LYS B CA 1
ATOM 2581 C C . LYS B 1 127 ? -3.436 56.716 4.089 1.00 36.49 127 LYS B C 1
ATOM 2582 O O . LYS B 1 127 ? -2.411 57.268 4.480 1.00 36.32 127 LYS B O 1
ATOM 2588 N N . ARG B 1 128 ? -3.648 56.371 2.818 1.00 35.96 128 ARG B N 1
ATOM 2589 C CA . ARG B 1 128 ? -2.653 56.567 1.764 1.00 35.33 128 ARG B CA 1
ATOM 2590 C C . ARG B 1 128 ? -2.678 57.958 1.106 1.00 34.36 128 ARG B C 1
ATOM 2591 O O . ARG B 1 128 ? -1.698 58.356 0.465 1.00 34.52 128 ARG B O 1
ATOM 2599 N N . ARG B 1 129 ? -3.773 58.702 1.285 1.00 33.04 129 ARG B N 1
ATOM 2600 C CA . ARG B 1 129 ? -3.915 60.057 0.710 1.00 31.67 129 ARG B CA 1
ATOM 2601 C C . ARG B 1 129 ? -2.931 61.027 1.368 1.00 31.18 129 ARG B C 1
ATOM 2602 O O . ARG B 1 129 ? -2.843 61.105 2.594 1.00 29.47 129 ARG B O 1
ATOM 2610 N N . LEU B 1 130 ? -2.174 61.746 0.539 1.00 31.30 130 LEU B N 1
ATOM 2611 C CA . LEU B 1 130 ? -1.159 62.687 1.023 1.00 31.97 130 LEU B CA 1
ATOM 2612 C C . LEU B 1 130 ? -1.686 63.888 1.813 1.00 31.19 130 LEU B C 1
ATOM 2613 O O . LEU B 1 130 ? -0.915 64.667 2.355 1.00 31.51 130 LEU B O 1
ATOM 2618 N N . THR B 1 131 ? -3.011 63.974 1.920 1.00 32.27 131 THR B N 1
ATOM 2619 C CA . THR B 1 131 ? -3.688 65.027 2.663 1.00 31.61 131 THR B CA 1
ATOM 2620 C C . THR B 1 131 ? -4.354 64.521 3.951 1.00 31.91 131 THR B C 1
ATOM 2621 O O . THR B 1 131 ? -4.960 65.306 4.682 1.00 31.99 131 THR B O 1
ATOM 2625 N N . TYR B 1 132 ? -4.221 63.221 4.231 1.00 31.80 132 TYR B N 1
ATOM 2626 C CA . TYR B 1 132 ? -4.760 62.588 5.453 1.00 32.31 132 TYR B CA 1
ATOM 2627 C C . TYR B 1 132 ? -3.931 63.099 6.647 1.00 32.62 132 TYR B C 1
ATOM 2628 O O . TYR B 1 132 ? -2.760 63.440 6.467 1.00 32.62 132 TYR B O 1
ATOM 2637 N N . SER B 1 133 ? -4.540 63.126 7.842 1.00 32.07 133 SER B N 1
ATOM 2638 C CA . SER B 1 133 ? -3.912 63.603 9.088 1.00 32.24 133 SER B CA 1
ATOM 2639 C C . SER B 1 133 ? -2.496 63.111 9.405 1.00 32.85 133 SER B C 1
ATOM 2640 O O . SER B 1 133 ? -1.685 63.883 9.919 1.00 33.35 133 SER B O 1
ATOM 2643 N N . HIS B 1 134 ? -2.199 61.856 9.057 1.00 33.36 134 HIS B N 1
ATOM 2644 C CA . HIS B 1 134 ? -0.878 61.245 9.287 1.00 35.18 134 HIS B CA 1
ATOM 2645 C C . HIS B 1 134 ? 0.205 62.014 8.546 1.00 35.42 134 HIS B C 1
ATOM 2646 O O . HIS B 1 134 ? 1.256 62.301 9.109 1.00 35.16 134 HIS B O 1
ATOM 2653 N N . PHE B 1 135 ? -0.087 62.369 7.294 1.00 35.16 135 PHE B N 1
ATOM 2654 C CA . PHE B 1 135 ? 0.852 63.106 6.459 1.00 33.59 135 PHE B CA 1
ATOM 2655 C C . PHE B 1 135 ? 0.894 64.586 6.788 1.00 33.08 135 PHE B C 1
ATOM 2656 O O . PHE B 1 135 ? 1.947 65.209 6.683 1.00 32.38 135 PHE B O 1
ATOM 2664 N N . LEU B 1 136 ? -0.230 65.118 7.278 1.00 32.86 136 LEU B N 1
ATOM 2665 C CA . LEU B 1 136 ? -0.339 66.520 7.695 1.00 33.15 136 LEU B CA 1
ATOM 2666 C C . LEU B 1 136 ? 0.518 66.715 8.942 1.00 33.52 136 LEU B C 1
ATOM 2667 O O . LEU B 1 136 ? 1.069 67.798 9.167 1.00 32.48 136 LEU B O 1
ATOM 2672 N N . LYS B 1 137 ? 0.664 65.624 9.703 1.00 34.33 137 LYS B N 1
ATOM 2673 C CA . LYS B 1 137 ? 1.476 65.583 10.917 1.00 35.70 137 LYS B CA 1
ATOM 2674 C C . LYS B 1 137 ? 2.961 65.529 10.516 1.00 34.50 137 LYS B C 1
ATOM 2675 O O . LYS B 1 137 ? 3.783 66.232 11.099 1.00 32.89 137 LYS B O 1
ATOM 2681 N N . LYS B 1 138 ? 3.281 64.751 9.477 1.00 34.59 138 LYS B N 1
ATOM 2682 C CA . LYS B 1 138 ? 4.659 64.648 8.981 1.00 35.20 138 LYS B CA 1
ATOM 2683 C C . LYS B 1 138 ? 5.111 65.990 8.406 1.00 33.96 138 LYS B C 1
ATOM 2684 O O . LYS B 1 138 ? 6.255 66.385 8.608 1.00 35.15 138 LYS B O 1
ATOM 2690 N N . TYR B 1 139 ? 4.187 66.714 7.762 1.00 33.44 139 TYR B N 1
ATOM 2691 C CA . TYR B 1 139 ? 4.489 68.036 7.188 1.00 33.73 139 TYR B CA 1
ATOM 2692 C C . TYR B 1 139 ? 4.746 69.060 8.296 1.00 33.81 139 TYR B C 1
ATOM 2693 O O . TYR B 1 139 ? 5.636 69.903 8.161 1.00 33.67 139 TYR B O 1
ATOM 2702 N N . GLU B 1 140 ? 4.009 68.936 9.404 1.00 33.03 140 GLU B N 1
ATOM 2703 C CA . GLU B 1 140 ? 4.165 69.827 10.561 1.00 34.73 140 GLU B CA 1
ATOM 2704 C C . GLU B 1 140 ? 5.505 69.563 11.239 1.00 34.27 140 GLU B C 1
ATOM 2705 O O . GLU B 1 140 ? 6.190 70.495 11.653 1.00 34.29 140 GLU B O 1
ATOM 2711 N N . GLU B 1 141 ? 5.886 68.289 11.298 1.00 35.38 141 GLU B N 1
ATOM 2712 C CA . GLU B 1 141 ? 7.142 67.885 11.914 1.00 37.56 141 GLU B CA 1
ATOM 2713 C C . GLU B 1 141 ? 8.396 68.327 11.149 1.00 37.38 141 GLU B C 1
ATOM 2714 O O . GLU B 1 141 ? 9.488 68.284 11.706 1.00 38.17 141 GLU B O 1
ATOM 2720 N N . VAL B 1 142 ? 8.238 68.729 9.881 1.00 35.46 142 VAL B N 1
ATOM 2721 C CA . VAL B 1 142 ? 9.364 69.234 9.087 1.00 35.23 142 VAL B CA 1
ATOM 2722 C C . VAL B 1 142 ? 9.269 70.754 8.836 1.00 35.78 142 VAL B C 1
ATOM 2723 O O . VAL B 1 142 ? 10.262 71.387 8.468 1.00 35.20 142 VAL B O 1
ATOM 2727 N N . MET B 1 143 ? 8.085 71.331 9.066 1.00 35.65 143 MET B N 1
ATOM 2728 C CA . MET B 1 143 ? 7.856 72.768 8.857 1.00 36.35 143 MET B CA 1
ATOM 2729 C C . MET B 1 143 ? 7.620 73.589 10.122 1.00 37.59 143 MET B C 1
ATOM 2730 O O . MET B 1 143 ? 7.725 74.819 10.095 1.00 37.55 143 MET B O 1
ATOM 2735 N N . GLY B 1 144 ? 7.313 72.912 11.227 1.00 39.85 144 GLY B N 1
ATOM 2736 C CA . GLY B 1 144 ? 7.006 73.606 12.469 1.00 42.02 144 GLY B CA 1
ATOM 2737 C C . GLY B 1 144 ? 5.615 74.198 12.300 1.00 42.82 144 GLY B C 1
ATOM 2738 O O . GLY B 1 144 ? 4.721 73.528 11.782 1.00 44.20 144 GLY B O 1
ATOM 2739 N N . LYS B 1 145 ? 5.452 75.466 12.669 1.00 44.84 145 LYS B N 1
ATOM 2740 C CA . LYS B 1 145 ? 4.165 76.153 12.544 1.00 46.02 145 LYS B CA 1
ATOM 2741 C C . LYS B 1 145 ? 4.247 77.309 11.541 1.00 45.80 145 LYS B C 1
ATOM 2742 O O . LYS B 1 145 ? 3.242 77.989 11.293 1.00 46.11 145 LYS B O 1
ATOM 2748 N N . GLY B 1 146 ? 5.428 77.501 10.945 1.00 44.47 146 GLY B N 1
ATOM 2749 C CA . GLY B 1 146 ? 5.636 78.593 9.999 1.00 43.44 146 GLY B CA 1
ATOM 2750 C C . GLY B 1 146 ? 5.518 78.320 8.508 1.00 42.07 146 GLY B C 1
ATOM 2751 O O . GLY B 1 146 ? 5.760 79.226 7.705 1.00 42.50 146 GLY B O 1
ATOM 2752 N N . GLY B 1 147 ? 5.119 77.105 8.137 1.00 40.71 147 GLY B N 1
ATOM 2753 C CA . GLY B 1 147 ? 4.993 76.747 6.732 1.00 38.55 147 GLY B CA 1
ATOM 2754 C C . GLY B 1 147 ? 3.585 76.679 6.168 1.00 38.13 147 GLY B C 1
ATOM 2755 O O . GLY B 1 147 ? 2.613 77.006 6.857 1.00 38.34 147 GLY B O 1
ATOM 2756 N N . SER B 1 148 ? 3.482 76.238 4.912 1.00 35.74 148 SER B N 1
ATOM 2757 C CA . SER B 1 148 ? 2.200 76.121 4.225 1.00 33.64 148 SER B CA 1
ATOM 2758 C C . SER B 1 148 ? 2.138 74.941 3.253 1.00 33.06 148 SER B C 1
ATOM 2759 O O . SER B 1 148 ? 3.174 74.398 2.863 1.00 33.21 148 SER B O 1
ATOM 2762 N N . ILE B 1 149 ? 0.920 74.503 2.932 1.00 30.99 149 ILE B N 1
ATOM 2763 C CA . ILE B 1 149 ? 0.715 73.420 1.967 1.00 30.13 149 ILE B CA 1
ATOM 2764 C C . ILE B 1 149 ? -0.033 74.006 0.769 1.00 29.77 149 ILE B C 1
ATOM 2765 O O . ILE B 1 149 ? -1.088 74.615 0.937 1.00 28.60 149 ILE B O 1
ATOM 2770 N N . HIS B 1 150 ? 0.567 73.890 -0.416 1.00 29.48 150 HIS B N 1
ATOM 2771 C CA . HIS B 1 150 ? -0.037 74.356 -1.666 1.00 29.76 150 HIS B CA 1
ATOM 2772 C C . HIS B 1 150 ? -0.436 73.086 -2.399 1.00 30.40 150 HIS B C 1
ATOM 2773 O O . HIS B 1 150 ? 0.410 72.280 -2.794 1.00 30.64 150 HIS B O 1
ATOM 2780 N N . PHE B 1 151 ? -1.740 72.917 -2.561 1.00 30.83 151 PHE B N 1
ATOM 2781 C CA . PHE B 1 151 ? -2.306 71.724 -3.162 1.00 31.30 151 PHE B CA 1
ATOM 2782 C C . PHE B 1 151 ? -3.189 72.030 -4.360 1.00 31.28 151 PHE B C 1
ATOM 2783 O O . PHE B 1 151 ? -4.020 72.931 -4.306 1.00 31.72 151 PHE B O 1
ATOM 2791 N N . LYS B 1 152 ? -2.973 71.282 -5.442 1.00 32.32 152 LYS B N 1
ATOM 2792 C CA . LYS B 1 152 ? -3.801 71.394 -6.638 1.00 33.44 152 LYS B CA 1
ATOM 2793 C C . LYS B 1 152 ? -4.096 70.034 -7.255 1.00 32.86 152 LYS B C 1
ATOM 2794 O O . LYS B 1 152 ? -3.249 69.144 -7.253 1.00 32.81 152 LYS B O 1
ATOM 2800 N N . THR B 1 153 ? -5.341 69.861 -7.688 1.00 33.30 153 THR B N 1
ATOM 2801 C CA . THR B 1 153 ? -5.796 68.621 -8.310 1.00 34.22 153 THR B CA 1
ATOM 2802 C C . THR B 1 153 ? -7.013 68.881 -9.192 1.00 34.46 153 THR B C 1
ATOM 2803 O O . THR B 1 153 ? -7.633 6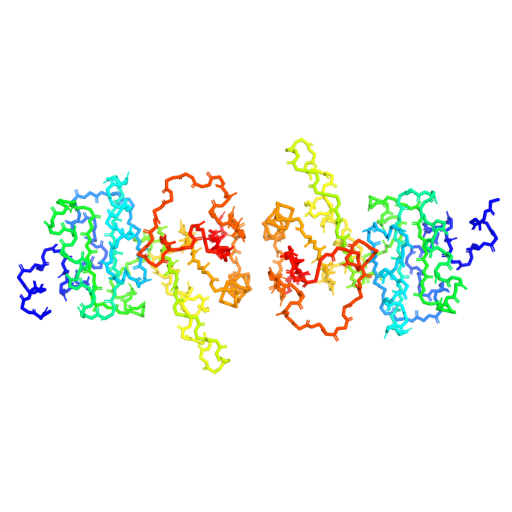9.940 -9.104 1.00 35.20 153 THR B O 1
ATOM 2807 N N . ASP B 1 154 ? -7.339 67.910 -10.040 1.00 34.63 154 ASP B N 1
ATOM 2808 C CA . ASP B 1 154 ? -8.505 67.998 -10.913 1.00 34.70 154 ASP B CA 1
ATOM 2809 C C . ASP B 1 154 ? -9.557 67.025 -10.382 1.00 33.84 154 ASP B C 1
ATOM 2810 O O . ASP B 1 154 ? -10.677 66.967 -10.890 1.00 33.87 154 ASP B O 1
ATOM 2815 N N . ASN B 1 155 ? -9.167 66.263 -9.356 1.00 33.64 155 ASN B N 1
ATOM 2816 C CA . ASN B 1 155 ? -10.028 65.267 -8.734 1.00 33.08 155 ASN B CA 1
ATOM 2817 C C . ASN B 1 155 ? -10.921 65.893 -7.661 1.00 33.18 155 ASN B C 1
ATOM 2818 O O . ASN B 1 155 ? -10.453 66.245 -6.574 1.00 32.23 155 ASN B O 1
ATOM 2823 N N . ARG B 1 156 ? -12.217 65.954 -7.976 1.00 34.01 156 ARG B N 1
ATOM 2824 C CA . ARG B 1 156 ? -13.271 66.506 -7.118 1.00 34.16 156 ARG B CA 1
ATOM 2825 C C . ARG B 1 156 ? -13.342 65.857 -5.741 1.00 32.90 156 ARG B C 1
ATOM 2826 O O . ARG B 1 156 ? -13.319 66.557 -4.729 1.00 31.46 156 ARG B O 1
ATOM 2834 N N . GLY B 1 157 ? -13.395 64.523 -5.733 1.00 32.61 157 GLY B N 1
ATOM 2835 C CA . GLY B 1 157 ? -13.470 63.736 -4.509 1.00 32.60 157 GLY B CA 1
ATOM 2836 C C . GLY B 1 157 ? -12.311 63.961 -3.551 1.00 32.27 157 GLY B C 1
ATOM 2837 O O . GLY B 1 157 ? -12.538 64.178 -2.364 1.00 32.79 157 GLY B O 1
ATOM 2838 N N . LEU B 1 158 ? -11.084 63.962 -4.077 1.00 32.63 158 LEU B N 1
ATOM 2839 C CA . LEU B 1 158 ? -9.879 64.187 -3.271 1.00 32.09 158 LEU B CA 1
ATOM 2840 C C . LEU B 1 158 ? -9.829 65.598 -2.723 1.00 32.64 158 LEU B C 1
ATOM 2841 O O . LEU B 1 158 ? -9.493 65.785 -1.554 1.00 33.93 158 LEU B O 1
ATOM 2846 N N . PHE B 1 159 ? -10.191 66.583 -3.555 1.00 31.47 159 PHE B N 1
ATOM 2847 C CA . PHE B 1 159 ? -10.174 67.976 -3.122 1.00 29.98 159 PHE B CA 1
ATOM 2848 C C . PHE B 1 159 ? -11.192 68.233 -2.022 1.00 29.94 159 PHE B C 1
ATOM 2849 O O . PHE B 1 159 ? -10.901 68.966 -1.072 1.00 30.21 159 PHE B O 1
ATOM 2857 N N . GLU B 1 160 ? -12.372 67.628 -2.163 1.00 29.52 160 GLU B N 1
ATOM 2858 C CA . GLU B 1 160 ? -13.444 67.742 -1.176 1.00 29.89 160 GLU B CA 1
ATOM 2859 C C . GLU B 1 160 ? -13.004 67.141 0.150 1.00 30.28 160 GLU B C 1
ATOM 2860 O O . GLU B 1 160 ? -13.151 67.772 1.200 1.00 30.10 160 GLU B O 1
ATOM 2866 N N . TYR B 1 161 ? -12.367 65.970 0.066 1.00 29.67 161 TYR B N 1
ATOM 2867 C CA . TYR B 1 161 ? -11.848 65.278 1.239 1.00 31.08 161 TYR B CA 1
ATOM 2868 C C . TYR B 1 161 ? -10.763 66.142 1.902 1.00 30.09 161 TYR B C 1
ATOM 2869 O O . TYR B 1 161 ? -10.770 66.321 3.119 1.00 28.67 161 TYR B O 1
ATOM 2878 N N . SER B 1 162 ? -9.833 66.632 1.078 1.00 29.46 162 SER B N 1
ATOM 2879 C CA . SER B 1 162 ? -8.705 67.458 1.514 1.00 29.61 162 SER B CA 1
ATOM 2880 C C . SER B 1 162 ? -9.093 68.714 2.257 1.00 29.48 162 SER B C 1
ATOM 2881 O O . SER B 1 162 ? -8.492 69.019 3.281 1.00 29.32 162 SER B O 1
ATOM 2884 N N . LEU B 1 163 ? -10.127 69.404 1.771 1.00 29.69 163 LEU B N 1
ATOM 2885 C CA . LEU B 1 163 ? -10.620 70.616 2.418 1.00 29.74 163 LEU B CA 1
ATOM 2886 C C . LEU B 1 163 ? -11.149 70.285 3.813 1.00 29.47 163 LEU B C 1
ATOM 2887 O O . LEU B 1 163 ? -10.877 71.021 4.757 1.00 29.80 163 LEU B O 1
ATOM 2892 N N . LYS B 1 164 ? -11.831 69.141 3.936 1.00 28.39 164 LYS B N 1
ATOM 2893 C CA . LYS B 1 164 ? -12.392 68.677 5.211 1.00 30.40 164 LYS B CA 1
ATOM 2894 C C . LYS B 1 164 ? -11.287 68.202 6.147 1.00 31.35 164 LYS B C 1
ATOM 2895 O O . LYS B 1 164 ? -11.332 68.471 7.355 1.00 30.76 164 LYS B O 1
ATOM 2901 N N . SER B 1 165 ? -10.279 67.546 5.564 1.00 31.21 165 SER B N 1
ATOM 2902 C CA . SER B 1 165 ? -9.128 67.031 6.307 1.00 31.97 165 SER B CA 1
ATOM 2903 C C . SER B 1 165 ? -8.269 68.179 6.851 1.00 31.51 165 SER B C 1
ATOM 2904 O O . SER B 1 165 ? -7.855 68.135 8.010 1.00 31.08 165 SER B O 1
ATOM 2907 N N . PHE B 1 166 ? -8.084 69.229 6.038 1.00 30.83 166 PHE B N 1
ATOM 2908 C CA . PHE B 1 166 ? -7.318 70.425 6.431 1.00 30.21 166 PHE B CA 1
ATOM 2909 C C . PHE B 1 166 ? -8.023 71.126 7.590 1.00 30.67 166 PHE B C 1
ATOM 2910 O O . PHE B 1 166 ? -7.379 71.559 8.552 1.00 31.54 166 PHE B O 1
ATOM 2918 N N . SER B 1 167 ? -9.355 71.184 7.494 1.00 30.01 167 SER B N 1
ATOM 2919 C CA . SER B 1 167 ? -10.223 71.814 8.490 1.00 30.02 167 SER B CA 1
ATOM 2920 C C . SER B 1 167 ? -10.235 71.056 9.814 1.00 29.90 167 SER B C 1
ATOM 2921 O O . SER B 1 167 ? -10.107 71.669 10.869 1.00 32.28 167 SER B O 1
ATOM 2924 N N . GLU B 1 168 ? -10.362 69.728 9.745 1.00 30.92 168 GLU B N 1
ATOM 2925 C CA . GLU B 1 168 ? -10.374 68.847 10.922 1.00 32.51 168 GLU B CA 1
ATOM 2926 C C . GLU B 1 168 ? -9.072 68.955 11.720 1.00 32.34 168 GLU B C 1
ATOM 2927 O O . GLU B 1 168 ? -9.098 69.042 12.952 1.00 30.92 168 GLU B O 1
ATOM 2933 N N . TYR B 1 169 ? -7.960 69.051 10.987 1.00 30.69 169 TYR B N 1
ATOM 2934 C CA . TYR B 1 169 ? -6.623 69.166 11.558 1.00 31.71 169 TYR B CA 1
ATOM 2935 C C . TYR B 1 169 ? -6.414 70.530 12.233 1.00 31.89 169 TYR B C 1
ATOM 2936 O O . TYR B 1 169 ? -5.569 70.659 13.123 1.00 32.46 169 TYR B O 1
ATOM 2945 N N . GLY B 1 170 ? -7.171 71.534 11.782 1.00 31.95 170 GLY B N 1
ATOM 2946 C CA . GLY B 1 170 ? -7.102 72.871 12.353 1.00 31.03 170 GLY B CA 1
ATOM 2947 C C . GLY B 1 170 ? -6.351 73.907 11.547 1.00 30.76 170 GLY B C 1
ATOM 2948 O O . GLY B 1 170 ? -5.980 74.940 12.092 1.00 29.79 170 GLY B O 1
ATOM 2949 N N . LEU B 1 171 ? -6.141 73.638 10.257 1.00 30.15 171 LEU B N 1
ATOM 2950 C CA . LEU B 1 171 ? -5.425 74.549 9.362 1.00 31.12 171 LEU B CA 1
ATOM 2951 C C . LEU B 1 171 ? -6.288 75.715 8.869 1.00 31.01 171 LEU B C 1
ATOM 2952 O O . LEU B 1 171 ? -7.519 75.629 8.855 1.00 31.02 171 LEU B O 1
ATOM 2957 N N . LEU B 1 172 ? -5.617 76.801 8.485 1.00 31.29 172 LEU B N 1
ATOM 2958 C CA . LEU B 1 172 ? -6.258 78.019 7.982 1.00 30.99 172 LEU B CA 1
ATOM 2959 C C . LEU B 1 172 ? -6.188 78.042 6.459 1.00 31.40 172 LEU B C 1
ATOM 2960 O O . LEU B 1 172 ? -5.090 78.028 5.892 1.00 30.17 172 LEU B O 1
ATOM 2965 N N . LEU B 1 173 ? -7.353 78.136 5.812 1.00 31.88 173 LEU B N 1
ATOM 2966 C CA . LEU B 1 173 ? -7.448 78.195 4.346 1.00 32.24 173 LEU B CA 1
ATOM 2967 C C . LEU B 1 173 ? -7.314 79.654 3.902 1.00 32.45 173 LEU B C 1
ATOM 2968 O O . LEU B 1 173 ? -8.235 80.456 4.075 1.00 32.79 173 LEU B O 1
ATOM 2973 N N . THR B 1 174 ? -6.149 79.988 3.346 1.00 32.89 174 THR B N 1
ATOM 2974 C CA . THR B 1 174 ? -5.848 81.350 2.900 1.00 32.52 174 THR B CA 1
ATOM 2975 C C . THR B 1 174 ? -6.090 81.617 1.419 1.00 32.41 174 THR B C 1
ATOM 2976 O O . THR B 1 174 ? -6.154 82.773 0.992 1.00 32.88 174 THR B O 1
ATOM 2980 N N . TYR B 1 175 ? -6.209 80.548 0.637 1.00 32.06 175 TYR B N 1
ATOM 2981 C CA . TYR B 1 175 ? -6.464 80.655 -0.794 1.00 32.12 175 TYR B CA 1
ATOM 2982 C C . TYR B 1 175 ? -7.198 79.403 -1.230 1.00 32.23 175 TYR B C 1
ATOM 2983 O O . TYR B 1 175 ? -6.848 78.288 -0.835 1.00 30.88 175 TYR B O 1
ATOM 2992 N N . VAL B 1 176 ? -8.185 79.616 -2.094 1.00 32.40 176 VAL B N 1
ATOM 2993 C CA . VAL B 1 176 ? -8.972 78.547 -2.689 1.00 31.39 176 VAL B CA 1
ATOM 2994 C C . VAL B 1 176 ? -9.498 78.995 -4.051 1.00 31.79 176 VAL B C 1
ATOM 2995 O O . VAL B 1 176 ? -9.995 80.110 -4.198 1.00 32.35 176 VAL B O 1
ATOM 2999 N N . SER B 1 177 ? -9.260 78.158 -5.056 1.00 32.57 177 SER B N 1
ATOM 3000 C CA . SER B 1 177 ? -9.738 78.404 -6.413 1.00 32.65 177 SER B CA 1
ATOM 3001 C C . SER B 1 177 ? -10.438 77.137 -6.863 1.00 32.87 177 SER B C 1
ATOM 3002 O O . SER B 1 177 ? -9.871 76.041 -6.780 1.00 32.60 177 SER B O 1
ATOM 3005 N N . LEU B 1 178 ? -11.681 77.291 -7.315 1.00 32.59 178 LEU B N 1
ATOM 3006 C CA . LEU B 1 178 ? -12.476 76.158 -7.767 1.00 34.27 178 LEU B CA 1
ATOM 3007 C C . LEU B 1 178 ? -12.473 75.958 -9.286 1.00 35.88 178 LEU B C 1
ATOM 3008 O O . LEU B 1 178 ? -13.183 75.097 -9.812 1.00 35.76 178 LEU B O 1
ATOM 3013 N N . ASP B 1 179 ? -11.634 76.742 -9.967 1.00 37.92 179 ASP B N 1
ATOM 3014 C CA . ASP B 1 179 ? -11.439 76.700 -11.425 1.00 40.76 179 ASP B CA 1
ATOM 3015 C C . ASP B 1 179 ? -10.195 77.560 -11.708 1.00 41.88 179 ASP B C 1
ATOM 3016 O O . ASP B 1 179 ? -10.302 78.691 -12.187 1.00 41.20 179 ASP B O 1
ATOM 3021 N N . LEU B 1 180 ? -9.022 76.985 -11.434 1.00 42.94 180 LEU B N 1
ATOM 3022 C CA . LEU B 1 180 ? -7.724 77.650 -11.593 1.00 45.09 180 LEU B CA 1
ATOM 3023 C C . LEU B 1 180 ? -7.409 78.289 -12.946 1.00 47.99 180 LEU B C 1
ATOM 3024 O O . LEU B 1 180 ? -6.900 79.412 -12.985 1.00 48.41 180 LEU B O 1
ATOM 3029 N N . HIS B 1 181 ? -7.745 77.598 -14.038 1.00 51.47 181 HIS B N 1
ATOM 3030 C CA . HIS B 1 181 ? -7.471 78.095 -15.387 1.00 55.63 181 HIS B CA 1
ATOM 3031 C C . HIS B 1 181 ? -8.116 79.416 -15.814 1.00 58.02 181 HIS B C 1
ATOM 3032 O O . HIS B 1 181 ? -7.531 80.142 -16.623 1.00 58.68 181 HIS B O 1
ATOM 3039 N N . ASN B 1 182 ? -9.301 79.732 -15.286 1.00 60.75 182 ASN B N 1
ATOM 3040 C CA . ASN B 1 182 ? -9.921 81.027 -15.582 1.00 63.90 182 ASN B CA 1
ATOM 3041 C C . ASN B 1 182 ? -10.003 81.911 -14.333 1.00 65.10 182 ASN B C 1
ATOM 3042 O O . ASN B 1 182 ? -11.002 82.588 -14.065 1.00 65.15 182 ASN B O 1
ATOM 3047 N N . SER B 1 183 ? -8.915 81.849 -13.565 1.00 67.06 183 SER B N 1
ATOM 3048 C CA . SER B 1 183 ? -8.705 82.634 -12.347 1.00 69.42 183 SER B CA 1
ATOM 3049 C C . SER B 1 183 ? -7.383 83.368 -12.609 1.00 71.73 183 SER B C 1
ATOM 3050 O O . SER B 1 183 ? -6.988 83.550 -13.771 1.00 72.08 183 SER B O 1
ATOM 3053 N N . ASN B 1 184 ? -6.694 83.779 -11.542 1.00 74.20 184 ASN B N 1
ATOM 3054 C CA . ASN B 1 184 ? -5.412 84.472 -11.675 1.00 77.12 184 ASN B CA 1
ATOM 3055 C C . ASN B 1 184 ? -4.252 83.491 -11.806 1.00 78.44 184 ASN B C 1
ATOM 3056 O O . ASN B 1 184 ? -3.942 82.734 -10.879 1.00 78.64 184 ASN B O 1
ATOM 3061 N N . LEU B 1 185 ? -3.667 83.461 -13.002 1.00 80.12 185 LEU B N 1
ATOM 3062 C CA . LEU B 1 185 ? -2.514 82.614 -13.301 1.00 81.62 185 LEU B CA 1
ATOM 3063 C C . LEU B 1 185 ? -1.286 83.467 -12.957 1.00 82.03 185 LEU B C 1
ATOM 3064 O O . LEU B 1 185 ? -0.582 83.969 -13.843 1.00 82.77 185 LEU B O 1
ATOM 3069 N N . GLU B 1 186 ? -1.091 83.656 -11.647 1.00 81.97 186 GLU B N 1
ATOM 3070 C CA . GLU B 1 186 ? -0.013 84.451 -11.036 1.00 81.73 186 GLU B CA 1
ATOM 3071 C C . GLU B 1 186 ? 1.372 84.144 -11.589 1.00 81.14 186 GLU B C 1
ATOM 3072 O O . GLU B 1 186 ? 2.213 85.036 -11.747 1.00 81.74 186 GLU B O 1
ATOM 3078 N N . GLY B 1 187 ? 1.565 82.865 -11.888 1.00 79.98 187 GLY B N 1
ATOM 3079 C CA . GLY B 1 187 ? 2.811 82.364 -12.419 1.00 78.89 187 GLY B CA 1
ATOM 3080 C C . GLY B 1 187 ? 2.908 80.923 -11.981 1.00 78.09 187 GLY B C 1
ATOM 3081 O O . GLY B 1 187 ? 3.914 80.513 -11.394 1.00 78.24 187 GLY B O 1
ATOM 3082 N N . ASN B 1 188 ? 1.827 80.172 -12.200 1.00 77.16 188 ASN B N 1
ATOM 3083 C CA . ASN B 1 188 ? 1.798 78.764 -11.825 1.00 76.30 188 ASN B CA 1
ATOM 3084 C C . ASN B 1 188 ? 2.358 77.887 -12.937 1.00 75.20 188 ASN B C 1
ATOM 3085 O O . ASN B 1 188 ? 2.100 78.122 -14.123 1.00 74.63 188 ASN B O 1
ATOM 3090 N N . ILE B 1 189 ? 3.209 76.947 -12.540 1.00 74.17 189 ILE B N 1
ATOM 3091 C CA . ILE B 1 189 ? 3.823 76.020 -13.476 1.00 73.08 189 ILE B CA 1
ATOM 3092 C C . ILE B 1 189 ? 2.978 74.757 -13.521 1.00 72.63 189 ILE B C 1
ATOM 3093 O O . ILE B 1 189 ? 2.518 74.255 -12.492 1.00 71.80 189 ILE B O 1
ATOM 3098 N N . MET B 1 190 ? 2.733 74.307 -14.745 1.00 72.51 190 MET B N 1
ATOM 3099 C CA . MET B 1 190 ? 1.936 73.126 -15.016 1.00 72.41 190 MET B CA 1
ATOM 3100 C C . MET B 1 190 ? 2.758 71.843 -15.003 1.00 72.29 190 MET B C 1
ATOM 3101 O O . MET B 1 190 ? 3.961 71.860 -15.283 1.00 72.13 190 MET B O 1
ATOM 3106 N N . THR B 1 191 ? 2.097 70.741 -14.649 1.00 72.24 191 THR B N 1
ATOM 3107 C CA . THR B 1 191 ? 2.719 69.416 -14.634 1.00 72.05 191 THR B CA 1
ATOM 3108 C C . THR B 1 191 ? 2.552 68.853 -16.052 1.00 72.62 191 THR B C 1
ATOM 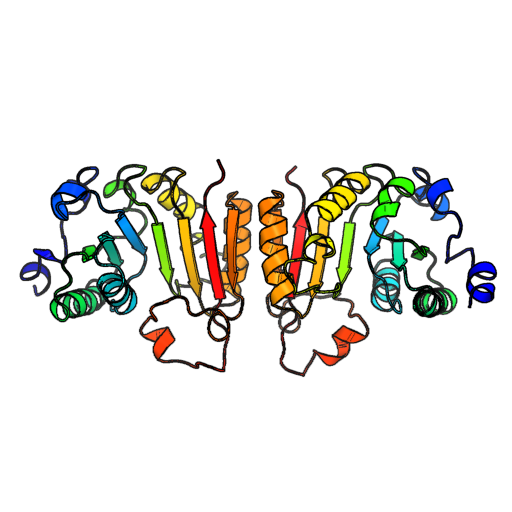3109 O O . THR B 1 191 ? 1.993 69.531 -16.922 1.00 72.43 191 THR B O 1
ATOM 3113 N N . GLU B 1 192 ? 3.021 67.626 -16.282 1.00 73.32 192 GLU B N 1
ATOM 3114 C CA . GLU B 1 192 ? 2.912 66.974 -17.594 1.00 74.19 192 GLU B CA 1
ATOM 3115 C C . GLU B 1 192 ? 1.443 66.675 -17.909 1.00 74.54 192 GLU B C 1
ATOM 3116 O O . GLU B 1 192 ? 0.994 66.885 -19.033 1.00 74.57 192 GLU B O 1
ATOM 3122 N N . TYR B 1 193 ? 0.703 66.277 -16.871 1.00 74.73 193 TYR B N 1
ATOM 3123 C CA . TYR B 1 193 ? -0.723 65.938 -16.940 1.00 75.16 193 TYR B CA 1
ATOM 3124 C C . TYR B 1 193 ? -1.612 67.178 -17.126 1.00 75.78 193 TYR B C 1
ATOM 3125 O O . TYR B 1 193 ? -2.622 67.120 -17.834 1.00 75.40 193 TYR B O 1
ATOM 3134 N N . GLU B 1 194 ? -1.212 68.288 -16.503 1.00 76.61 194 GLU B N 1
ATOM 3135 C CA . GLU B 1 194 ? -1.941 69.558 -16.566 1.00 78.17 194 GLU B CA 1
ATOM 3136 C C . GLU B 1 194 ? -1.813 70.254 -17.928 1.00 80.19 194 GLU B C 1
ATOM 3137 O O . GLU B 1 194 ? -2.802 70.768 -18.460 1.00 80.12 194 GLU B O 1
ATOM 3143 N N . GLU B 1 195 ? -0.603 70.232 -18.492 1.00 82.60 195 GLU B N 1
ATOM 3144 C CA . GLU B 1 195 ? -0.310 70.852 -19.791 1.00 85.31 195 GLU B CA 1
ATOM 3145 C C . GLU B 1 195 ? -0.736 69.964 -20.962 1.00 86.54 195 GLU B C 1
ATOM 3146 O O . GLU B 1 195 ? -0.630 70.360 -22.132 1.00 87.14 195 GLU B O 1
ATOM 3152 N N . LYS B 1 196 ? -1.252 68.782 -20.626 1.00 87.71 196 LYS B N 1
ATOM 3153 C CA . LYS B 1 196 ? -1.699 67.791 -21.602 1.00 88.77 196 LYS B CA 1
ATOM 3154 C C . LYS B 1 196 ? -3.209 67.862 -21.828 1.00 89.25 196 LYS B C 1
ATOM 3155 O O . LYS B 1 196 ? -3.660 67.966 -22.975 1.00 89.33 196 LYS B O 1
ATOM 3161 N N . PHE B 1 197 ? -3.979 67.795 -20.741 1.00 89.67 197 PHE B N 1
ATOM 3162 C CA . PHE B 1 197 ? -5.432 67.838 -20.846 1.00 90.21 197 PHE B CA 1
ATOM 3163 C C . PHE B 1 197 ? -6.010 69.258 -20.806 1.00 90.26 197 PHE B C 1
ATOM 3164 O O . PHE B 1 197 ? -5.322 70.204 -20.410 1.00 90.07 197 PHE B O 1
ATOM 3172 N N . SER B 1 198 ? -7.260 69.365 -21.261 1.00 90.14 198 SER B N 1
ATOM 3173 C CA . SER B 1 198 ? -8.064 70.594 -21.379 1.00 90.04 198 SER B CA 1
ATOM 3174 C C . SER B 1 198 ? -7.757 71.881 -20.596 1.00 89.49 198 SER B C 1
ATOM 3175 O O . SER B 1 198 ? -7.391 71.850 -19.413 1.00 89.95 198 SER B O 1
ATOM 3178 N N . ALA B 1 199 ? -7.924 73.005 -21.294 1.00 88.46 199 ALA B N 1
ATOM 3179 C CA . ALA B 1 199 ? -7.724 74.346 -20.743 1.00 87.25 199 ALA B CA 1
ATOM 3180 C C . ALA B 1 199 ? -9.093 74.988 -20.504 1.00 86.15 199 ALA B C 1
ATOM 3181 O O . ALA B 1 199 ? -9.224 75.918 -19.703 1.00 86.21 199 ALA B O 1
ATOM 3183 N N . LEU B 1 200 ? -10.097 74.489 -21.232 1.00 84.59 200 LEU B N 1
ATOM 3184 C CA . LEU B 1 200 ? -11.482 74.957 -21.149 1.00 82.71 200 LEU B CA 1
ATOM 3185 C C . LEU B 1 200 ? -12.451 73.769 -21.028 1.00 80.56 200 LEU B C 1
ATOM 3186 O O . LEU B 1 200 ? -13.516 73.772 -21.637 1.00 80.89 200 LEU B O 1
ATOM 3191 N N . GLY B 1 201 ? -12.094 72.776 -20.211 1.00 77.73 201 GLY B N 1
ATOM 3192 C CA . GLY B 1 201 ? -12.945 71.608 -20.026 1.00 73.81 201 GLY B CA 1
ATOM 3193 C C . GLY B 1 201 ? -13.270 71.318 -18.573 1.00 70.95 201 GLY B C 1
ATOM 3194 O O . GLY B 1 201 ? -14.223 71.880 -18.020 1.00 71.48 201 GLY B O 1
ATOM 3195 N N . GLN B 1 202 ? -12.494 70.413 -17.973 1.00 67.28 202 GLN B N 1
ATOM 3196 C CA . GLN B 1 202 ? -12.654 70.008 -16.574 1.00 62.95 202 GLN B CA 1
ATOM 3197 C C . GLN B 1 202 ? -11.850 70.943 -15.657 1.00 58.72 202 GLN B C 1
ATOM 3198 O O . GLN B 1 202 ? -10.678 71.222 -15.931 1.00 58.49 202 GLN B O 1
ATOM 3204 N N . PRO B 1 203 ? -12.477 71.459 -14.574 1.00 54.34 203 PRO B N 1
ATOM 3205 C CA . PRO B 1 203 ? -11.810 72.371 -13.635 1.00 50.76 203 PRO B CA 1
ATOM 3206 C C . PRO B 1 203 ? -10.691 71.816 -12.752 1.00 48.01 203 PRO B C 1
ATOM 3207 O O . PRO B 1 203 ? -10.722 70.659 -12.328 1.00 46.53 203 PRO B O 1
ATOM 3211 N N . ILE B 1 204 ? -9.682 72.657 -12.532 1.00 44.49 204 ILE B N 1
ATOM 3212 C CA . ILE B 1 204 ? -8.555 72.329 -11.670 1.00 41.68 204 ILE B CA 1
ATOM 3213 C C . ILE B 1 204 ? -8.744 73.138 -10.388 1.00 39.03 204 ILE B C 1
ATOM 3214 O O . ILE B 1 204 ? -8.952 74.351 -10.416 1.00 37.57 204 ILE B O 1
ATOM 3219 N N . TYR B 1 205 ? -8.705 72.422 -9.272 1.00 36.11 205 TYR B N 1
ATOM 3220 C CA . TYR B 1 205 ? -8.893 72.996 -7.948 1.00 34.43 205 TYR B CA 1
ATOM 3221 C C . TYR B 1 205 ? -7.567 73.283 -7.260 1.00 34.41 205 TYR B C 1
ATOM 3222 O O . TYR B 1 205 ? -6.634 72.489 -7.372 1.00 34.62 205 TYR B O 1
ATOM 3231 N N . ARG B 1 206 ? -7.501 74.393 -6.523 1.00 33.08 206 ARG B N 1
ATOM 3232 C CA . ARG B 1 206 ? -6.278 74.777 -5.823 1.00 31.20 206 ARG B CA 1
ATOM 3233 C C . ARG B 1 206 ? -6.522 75.360 -4.436 1.00 30.21 206 ARG B C 1
ATOM 3234 O O . ARG B 1 206 ? -7.447 76.137 -4.243 1.00 28.43 206 ARG B O 1
ATOM 3242 N N . ALA B 1 207 ? -5.675 74.974 -3.480 1.00 29.98 207 ALA B N 1
ATOM 3243 C CA . ALA B 1 207 ? -5.763 75.465 -2.108 1.00 30.15 207 ALA B CA 1
ATOM 3244 C C . ALA B 1 207 ? -4.411 75.723 -1.459 1.00 30.66 207 ALA B C 1
ATOM 3245 O O . ALA B 1 207 ? -3.429 75.038 -1.759 1.00 29.82 207 ALA B O 1
ATOM 3247 N N . GLU B 1 208 ? -4.368 76.754 -0.613 1.00 30.66 208 GLU B N 1
ATOM 3248 C CA . GLU B 1 208 ? -3.178 77.099 0.169 1.00 32.07 208 GLU B CA 1
ATOM 3249 C C . GLU B 1 208 ? -3.645 77.120 1.620 1.00 33.09 208 GLU B C 1
ATOM 3250 O O . GLU B 1 208 ? -4.603 77.826 1.955 1.00 34.07 208 GLU B O 1
ATOM 3256 N N . VAL B 1 209 ? -3.051 76.258 2.446 1.00 33.40 209 VAL B N 1
ATOM 3257 C CA . VAL B 1 209 ? -3.385 76.179 3.867 1.00 34.19 209 VAL B CA 1
ATOM 3258 C C . VAL B 1 209 ? -2.149 76.373 4.729 1.00 36.09 209 VAL B C 1
ATOM 3259 O O . VAL B 1 209 ? -1.056 75.971 4.340 1.00 37.25 209 VAL B O 1
ATOM 3263 N N . GLU B 1 210 ? -2.326 77.010 5.882 1.00 36.77 210 GLU B N 1
ATOM 3264 C CA . GLU B 1 210 ? -1.225 77.249 6.810 1.00 38.36 210 GLU B CA 1
ATOM 3265 C C . GLU B 1 210 ? -1.655 77.006 8.252 1.00 39.19 210 GLU B C 1
ATOM 3266 O O . GLU B 1 210 ? -2.839 76.816 8.532 1.00 38.05 210 GLU B O 1
ATOM 3272 N N . TRP B 1 211 ? -0.676 76.985 9.153 1.00 40.76 211 TRP B N 1
ATOM 3273 C CA . TRP B 1 211 ? -0.912 76.769 10.578 1.00 42.03 211 TRP B CA 1
ATOM 3274 C C . TRP B 1 211 ? -1.283 78.072 11.280 1.00 43.82 211 TRP B C 1
ATOM 3275 O O . TRP B 1 211 ? -0.804 79.144 10.907 1.00 44.28 211 TRP B O 1
ATOM 3286 N N . ARG B 1 212 ? -2.176 77.972 12.265 1.00 46.53 212 ARG B N 1
ATOM 3287 C CA . ARG B 1 212 ? -2.634 79.131 13.036 1.00 50.02 212 ARG B CA 1
ATOM 3288 C C . ARG B 1 212 ? -1.661 79.465 14.170 1.00 52.15 212 ARG B C 1
ATOM 3289 O O . ARG B 1 212 ? -1.088 78.565 14.794 1.00 52.28 212 ARG B O 1
ATOM 3297 N N . THR B 1 213 ? -1.448 80.761 14.392 1.00 55.01 213 THR B N 1
ATOM 3298 C CA . THR B 1 213 ? -0.554 81.244 15.450 1.00 58.31 213 THR B CA 1
ATOM 3299 C C . THR B 1 213 ? -1.292 82.188 16.399 1.00 59.17 213 THR B C 1
ATOM 3300 O O . THR B 1 213 ? -1.954 83.128 15.902 1.00 60.48 213 THR B O 1
#

Organism: Bacillus subtilis (strain 168) (NCBI:txid224308)